Protein AF-0000000069141147 (afdb_homodimer)

InterPro domains:
  IPR010472 Formin, FH3 domain [PF06367] (157-221)
  IPR010473 Formin, GTPase-binding domain [PF06371] (32-149)
  IPR010473 Formin, GTPase-binding domain [SM01140] (15-151)
  IPR011989 Armadillo-like helical [G3DSA:1.25.10.10] (35-224)
  IPR014768 Rho GTPase-binding/formin homology 3 (GBD/FH3) domain [PS51232] (1-227)
  IPR016024 Armadillo-type fold [SSF48371] (30-221)

Foldseek 3Di:
DPVVPPVVPVVVVPPPPPPVVLVVVLVPLCVPALVVLQVLLVVQFLSSLNSLLNNLLPDDPVRLLVNVVVVVLVSLLQVLLVLQQVEDPDPRSLSSNVSSLSSLVSLLLDPSSLVSCLVDQCSLLSLLSSCSYPRLNSVLSSLLSLLLQLLPDLSSLVSSLVSLQVVCVVVVHDDSCVSLVVCCVPDPDPSSNVSSVSSVVSNVCSVPPPVVSVVSSCVSVVVVSVD/DPVVPPVVPVVVVPPVPPPVVLVVVLVPLCVPALVVLQVLLVVQFLSSLNSLLVNLLPDDPVRLLVNVVVVVLVSLLQVLLVLQQVEDPDPRSLSSNLSSLSSLVSLLVDPSSLVSCLVDQCSLLSLLSSCSYPRLNSVLSSLLSLLLQLLVDLSSLVSSLVSLQVVCVVVVHDDSCVSLVVCCVPDPDPSSNVSSVSSVVSNVCSVPPPVVSVVSCCVSVVVVVVD

Secondary structure (DSSP, 8-state):
--TTSTTHHHHHHHS---HHHHHHHHHGGGG--HHHHHHHHTS--HHHHHHHHHHHHH--HHHHHHHHHTTHHHHHHHHHHHHHHT--SSHHHHHHHHHHHHHHHHHHSSHHHHHHHHHSTTHHHHHHHTT-SS-HHHHHHHHHHHHHHHHH-HHHHHHHHHHHHHHHHHTT-SSTTHHHHHHHHH---HHHHHHHHHHHHHHHHTTS-HHHHHHHHHHHHHHHH--/--TTTTTHHHHHHHTT--HHHHHHHHHHGGG--HHHHHHHHTS--HHHHHHHHHHHHH--HHHHHHHHHTTHHHHHHHHHHHHHHT--SSHHHHHHHHHHHHHHHHHHSSHHHHHHHHHSTTHHHHHHHTT-SS-HHHHHHHHHHHHHHHHH-HHHHHHHHHHHHHHHHHTT-SSTTHHHHHHHHH---HHHHHHHHHHHHHHHHTTS-HHHHHHHHHHHHHHHH--

pLDDT: mean 80.89, std 21.82, range [23.33, 98.12]

Structure (mmCIF, N/CA/C/O backbone):
data_AF-0000000069141147-model_v1
#
loop_
_entity.id
_entity.type
_entity.pdbx_description
1 polymer 'Inverted formin-2'
#
loop_
_atom_site.group_PDB
_atom_site.id
_atom_site.type_symbol
_atom_site.label_atom_id
_atom_site.label_alt_id
_atom_site.label_comp_id
_atom_site.label_asym_id
_atom_site.label_entity_id
_atom_site.label_seq_id
_atom_site.pdbx_PDB_ins_code
_atom_site.Cartn_x
_atom_site.Cartn_y
_atom_site.Cartn_z
_atom_site.occupancy
_atom_site.B_iso_or_equiv
_atom_site.auth_seq_id
_atom_site.auth_comp_id
_atom_site.auth_asym_id
_atom_site.auth_atom_id
_atom_site.pdbx_PDB_model_num
ATOM 1 N N . MET A 1 1 ? -12.969 41.594 53.688 1 23.33 1 MET A N 1
ATOM 2 C CA . MET A 1 1 ? -13.805 42.219 52.656 1 23.33 1 MET A CA 1
ATOM 3 C C . MET A 1 1 ? -13.023 42.344 51.344 1 23.33 1 MET A C 1
ATOM 5 O O . MET A 1 1 ? -13.594 42.688 50.312 1 23.33 1 MET A O 1
ATOM 9 N N . ALA A 1 2 ? -11.586 42.594 51.438 1 31.8 2 ALA A N 1
ATOM 10 C CA . ALA A 1 2 ? -10.719 43.062 50.344 1 31.8 2 ALA A CA 1
ATOM 11 C C . ALA A 1 2 ? -10.391 41.906 49.406 1 31.8 2 ALA A C 1
ATOM 13 O O . ALA A 1 2 ? -9.961 42.125 48.281 1 31.8 2 ALA A O 1
ATOM 14 N N . ALA A 1 3 ? -10.25 40.688 49.875 1 28.66 3 ALA A N 1
ATOM 15 C CA . ALA A 1 3 ? -9.758 39.625 49 1 28.66 3 ALA A CA 1
ATOM 16 C C . ALA A 1 3 ? -10.812 39.219 47.969 1 28.66 3 ALA A C 1
ATOM 18 O O . ALA A 1 3 ? -10.555 38.406 47.094 1 28.66 3 ALA A O 1
ATOM 19 N N . ARG A 1 4 ? -12.156 39.531 48.125 1 33.84 4 ARG A N 1
ATOM 20 C CA . ARG A 1 4 ? -13.258 39.25 47.219 1 33.84 4 ARG A CA 1
ATOM 21 C C . ARG A 1 4 ? -13.156 40.094 45.969 1 33.84 4 ARG A C 1
ATOM 23 O O . ARG A 1 4 ? -13.922 39.906 45 1 33.84 4 ARG A O 1
ATOM 30 N N . ALA A 1 5 ? -12.531 41.219 45.938 1 35.72 5 ALA A N 1
ATOM 31 C CA . ALA A 1 5 ? -12.656 42.156 44.844 1 35.72 5 ALA A CA 1
ATOM 32 C C . ALA A 1 5 ? -11.828 41.719 43.625 1 35.72 5 ALA A C 1
ATOM 34 O O . ALA A 1 5 ? -12.172 42 42.469 1 35.72 5 ALA A O 1
ATOM 35 N N . LYS A 1 6 ? -10.664 41.094 43.75 1 35.22 6 LYS A N 1
ATOM 36 C CA . LYS A 1 6 ? -9.75 40.938 42.625 1 35.22 6 LYS A CA 1
ATOM 37 C C . LYS A 1 6 ? -10.188 39.781 41.688 1 35.22 6 LYS A C 1
ATOM 39 O O . LYS A 1 6 ? -9.719 39.688 40.562 1 35.22 6 LYS A O 1
ATOM 44 N N . TRP A 1 7 ? -10.93 38.812 42.156 1 36.44 7 TRP A N 1
ATOM 45 C CA . TRP A 1 7 ? -11.312 37.688 41.281 1 36.44 7 TRP A CA 1
ATOM 46 C C . TRP A 1 7 ? -12.359 38.094 40.281 1 36.44 7 TRP A C 1
ATOM 48 O O . TRP A 1 7 ? -12.562 37.438 39.25 1 36.44 7 TRP A O 1
ATOM 58 N N . GLY A 1 8 ? -13.203 39.219 40.5 1 36.47 8 GLY A N 1
ATOM 59 C CA . GLY A 1 8 ? -14.281 39.625 39.625 1 36.47 8 GLY A CA 1
ATOM 60 C C . GLY A 1 8 ? -13.805 40.125 38.281 1 36.47 8 GLY A C 1
ATOM 61 O O . GLY A 1 8 ? -14.562 40.094 37.312 1 36.47 8 GLY A O 1
ATOM 62 N N . THR A 1 9 ? -12.609 40.781 38.125 1 38.34 9 THR A N 1
ATOM 63 C CA . THR A 1 9 ? -12.219 41.469 36.875 1 38.34 9 THR A CA 1
ATOM 64 C C . THR A 1 9 ? -11.82 40.469 35.812 1 38.34 9 THR A C 1
ATOM 66 O O . THR A 1 9 ? -11.805 40.781 34.625 1 38.34 9 THR A O 1
ATOM 69 N N . ALA A 1 10 ? -11.297 39.219 36.062 1 36.53 10 ALA A N 1
ATOM 70 C CA . ALA A 1 10 ? -10.812 38.312 35.031 1 36.53 10 ALA A CA 1
ATOM 71 C C . ALA A 1 10 ? -11.977 37.625 34.312 1 36.53 10 ALA A C 1
ATOM 73 O O . ALA A 1 10 ? -11.859 37.219 33.156 1 36.53 10 ALA A O 1
ATOM 74 N N . LYS A 1 11 ? -13.195 37.438 34.844 1 38.78 11 LYS A N 1
ATOM 75 C CA . LYS A 1 11 ? -14.336 36.781 34.188 1 38.78 11 LYS A CA 1
ATOM 76 C C . LYS A 1 11 ? -14.898 37.656 33.062 1 38.78 11 LYS A C 1
ATOM 78 O O . LYS A 1 11 ? -15.516 37.156 32.125 1 38.78 11 LYS A O 1
ATOM 83 N N . ASP A 1 12 ? -14.891 39.062 33.219 1 38.53 12 ASP A N 1
ATOM 84 C CA . ASP A 1 12 ? -15.516 39.906 32.219 1 38.53 12 ASP A CA 1
ATOM 85 C C . ASP A 1 12 ? -14.781 39.812 30.891 1 38.53 12 ASP A C 1
ATOM 87 O O . ASP A 1 12 ? -15.344 40.094 29.844 1 38.53 12 ASP A O 1
ATOM 91 N N . LEU A 1 13 ? -13.445 39.531 30.797 1 36.5 13 LEU A N 1
ATOM 92 C CA . LEU A 1 13 ? -12.758 39.5 29.516 1 36.5 13 LEU A CA 1
ATOM 93 C C . LEU A 1 13 ? -13.133 38.25 28.734 1 36.5 13 LEU A C 1
ATOM 95 O O . LEU A 1 13 ? -13.133 38.25 27.5 1 36.5 13 LEU A O 1
ATOM 99 N N . VAL A 1 14 ? -13.469 37.062 29.312 1 40.5 14 VAL A N 1
ATOM 100 C CA . VAL A 1 14 ? -13.711 35.812 28.562 1 40.5 14 VAL A CA 1
ATOM 101 C C . VAL A 1 14 ? -15.117 35.844 27.969 1 40.5 14 VAL A C 1
ATOM 103 O O . VAL A 1 14 ? -15.367 35.219 26.922 1 40.5 14 VAL A O 1
ATOM 106 N N . THR A 1 15 ? -16.156 36.438 28.516 1 38.75 15 THR A N 1
ATOM 107 C CA . THR A 1 15 ? -17.547 36.281 28.094 1 38.75 15 THR A CA 1
ATOM 108 C C . THR A 1 15 ? -17.828 37.188 26.891 1 38.75 15 THR A C 1
ATOM 110 O O . THR A 1 15 ? -18.922 37.156 26.312 1 38.75 15 THR A O 1
ATOM 113 N N . SER A 1 16 ? -17.141 38.344 26.75 1 36.72 16 SER A N 1
ATOM 114 C CA . SER A 1 16 ? -17.562 39.219 25.656 1 36.72 16 SER A CA 1
ATOM 115 C C . SER A 1 16 ? -17.156 38.625 24.312 1 36.72 16 SER A C 1
ATOM 117 O O . SER A 1 16 ? -16.672 39.344 23.438 1 36.72 16 SER A O 1
ATOM 119 N N . SER A 1 17 ? -16.781 37.375 24.172 1 40.31 17 SER A N 1
ATOM 120 C CA . SER A 1 17 ? -16.484 36.844 22.844 1 40.31 17 SER A CA 1
ATOM 121 C C . SER A 1 17 ? -17.703 36.875 21.938 1 40.31 17 SER A C 1
ATOM 123 O O . SER A 1 17 ? -18.422 35.906 21.781 1 40.31 17 SER A O 1
ATOM 125 N N . GLY A 1 18 ? -18.547 37.938 21.922 1 38.44 18 GLY A N 1
ATOM 126 C CA . GLY A 1 18 ? -19.641 38 20.969 1 38.44 18 GLY A CA 1
ATOM 127 C C . GLY A 1 18 ? -19.203 37.875 19.531 1 38.44 18 GLY A C 1
ATOM 128 O O . GLY A 1 18 ? -18 37.875 19.234 1 38.44 18 GLY A O 1
ATOM 129 N N . PRO A 1 19 ? -20.125 37.562 18.594 1 47.16 19 PRO A N 1
ATOM 130 C CA . PRO A 1 19 ? -19.922 37.406 17.141 1 47.16 19 PRO A CA 1
ATOM 131 C C . PRO A 1 19 ? -19.016 38.469 16.562 1 47.16 19 PRO A C 1
ATOM 133 O O . PRO A 1 19 ? -18.312 38.219 15.578 1 47.16 19 PRO A O 1
ATOM 136 N N . ASP A 1 20 ? -19.062 39.719 16.969 1 44 20 ASP A N 1
ATOM 137 C CA . ASP A 1 20 ? -18.344 40.875 16.453 1 44 20 ASP A CA 1
ATOM 138 C C . ASP A 1 20 ? -16.859 40.812 16.828 1 44 20 ASP A C 1
ATOM 140 O O . ASP A 1 20 ? -16.016 41.406 16.156 1 44 20 ASP A O 1
ATOM 144 N N . ALA A 1 21 ? -16.453 40.25 17.922 1 46.69 21 ALA A N 1
ATOM 145 C CA . ALA A 1 21 ? -15.07 40.125 18.375 1 46.69 21 ALA A CA 1
ATOM 146 C C . ALA A 1 21 ? -14.289 39.156 17.484 1 46.69 21 ALA A C 1
ATOM 148 O O . ALA A 1 21 ? -13.102 39.375 17.219 1 46.69 21 ALA A O 1
ATOM 149 N N . ASP A 1 22 ? -14.891 38.156 16.984 1 47.81 22 ASP A N 1
ATOM 150 C CA . ASP A 1 22 ? -14.281 37.188 16.078 1 47.81 22 ASP A CA 1
ATOM 151 C C . ASP A 1 22 ? -13.891 37.875 14.758 1 47.81 22 ASP A C 1
ATOM 153 O O . ASP A 1 22 ? -12.828 37.594 14.203 1 47.81 22 ASP A O 1
ATOM 157 N N . ALA A 1 23 ? -14.789 38.719 14.164 1 47.94 23 ALA A N 1
ATOM 158 C CA . ALA A 1 23 ? -14.547 39.469 12.945 1 47.94 23 ALA A CA 1
ATOM 159 C C . ALA A 1 23 ? -13.422 40.5 13.156 1 47.94 23 ALA A C 1
ATOM 161 O O . ALA A 1 23 ? -12.625 40.75 12.25 1 47.94 23 ALA A O 1
ATOM 162 N N . GLN A 1 24 ? -13.367 41.094 14.133 1 46.28 24 GLN A N 1
ATOM 163 C CA . GLN A 1 24 ? -12.367 42.125 14.414 1 46.28 24 GLN A CA 1
ATOM 164 C C . GLN A 1 24 ? -10.984 41.5 14.586 1 46.28 24 GLN A C 1
ATOM 166 O O . GLN A 1 24 ? -9.984 42.062 14.133 1 46.28 24 GLN A O 1
ATOM 171 N N . LEU A 1 25 ? -10.93 40.375 15.258 1 49.25 25 LEU A N 1
ATOM 172 C CA . LEU A 1 25 ? -9.656 39.688 15.398 1 49.25 25 LEU A CA 1
ATOM 173 C C . LEU A 1 25 ? -9.188 39.125 14.055 1 49.25 25 LEU A C 1
ATOM 175 O O . LEU A 1 25 ? -7.984 39.125 13.773 1 49.25 25 LEU A O 1
ATOM 179 N N . ASP A 1 26 ? -10.156 38.656 13.211 1 52.38 26 ASP A N 1
ATOM 180 C CA . ASP A 1 26 ? -9.82 38.156 11.875 1 52.38 26 ASP A CA 1
ATOM 181 C C . ASP A 1 26 ? -9.078 39.25 11.086 1 52.38 26 ASP A C 1
ATOM 183 O O . ASP A 1 26 ? -8.125 38.938 10.359 1 52.38 26 ASP A O 1
ATOM 187 N N . ALA A 1 27 ? -9.742 40.438 10.961 1 50.81 27 ALA A N 1
ATOM 188 C CA . ALA A 1 27 ? -9.258 41.594 10.203 1 50.81 27 ALA A CA 1
ATOM 189 C C . ALA A 1 27 ? -7.859 42 10.664 1 50.81 27 ALA A C 1
ATOM 191 O O . ALA A 1 27 ? -7.039 42.438 9.859 1 50.81 27 ALA A O 1
ATOM 192 N N . ASN A 1 28 ? -7.488 41.594 11.93 1 59.22 28 ASN A N 1
ATOM 193 C CA . ASN A 1 28 ? -6.332 42.188 12.586 1 59.22 28 ASN A CA 1
ATOM 194 C C . ASN A 1 28 ? -5.074 41.344 12.398 1 59.22 28 ASN A C 1
ATOM 196 O O . ASN A 1 28 ? -3.971 41.781 12.711 1 59.22 28 ASN A O 1
ATOM 200 N N . LEU A 1 29 ? -5.23 40.219 11.75 1 71.75 29 LEU A N 1
ATOM 201 C CA . LEU A 1 29 ? -4.016 39.406 11.758 1 71.75 29 LEU A CA 1
ATOM 202 C C . LEU A 1 29 ? -3.215 39.594 10.477 1 71.75 29 LEU A C 1
ATOM 204 O O . LEU A 1 29 ? -2.104 39.094 10.344 1 71.75 29 LEU A O 1
ATOM 208 N N . GLU A 1 30 ? -3.736 40.406 9.562 1 73.75 30 GLU A N 1
ATOM 209 C CA . GLU A 1 30 ? -3.037 40.594 8.297 1 73.75 30 GLU A CA 1
ATOM 210 C C . GLU A 1 30 ? -1.633 41.156 8.531 1 73.75 30 GLU A C 1
ATOM 212 O O . GLU A 1 30 ? -0.701 40.812 7.793 1 73.75 30 GLU A O 1
ATOM 217 N N . ASP A 1 31 ? -1.496 41.938 9.617 1 82.81 31 ASP A N 1
ATOM 218 C CA . ASP A 1 31 ? -0.18 42.5 9.891 1 82.81 31 ASP A CA 1
ATOM 219 C C . ASP A 1 31 ? 0.376 41.969 11.219 1 82.81 31 ASP A C 1
ATOM 221 O O . ASP A 1 31 ? 1.271 42.594 11.797 1 82.81 31 ASP A O 1
ATOM 225 N N . ALA A 1 32 ? -0.189 40.906 11.555 1 90.75 32 ALA A N 1
ATOM 226 C CA . ALA A 1 32 ? 0.222 40.375 12.844 1 90.75 32 ALA A CA 1
ATOM 227 C C . ALA A 1 32 ? 1.631 39.781 12.773 1 90.75 32 ALA A C 1
ATOM 229 O O . ALA A 1 32 ? 1.992 39.156 11.789 1 90.75 32 ALA A O 1
ATOM 230 N N . ASP A 1 33 ? 2.463 40.125 13.773 1 93.69 33 ASP A N 1
ATOM 231 C CA . ASP A 1 33 ? 3.799 39.531 13.844 1 93.69 33 ASP A CA 1
ATOM 232 C C . ASP A 1 33 ? 3.744 38.094 14.375 1 93.69 33 ASP A C 1
ATOM 234 O O . ASP A 1 33 ? 2.721 37.688 14.914 1 93.69 33 ASP A O 1
ATOM 238 N N . PRO A 1 34 ? 4.762 37.344 14.234 1 95.81 34 PRO A N 1
ATOM 239 C CA . PRO A 1 34 ? 4.77 35.938 14.633 1 95.81 34 PRO A CA 1
ATOM 240 C C . PRO A 1 34 ? 4.453 35.75 16.109 1 95.81 34 PRO A C 1
ATOM 242 O O . PRO A 1 34 ? 3.746 34.812 16.484 1 95.81 34 PRO A O 1
ATOM 245 N N . GLU A 1 35 ? 4.898 36.625 17 1 95.44 35 GLU A N 1
ATOM 246 C CA . GLU A 1 35 ? 4.68 36.5 18.438 1 95.44 35 GLU A CA 1
ATOM 247 C C . GLU A 1 35 ? 3.193 36.562 18.781 1 95.44 35 GLU A C 1
ATOM 249 O O . GLU A 1 35 ? 2.703 35.781 19.609 1 95.44 35 GLU A O 1
ATOM 254 N N . LEU A 1 36 ? 2.566 37.531 18.172 1 93.88 36 LEU A N 1
ATOM 255 C CA . LEU A 1 36 ? 1.128 37.656 18.391 1 93.88 36 LEU A CA 1
ATOM 256 C C . LEU A 1 36 ? 0.409 36.406 17.906 1 93.88 36 LEU A C 1
ATOM 258 O O . LEU A 1 36 ? -0.518 35.906 18.547 1 93.88 36 LEU A O 1
ATOM 262 N N . CYS A 1 37 ? 0.805 35.875 16.766 1 95.19 37 CYS A N 1
ATOM 263 C CA . CYS A 1 37 ? 0.19 34.688 16.203 1 95.19 37 CYS A CA 1
ATOM 264 C C . CYS A 1 37 ? 0.39 33.5 17.125 1 95.19 37 CYS A C 1
ATOM 266 O O . CYS A 1 37 ? -0.505 32.656 17.266 1 95.19 37 CYS A O 1
ATOM 268 N N . ILE A 1 38 ? 1.513 33.375 17.781 1 95.75 38 ILE A N 1
ATOM 269 C CA . ILE A 1 38 ? 1.801 32.312 18.719 1 95.75 38 ILE A CA 1
ATOM 270 C C . ILE A 1 38 ? 0.834 32.375 19.906 1 95.75 38 ILE A C 1
ATOM 272 O O . ILE A 1 38 ? 0.339 31.344 20.375 1 95.75 38 ILE A O 1
ATOM 276 N N . ARG A 1 39 ? 0.549 33.562 20.344 1 92.44 39 ARG A N 1
ATOM 277 C CA . ARG A 1 39 ? -0.372 33.75 21.469 1 92.44 39 ARG A CA 1
ATOM 278 C C . ARG A 1 39 ? -1.79 33.344 21.078 1 92.44 39 ARG A C 1
ATOM 280 O O . ARG A 1 39 ? -2.49 32.688 21.859 1 92.44 39 ARG A O 1
ATOM 287 N N . LEU A 1 40 ? -2.145 33.688 19.922 1 87.81 40 LEU A N 1
ATOM 288 C CA . LEU A 1 40 ? -3.492 33.406 19.438 1 87.81 40 LEU A CA 1
ATOM 289 C C . LEU A 1 40 ? -3.688 31.891 19.219 1 87.81 40 LEU A C 1
ATOM 291 O O . LEU A 1 40 ? -4.789 31.375 19.391 1 87.81 40 LEU A O 1
ATOM 295 N N . LEU A 1 41 ? -2.633 31.156 18.859 1 91.25 41 LEU A N 1
ATOM 296 C CA . LEU A 1 41 ? -2.648 29.719 18.609 1 91.25 41 LEU A CA 1
ATOM 297 C C . LEU A 1 41 ? -2.992 28.938 19.875 1 91.25 41 LEU A C 1
ATOM 299 O O . LEU A 1 41 ? -3.508 27.828 19.797 1 91.25 41 LEU A O 1
ATOM 303 N N . GLN A 1 42 ? -2.721 29.578 20.969 1 91.5 42 GLN A N 1
ATOM 304 C CA . GLN A 1 42 ? -2.953 28.922 22.25 1 91.5 42 GLN A CA 1
ATOM 305 C C . GLN A 1 42 ? -4.43 28.953 22.625 1 91.5 42 GLN A C 1
ATOM 307 O O . GLN A 1 42 ? -4.855 28.266 23.547 1 91.5 42 GLN A O 1
ATOM 312 N N . VAL A 1 43 ? -5.191 29.781 21.922 1 91.19 43 VAL A N 1
ATOM 313 C CA . VAL A 1 43 ? -6.645 29.844 22.062 1 91.19 43 VAL A CA 1
ATOM 314 C C . VAL A 1 43 ? -7.305 29.219 20.844 1 91.19 43 VAL A C 1
ATOM 316 O O . VAL A 1 43 ? -7.621 29.922 19.875 1 91.19 43 VAL A O 1
ATOM 319 N N . PRO A 1 44 ? -7.625 27.938 20.953 1 90.56 44 PRO A N 1
ATOM 320 C CA . PRO A 1 44 ? -8.078 27.203 19.766 1 90.56 44 PRO A CA 1
ATOM 321 C C . PRO A 1 44 ? -9.523 27.516 19.391 1 90.56 44 PRO A C 1
ATOM 323 O O . PRO A 1 44 ? -10.445 26.828 19.844 1 90.56 44 PRO A O 1
ATOM 326 N N . THR A 1 45 ? -9.75 28.531 18.562 1 91.88 45 THR A N 1
ATOM 327 C CA . THR A 1 45 ? -11.047 28.859 17.984 1 91.88 45 THR A CA 1
ATOM 328 C C . THR A 1 45 ? -10.969 28.875 16.469 1 91.88 45 THR A C 1
ATOM 330 O O . THR A 1 45 ? -9.891 29.016 15.891 1 91.88 45 THR A O 1
ATOM 333 N N . VAL A 1 46 ? -12.125 28.672 15.859 1 94.31 46 VAL A N 1
ATOM 334 C CA . VAL A 1 46 ? -12.18 28.688 14.398 1 94.31 46 VAL A CA 1
ATOM 335 C C . VAL A 1 46 ? -11.703 30.047 13.883 1 94.31 46 VAL A C 1
ATOM 337 O O . VAL A 1 46 ? -10.961 30.109 12.891 1 94.31 46 VAL A O 1
ATOM 340 N N . THR A 1 47 ? -12.078 31.094 14.594 1 93 47 THR A N 1
ATOM 341 C CA . THR A 1 47 ? -11.719 32.469 14.188 1 93 47 THR A CA 1
ATOM 342 C C . THR A 1 47 ? -10.211 32.656 14.242 1 93 47 THR A C 1
ATOM 344 O O . THR A 1 47 ? -9.609 33.156 13.297 1 93 47 THR A O 1
ATOM 347 N N . ASN A 1 48 ? -9.523 32.25 15.32 1 93.62 48 ASN A N 1
ATOM 348 C CA . ASN A 1 48 ? -8.086 32.406 15.484 1 93.62 48 ASN A CA 1
ATOM 349 C C . ASN A 1 48 ? -7.309 31.609 14.438 1 93.62 48 ASN A C 1
ATOM 351 O O . ASN A 1 48 ? -6.367 32.125 13.836 1 93.62 48 ASN A O 1
ATOM 355 N N . TYR A 1 49 ? -7.758 30.438 14.203 1 95.62 49 TYR A N 1
ATOM 356 C CA . TYR A 1 49 ? -7.039 29.594 13.258 1 95.62 49 TYR A CA 1
ATOM 357 C C . TYR A 1 49 ? -7.277 30.047 11.828 1 95.62 49 TYR A C 1
ATOM 359 O O . TYR A 1 49 ? -6.398 29.906 10.969 1 95.62 49 TYR A O 1
ATOM 367 N N . SER A 1 50 ? -8.477 30.578 11.539 1 95.12 50 SER A N 1
ATOM 368 C CA . SER A 1 50 ? -8.719 31.156 10.219 1 95.12 50 SER A CA 1
ATOM 369 C C . SER A 1 50 ? -7.828 32.375 9.977 1 95.12 50 SER A C 1
ATOM 371 O O . SER A 1 50 ? -7.289 32.531 8.875 1 95.12 50 SER A O 1
ATOM 373 N N . GLY A 1 51 ? -7.762 33.219 10.969 1 93.81 51 GLY A N 1
ATOM 374 C CA . GLY A 1 51 ? -6.867 34.344 10.867 1 93.81 51 GLY A CA 1
ATOM 375 C C . GLY A 1 51 ? -5.41 33.969 10.703 1 93.81 51 GLY A C 1
ATOM 376 O O . GLY A 1 51 ? -4.699 34.531 9.867 1 93.81 51 GLY A O 1
ATOM 377 N N . LEU A 1 52 ? -4.965 33 11.461 1 95 52 LEU A N 1
ATOM 378 C CA . LEU A 1 52 ? -3.6 32.5 11.359 1 95 52 LEU A CA 1
ATOM 379 C C . LEU A 1 52 ? -3.33 31.953 9.961 1 95 52 LEU A C 1
ATOM 381 O O . LEU A 1 52 ? -2.271 32.219 9.383 1 95 52 LEU A O 1
ATOM 385 N N . LEU A 1 53 ? -4.27 31.203 9.422 1 95.81 53 LEU A N 1
ATOM 386 C CA . LEU A 1 53 ? -4.137 30.609 8.094 1 95.81 53 LEU A CA 1
ATOM 387 C C . LEU A 1 53 ? -3.895 31.672 7.039 1 95.81 53 LEU A C 1
ATOM 389 O O . LEU A 1 53 ? -2.988 31.547 6.215 1 95.81 53 LEU A O 1
ATOM 393 N N . ARG A 1 54 ? -4.699 32.688 7.102 1 94.56 54 ARG A N 1
ATOM 394 C CA . ARG A 1 54 ? -4.547 33.781 6.16 1 94.56 54 ARG A CA 1
ATOM 395 C C . ARG A 1 54 ? -3.172 34.438 6.293 1 94.56 54 ARG A C 1
ATOM 397 O O . ARG A 1 54 ? -2.531 34.75 5.293 1 94.56 54 ARG A O 1
ATOM 404 N N . ARG A 1 55 ? -2.766 34.594 7.504 1 94.94 55 ARG A N 1
ATOM 405 C CA . ARG A 1 55 ? -1.468 35.219 7.766 1 94.94 55 ARG A CA 1
ATOM 406 C C . ARG A 1 55 ? -0.334 34.344 7.246 1 94.94 55 ARG A C 1
ATOM 408 O O . ARG A 1 55 ? 0.599 34.844 6.609 1 94.94 55 ARG A O 1
ATOM 415 N N . LEU A 1 56 ? -0.417 33.094 7.48 1 94.75 56 LEU A N 1
ATOM 416 C CA . LEU A 1 56 ? 0.6 32.156 7.039 1 94.75 56 LEU A CA 1
ATOM 417 C C . LEU A 1 56 ? 0.706 32.156 5.516 1 94.75 56 LEU A C 1
ATOM 419 O O . LEU A 1 56 ? 1.809 32.094 4.969 1 94.75 56 LEU A O 1
ATOM 423 N N . GLN A 1 57 ? -0.417 32.219 4.844 1 93.12 57 GLN A N 1
ATOM 424 C CA . GLN A 1 57 ? -0.472 32.156 3.389 1 93.12 57 GLN A CA 1
ATOM 425 C C . GLN A 1 57 ? 0.104 33.406 2.744 1 93.12 57 GLN A C 1
ATOM 427 O O . GLN A 1 57 ? 0.605 33.344 1.618 1 93.12 57 GLN A O 1
ATOM 432 N N . SER A 1 58 ? 0.066 34.531 3.482 1 92.88 58 SER A N 1
ATOM 433 C CA . SER A 1 58 ? 0.514 35.781 2.916 1 92.88 58 SER A CA 1
ATOM 434 C C . SER A 1 58 ? 1.862 36.188 3.494 1 92.88 58 SER A C 1
ATOM 436 O O . SER A 1 58 ? 2.398 37.25 3.135 1 92.88 58 SER A O 1
ATOM 438 N N . SER A 1 59 ? 2.432 35.438 4.273 1 93.75 59 SER A N 1
ATOM 439 C CA . SER A 1 59 ? 3.637 35.812 5.004 1 93.75 59 SER A CA 1
ATOM 440 C C . SER A 1 59 ? 4.887 35.594 4.164 1 93.75 59 SER A C 1
ATOM 442 O O . SER A 1 59 ? 4.887 34.75 3.246 1 93.75 59 SER A O 1
ATOM 444 N N . THR A 1 60 ? 5.93 36.344 4.48 1 92.5 60 THR A N 1
ATOM 445 C CA . THR A 1 60 ? 7.234 36.156 3.859 1 92.5 60 THR A CA 1
ATOM 446 C C . THR A 1 60 ? 7.977 34.969 4.488 1 92.5 60 THR A C 1
ATOM 448 O O . THR A 1 60 ? 7.582 34.5 5.543 1 92.5 60 THR A O 1
ATOM 451 N N . THR A 1 61 ? 9.062 34.594 3.82 1 93.88 61 THR A N 1
ATOM 452 C CA . THR A 1 61 ? 9.898 33.531 4.332 1 93.88 61 THR A CA 1
ATOM 453 C C . THR A 1 61 ? 10.477 33.875 5.695 1 93.88 61 THR A C 1
ATOM 455 O O . THR A 1 61 ? 10.539 33.031 6.598 1 93.88 61 THR A O 1
ATOM 458 N N . ALA A 1 62 ? 10.922 35.125 5.824 1 95.69 62 ALA A N 1
ATOM 459 C CA . ALA A 1 62 ? 11.5 35.562 7.086 1 95.69 62 ALA A CA 1
ATOM 460 C C . ALA A 1 62 ? 10.484 35.469 8.227 1 95.69 62 ALA A C 1
ATOM 462 O O . ALA A 1 62 ? 10.828 35.062 9.336 1 95.69 62 ALA A O 1
ATOM 463 N N . TRP A 1 63 ? 9.289 35.906 7.953 1 96.12 63 TRP A N 1
ATOM 464 C CA . TRP A 1 63 ? 8.203 35.812 8.922 1 96.12 63 TRP A CA 1
ATOM 465 C C . TRP A 1 63 ? 7.977 34.344 9.336 1 96.12 63 TRP A C 1
ATOM 467 O O . TRP A 1 63 ? 7.859 34.062 10.523 1 96.12 63 TRP A O 1
ATOM 477 N N . LYS A 1 64 ? 7.938 33.438 8.398 1 95.88 64 LYS A N 1
ATOM 478 C CA . LYS A 1 64 ? 7.688 32.031 8.656 1 95.88 64 LYS A CA 1
ATOM 479 C C . LYS A 1 64 ? 8.805 31.406 9.492 1 95.88 64 LYS A C 1
ATOM 481 O O . LYS A 1 64 ? 8.539 30.594 10.391 1 95.88 64 LYS A O 1
ATOM 486 N N . VAL A 1 65 ? 10.031 31.812 9.203 1 96.69 65 VAL A N 1
ATOM 487 C CA . VAL A 1 65 ? 11.172 31.312 9.961 1 96.69 65 VAL A CA 1
ATOM 488 C C . VAL A 1 65 ? 11.039 31.719 11.422 1 96.69 65 VAL A C 1
ATOM 490 O O . VAL A 1 65 ? 11.242 30.891 12.32 1 96.69 65 VAL A O 1
ATOM 493 N N . GLN A 1 66 ? 10.656 32.938 11.641 1 97.19 66 GLN A N 1
ATOM 494 C CA . GLN A 1 66 ? 10.469 33.406 13.008 1 97.19 66 GLN A CA 1
ATOM 495 C C . GLN A 1 66 ? 9.328 32.656 13.695 1 97.19 66 GLN A C 1
ATOM 497 O O . GLN A 1 66 ? 9.445 32.281 14.867 1 97.19 66 GLN A O 1
ATOM 502 N N . PHE A 1 67 ? 8.258 32.5 13.039 1 97.56 67 PHE A N 1
ATOM 503 C CA . PHE A 1 67 ? 7.117 31.734 13.547 1 97.56 67 PHE A CA 1
ATOM 504 C C . PHE A 1 67 ? 7.539 30.344 13.977 1 97.56 67 PHE A C 1
ATOM 506 O O . PHE A 1 67 ? 7.141 29.859 15.039 1 97.56 67 PHE A O 1
ATOM 513 N N . LEU A 1 68 ? 8.375 29.688 13.164 1 97.38 68 LEU A N 1
ATOM 514 C CA . LEU A 1 68 ? 8.844 28.344 13.43 1 97.38 68 LEU A CA 1
ATOM 515 C C . LEU A 1 68 ? 9.805 28.312 14.609 1 97.38 68 LEU A C 1
ATOM 517 O O . LEU A 1 68 ? 9.766 27.406 15.438 1 97.38 68 LEU A O 1
ATOM 521 N N . GLU A 1 69 ? 10.656 29.344 14.664 1 96.88 69 GLU A N 1
ATOM 522 C CA . GLU A 1 69 ? 11.617 29.438 15.758 1 96.88 69 GLU A CA 1
ATOM 523 C C . GLU A 1 69 ? 10.906 29.625 17.094 1 96.88 69 GLU A C 1
ATOM 525 O O . GLU A 1 69 ? 11.422 29.203 18.141 1 96.88 69 GLU A O 1
ATOM 530 N N . LEU A 1 70 ? 9.719 30.234 17.047 1 96.81 70 LEU A N 1
ATOM 531 C CA . LEU A 1 70 ? 8.922 30.469 18.25 1 96.81 70 LEU A CA 1
ATOM 532 C C . LEU A 1 70 ? 8.047 29.25 18.562 1 96.81 70 LEU A C 1
ATOM 534 O O . LEU A 1 70 ? 7.066 29.359 19.297 1 96.81 70 LEU A O 1
ATOM 538 N N . ARG A 1 71 ? 8.281 28.125 17.891 1 96.25 71 ARG A N 1
ATOM 539 C CA . ARG A 1 71 ? 7.637 26.844 18.125 1 96.25 71 ARG A CA 1
ATOM 540 C C . ARG A 1 71 ? 6.223 26.828 17.547 1 96.25 71 ARG A C 1
ATOM 542 O O . ARG A 1 71 ? 5.344 26.141 18.062 1 96.25 71 ARG A O 1
ATOM 549 N N . GLY A 1 72 ? 6.055 27.656 16.516 1 97.5 72 GLY A N 1
ATOM 550 C CA . GLY A 1 72 ? 4.742 27.719 15.898 1 97.5 72 GLY A CA 1
ATOM 551 C C . GLY A 1 72 ? 4.266 26.375 15.367 1 97.5 72 GLY A C 1
ATOM 552 O O . GLY A 1 72 ? 3.109 26 15.578 1 97.5 72 GLY A O 1
ATOM 553 N N . LEU A 1 73 ? 5.113 25.641 14.766 1 97.5 73 LEU A N 1
ATOM 554 C CA . LEU A 1 73 ? 4.742 24.344 14.195 1 97.5 73 LEU A CA 1
ATOM 555 C C . LEU A 1 73 ? 4.48 23.312 15.297 1 97.5 73 LEU A C 1
ATOM 557 O O . LEU A 1 73 ? 3.535 22.531 15.203 1 97.5 73 LEU A O 1
ATOM 561 N N . ASP A 1 74 ? 5.266 23.359 16.281 1 96.44 74 ASP A N 1
ATOM 562 C CA . ASP A 1 74 ? 5.07 22.484 17.438 1 96.44 74 ASP A CA 1
ATOM 563 C C . ASP A 1 74 ? 3.682 22.672 18.047 1 96.44 74 ASP A C 1
ATOM 565 O O . ASP A 1 74 ? 2.969 21.703 18.281 1 96.44 74 ASP A O 1
ATOM 569 N N . LEU A 1 75 ? 3.338 23.875 18.266 1 97 75 LEU A N 1
ATOM 570 C CA . LEU A 1 75 ? 2.047 24.219 18.859 1 97 75 LEU A CA 1
ATOM 571 C C . LEU A 1 75 ? 0.904 23.781 17.953 1 97 75 LEU A C 1
ATOM 573 O O . LEU A 1 75 ? -0.113 23.266 18.422 1 97 75 LEU A O 1
ATOM 577 N N . LEU A 1 76 ? 1.05 23.969 16.688 1 97.56 76 LEU A N 1
ATOM 578 C CA . LEU A 1 76 ? 0.031 23.594 15.711 1 97.56 76 LEU A CA 1
ATOM 579 C C . LEU A 1 76 ? -0.172 22.078 15.703 1 97.56 76 LEU A C 1
ATOM 581 O O . LEU A 1 76 ? -1.31 21.594 15.703 1 97.56 76 LEU A O 1
ATOM 585 N N . LEU A 1 77 ? 0.926 21.344 15.711 1 97.75 77 LEU A N 1
ATOM 586 C CA . LEU A 1 77 ? 0.858 19.891 15.68 1 97.75 77 LEU A CA 1
ATOM 587 C C . LEU A 1 77 ? 0.206 19.359 16.953 1 97.75 77 LEU A C 1
ATOM 589 O O . LEU A 1 77 ? -0.627 18.453 16.891 1 97.75 77 LEU A O 1
ATOM 593 N N . GLU A 1 78 ? 0.576 19.938 18.031 1 96.12 78 GLU A N 1
ATOM 594 C CA . GLU A 1 78 ? -0.038 19.531 19.281 1 96.12 78 GLU A CA 1
ATOM 595 C C . GLU A 1 78 ? -1.532 19.844 19.297 1 96.12 78 GLU A C 1
ATOM 597 O O . GLU A 1 78 ? -2.336 19.047 19.766 1 96.12 78 GLU A O 1
ATOM 602 N N . ALA A 1 79 ? -1.843 21.016 18.891 1 96.19 79 ALA A N 1
ATOM 603 C CA . ALA A 1 79 ? -3.25 21.406 18.797 1 96.19 79 ALA A CA 1
ATOM 604 C C . ALA A 1 79 ? -4.023 20.438 17.906 1 96.19 79 ALA A C 1
ATOM 606 O O . ALA A 1 79 ? -5.121 20 18.25 1 96.19 79 ALA A O 1
ATOM 607 N N . LEU A 1 80 ? -3.484 20.109 16.75 1 96.56 80 LEU A N 1
ATOM 608 C CA . LEU A 1 80 ? -4.125 19.203 15.805 1 96.56 80 LEU A CA 1
ATOM 609 C C . LEU A 1 80 ? -4.363 17.828 16.422 1 96.56 80 LEU A C 1
ATOM 611 O O . LEU A 1 80 ? -5.441 17.266 16.281 1 96.56 80 LEU A O 1
ATOM 615 N N . GLU A 1 81 ? -3.354 17.359 17.109 1 95.19 81 GLU A N 1
ATOM 616 C CA . GLU A 1 81 ? -3.486 16.078 17.812 1 95.19 81 GLU A CA 1
ATOM 617 C C . GLU A 1 81 ? -4.598 16.125 18.859 1 95.19 81 GLU A C 1
ATOM 619 O O . GLU A 1 81 ? -5.426 15.227 18.938 1 95.19 81 GLU A O 1
ATOM 624 N N . ARG A 1 82 ? -4.594 17.203 19.562 1 93.94 82 ARG A N 1
ATOM 625 C CA . ARG A 1 82 ? -5.566 17.375 20.641 1 93.94 82 ARG A CA 1
ATOM 626 C C . ARG A 1 82 ? -6.984 17.453 20.078 1 93.94 82 ARG A C 1
ATOM 628 O O . ARG A 1 82 ? -7.887 16.766 20.562 1 93.94 82 ARG A O 1
ATOM 635 N N . VAL A 1 83 ? -7.219 18.25 19.109 1 93.56 83 VAL A N 1
ATOM 636 C CA . VAL A 1 83 ? -8.562 18.484 18.594 1 93.56 83 VAL A CA 1
ATOM 637 C C . VAL A 1 83 ? -9.039 17.25 17.812 1 93.56 83 VAL A C 1
ATOM 639 O O . VAL A 1 83 ? -10.234 16.953 17.781 1 93.56 83 VAL A O 1
ATOM 642 N N . SER A 1 84 ? -8.125 16.516 17.141 1 91.88 84 SER A N 1
ATOM 643 C CA . SER A 1 84 ? -8.492 15.32 16.391 1 91.88 84 SER A CA 1
ATOM 644 C C . SER A 1 84 ? -8.883 14.18 17.312 1 91.88 84 SER A C 1
ATOM 646 O O . SER A 1 84 ? -9.758 13.375 16.984 1 91.88 84 SER A O 1
ATOM 648 N N . GLY A 1 85 ? -8.258 14.039 18.438 1 88.19 85 GLY A N 1
ATOM 649 C CA . GLY A 1 85 ? -8.508 12.977 19.406 1 88.19 85 GLY A CA 1
ATOM 650 C C . GLY A 1 85 ? -9.828 13.125 20.141 1 88.19 85 GLY A C 1
ATOM 651 O O . GLY A 1 85 ? -10.359 12.156 20.672 1 88.19 85 GLY A O 1
ATOM 652 N N . ARG A 1 86 ? -10.375 14.297 20.25 1 80.69 86 ARG A N 1
ATOM 653 C CA . ARG A 1 86 ? -11.586 14.586 21 1 80.69 86 ARG A CA 1
ATOM 654 C C . ARG A 1 86 ? -12.828 14.219 20.203 1 80.69 86 ARG A C 1
ATOM 656 O O . ARG A 1 86 ? -13.938 14.18 20.734 1 80.69 86 ARG A O 1
ATOM 663 N N . GLY A 1 87 ? -12.648 13.734 19 1 80.44 87 GLY A N 1
ATOM 664 C CA . GLY A 1 87 ? -13.805 13.461 18.172 1 80.44 87 GLY A CA 1
ATOM 665 C C . GLY A 1 87 ? -14.492 14.719 17.672 1 80.44 87 GLY A C 1
ATOM 666 O O . GLY A 1 87 ? -13.961 15.82 17.812 1 80.44 87 GLY A O 1
ATOM 667 N N . CYS A 1 88 ? -15.602 14.641 16.859 1 79.12 88 CYS A N 1
ATOM 668 C CA . CYS A 1 88 ? -16.359 15.75 16.297 1 79.12 88 CYS A CA 1
ATOM 669 C C . CYS A 1 88 ? -17.797 15.734 16.812 1 79.12 88 CYS A C 1
ATOM 671 O O . CYS A 1 88 ? -18.688 15.211 16.141 1 79.12 88 CYS A O 1
ATOM 673 N N . LEU A 1 89 ? -17.938 16.172 18 1 82.69 89 LEU A N 1
ATOM 674 C CA . LEU A 1 89 ? -19.281 16.188 18.594 1 82.69 89 LEU A CA 1
ATOM 675 C C 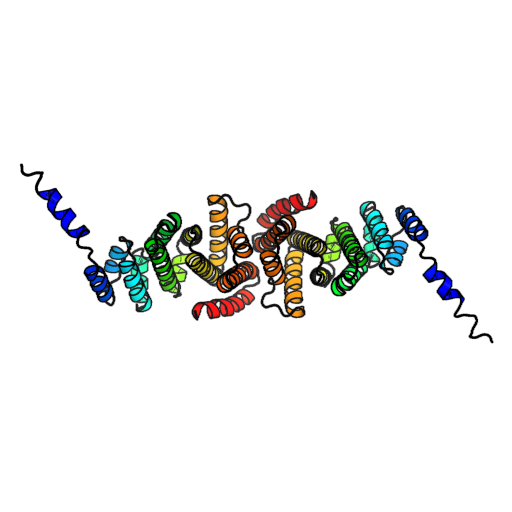. LEU A 1 89 ? -20.125 17.297 17.984 1 82.69 89 LEU A C 1
ATOM 677 O O . LEU A 1 89 ? -21.344 17.141 17.828 1 82.69 89 LEU A O 1
ATOM 681 N N . HIS A 1 90 ? -19.484 18.5 17.594 1 88 90 HIS A N 1
ATOM 682 C CA . HIS A 1 90 ? -20.156 19.656 17 1 88 90 HIS A CA 1
ATOM 683 C C . HIS A 1 90 ? -19.5 20.078 15.695 1 88 90 HIS A C 1
ATOM 685 O O . HIS A 1 90 ? -18.359 19.703 15.422 1 88 90 HIS A O 1
ATOM 691 N N . ILE A 1 91 ? -20.234 20.766 14.93 1 91.06 91 ILE A N 1
ATOM 692 C CA . ILE A 1 91 ? -19.734 21.219 13.633 1 91.06 91 ILE A CA 1
ATOM 693 C C . ILE A 1 91 ? -18.516 22.125 13.836 1 91.06 91 ILE A C 1
ATOM 695 O O . ILE A 1 91 ? -17.594 22.109 13.016 1 91.06 91 ILE A O 1
ATOM 699 N N . THR A 1 92 ? -18.578 22.875 14.93 1 90.94 92 THR A N 1
ATOM 700 C CA . THR A 1 92 ? -17.469 23.781 15.219 1 90.94 92 THR A CA 1
ATOM 701 C C . THR A 1 92 ? -16.188 23 15.438 1 90.94 92 THR A C 1
ATOM 703 O O . THR A 1 92 ? -15.094 23.469 15.086 1 90.94 92 THR A O 1
ATOM 706 N N . ASP A 1 93 ? -16.281 21.797 16.016 1 92.62 93 ASP A N 1
ATOM 707 C CA . ASP A 1 93 ? -15.117 20.938 16.203 1 92.62 93 ASP A CA 1
ATOM 708 C C . ASP A 1 93 ? -14.531 20.516 14.867 1 92.62 93 ASP A C 1
ATOM 710 O O . ASP A 1 93 ? -13.312 20.531 14.68 1 92.62 93 ASP A O 1
ATOM 714 N N . ALA A 1 94 ? -15.43 20.188 13.977 1 93.56 94 ALA A N 1
ATOM 715 C CA . ALA A 1 94 ? -14.992 19.766 12.648 1 93.56 94 ALA A CA 1
ATOM 716 C C . ALA A 1 94 ? -14.281 20.906 11.914 1 93.56 94 ALA A C 1
ATOM 718 O O . ALA A 1 94 ? -13.234 20.688 11.297 1 93.56 94 ALA A O 1
ATOM 719 N N . LEU A 1 95 ? -14.883 22.062 12.023 1 95.19 95 LEU A N 1
ATOM 720 C CA . LEU A 1 95 ? -14.312 23.234 11.359 1 95.19 95 LEU A CA 1
ATOM 721 C C . LEU A 1 95 ? -12.953 23.578 11.961 1 95.19 95 LEU A C 1
ATOM 723 O O . LEU A 1 95 ? -12.016 23.922 11.234 1 95.19 95 LEU A O 1
ATOM 727 N N . LEU A 1 96 ? -12.891 23.484 13.281 1 95.44 96 LEU A N 1
ATOM 728 C CA . LEU A 1 96 ? -11.641 23.781 13.977 1 95.44 96 LEU A CA 1
ATOM 729 C C . LEU A 1 96 ? -10.539 22.828 13.531 1 95.44 96 LEU A C 1
ATOM 731 O O . LEU A 1 96 ? -9.414 23.266 13.258 1 95.44 96 LEU A O 1
ATOM 735 N N . GLN A 1 97 ? -10.836 21.562 13.406 1 96.62 97 GLN A N 1
ATOM 736 C CA . GLN A 1 97 ? -9.875 20.562 12.938 1 96.62 97 GLN A CA 1
ATOM 737 C C . GLN A 1 97 ? -9.391 20.891 11.531 1 96.62 97 GLN A C 1
ATOM 739 O O . GLN A 1 97 ? -8.195 20.812 11.25 1 96.62 97 GLN A O 1
ATOM 744 N N . LEU A 1 98 ? -10.352 21.312 10.695 1 96.94 98 LEU A N 1
ATOM 745 C CA . LEU A 1 98 ? -10.023 21.609 9.305 1 96.94 98 LEU A CA 1
ATOM 746 C C . LEU A 1 98 ? -9.117 22.828 9.211 1 96.94 98 LEU A C 1
ATOM 748 O O . LEU A 1 98 ? -8.148 22.828 8.445 1 96.94 98 LEU A O 1
ATOM 752 N N . LYS A 1 99 ? -9.469 23.812 9.992 1 96.81 99 LYS A N 1
ATOM 753 C CA . LYS A 1 99 ? -8.641 25.016 9.961 1 96.81 99 LYS A CA 1
ATOM 754 C C . LYS A 1 99 ? -7.254 24.75 10.523 1 96.81 99 LYS A C 1
ATOM 756 O O . LYS A 1 99 ? -6.258 25.266 10.016 1 96.81 99 LYS A O 1
ATOM 761 N N . CYS A 1 100 ? -7.191 23.984 11.555 1 97.12 100 CYS A N 1
ATOM 762 C CA . CYS A 1 100 ? -5.918 23.641 12.188 1 97.12 100 CYS A CA 1
ATOM 763 C C . CYS A 1 100 ? -5 22.922 11.211 1 97.12 100 CYS A C 1
ATOM 765 O O . CYS A 1 100 ? -3.844 23.312 11.039 1 97.12 100 CYS A O 1
ATOM 767 N N . VAL A 1 101 ? -5.504 21.875 10.547 1 97.88 101 VAL A N 1
ATOM 768 C CA . VAL A 1 101 ? -4.668 21.125 9.625 1 97.88 101 VAL A CA 1
ATOM 769 C C . VAL A 1 101 ? -4.309 21.984 8.422 1 97.88 101 VAL A C 1
ATOM 771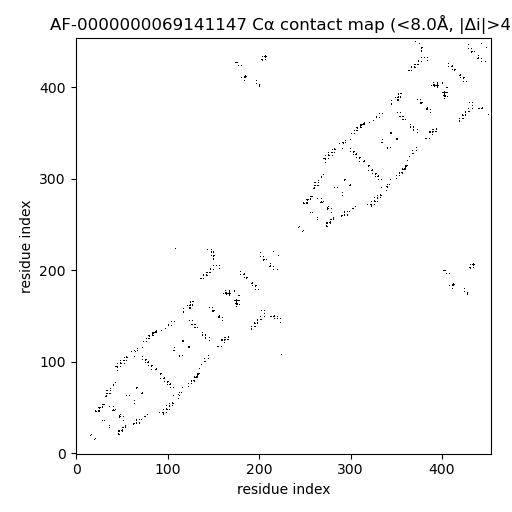 O O . VAL A 1 101 ? -3.211 21.875 7.871 1 97.88 101 VAL A O 1
ATOM 774 N N . ALA A 1 102 ? -5.195 22.906 8.086 1 97.12 102 ALA A N 1
ATOM 775 C CA . ALA A 1 102 ? -4.898 23.828 6.996 1 97.12 102 ALA A CA 1
ATOM 776 C C . ALA A 1 102 ? -3.715 24.734 7.352 1 97.12 102 ALA A C 1
ATOM 778 O O . ALA A 1 102 ? -2.9 25.062 6.484 1 97.12 102 ALA A O 1
ATOM 779 N N . CYS A 1 103 ? -3.664 25.109 8.547 1 97.12 103 CYS A N 1
ATOM 780 C CA . CYS A 1 103 ? -2.531 25.906 9 1 97.12 103 CYS A CA 1
ATOM 781 C C . CYS A 1 103 ? -1.233 25.109 8.922 1 97.12 103 CYS A C 1
ATOM 783 O O . CYS A 1 103 ? -0.207 25.641 8.484 1 97.12 103 CYS A O 1
ATOM 785 N N . VAL A 1 104 ? -1.264 23.859 9.305 1 97.69 104 VAL A N 1
ATOM 786 C CA . VAL A 1 104 ? -0.087 23 9.195 1 97.69 104 VAL A CA 1
ATOM 787 C C . VAL A 1 104 ? 0.341 22.891 7.734 1 97.69 104 VAL A C 1
ATOM 789 O O . VAL A 1 104 ? 1.528 23 7.422 1 97.69 104 VAL A O 1
ATOM 792 N N . ARG A 1 105 ? -0.643 22.688 6.875 1 96.44 105 ARG A N 1
ATOM 793 C CA . ARG A 1 105 ? -0.379 22.578 5.445 1 96.44 105 ARG A CA 1
ATOM 794 C C . ARG A 1 105 ? 0.278 23.859 4.91 1 96.44 105 ARG A C 1
ATOM 796 O O . ARG A 1 105 ? 1.215 23.781 4.113 1 96.44 105 ARG A O 1
ATOM 803 N N . ALA A 1 106 ? -0.208 24.984 5.34 1 95.06 106 ALA A N 1
ATOM 804 C CA . ALA A 1 106 ? 0.351 26.266 4.898 1 95.06 106 ALA A CA 1
ATOM 805 C C . ALA A 1 106 ? 1.816 26.391 5.305 1 95.06 106 ALA A C 1
ATOM 807 O O . ALA A 1 106 ? 2.633 26.922 4.547 1 95.06 106 ALA A O 1
ATOM 808 N N . VAL A 1 107 ? 2.145 25.906 6.457 1 95 107 VAL A N 1
ATOM 809 C CA . VAL A 1 107 ? 3.525 25.922 6.93 1 95 107 VAL A CA 1
ATOM 810 C C . VAL A 1 107 ? 4.375 24.969 6.094 1 95 107 VAL A C 1
ATOM 812 O O . VAL A 1 107 ? 5.484 25.328 5.676 1 95 107 VAL A O 1
ATOM 815 N N . MET A 1 108 ? 3.828 23.812 5.762 1 93.38 108 MET A N 1
ATOM 816 C CA . MET A 1 108 ? 4.543 22.734 5.09 1 93.38 108 MET A CA 1
ATOM 817 C C . MET A 1 108 ? 4.684 23.016 3.596 1 93.38 108 MET A C 1
ATOM 819 O O . MET A 1 108 ? 5.422 22.328 2.895 1 93.38 108 MET A O 1
ATOM 823 N N . ASN A 1 109 ? 3.934 24.047 3.15 1 88.19 109 ASN A N 1
ATOM 824 C CA . ASN A 1 109 ? 3.973 24.391 1.736 1 88.19 109 ASN A CA 1
ATOM 825 C C . ASN A 1 109 ? 5.219 25.219 1.396 1 88.19 109 ASN A C 1
ATOM 827 O O . ASN A 1 109 ? 5.164 26.109 0.561 1 88.19 109 ASN A O 1
ATOM 831 N N . SER A 1 110 ? 6.266 25.109 2.156 1 84.81 110 SER A N 1
ATOM 832 C CA . SER A 1 110 ? 7.566 25.734 1.914 1 84.81 110 SER A CA 1
ATOM 833 C C . SER A 1 110 ? 8.703 24.781 2.285 1 84.81 110 SER A C 1
ATOM 835 O O . SER A 1 110 ? 8.539 23.906 3.139 1 84.81 110 SER A O 1
ATOM 837 N N . LYS A 1 111 ? 9.828 25 1.589 1 87.56 111 LYS A N 1
ATOM 838 C CA . LYS A 1 111 ? 11.008 24.203 1.899 1 87.56 111 LYS A CA 1
ATOM 839 C C . LYS A 1 111 ? 11.406 24.359 3.365 1 87.56 111 LYS A C 1
ATOM 841 O O . LYS A 1 111 ? 11.75 23.375 4.023 1 87.56 111 LYS A O 1
ATOM 846 N N . THR A 1 112 ? 11.352 25.625 3.801 1 91.75 112 THR A N 1
ATOM 847 C CA . THR A 1 112 ? 11.711 25.922 5.184 1 91.75 112 THR A CA 1
ATOM 848 C C . THR A 1 112 ? 10.82 25.141 6.152 1 91.75 112 THR A C 1
ATOM 850 O O . THR A 1 112 ? 11.312 24.578 7.133 1 91.75 112 THR A O 1
ATOM 853 N N . GLY A 1 113 ? 9.539 25.156 5.961 1 93.12 113 GLY A N 1
ATOM 854 C CA . GLY A 1 113 ? 8.609 24.422 6.797 1 93.12 113 GLY A CA 1
ATOM 855 C C . GLY A 1 113 ? 8.867 22.922 6.805 1 93.12 113 GLY A C 1
ATOM 856 O O . GLY A 1 113 ? 8.852 22.297 7.863 1 93.12 113 GLY A O 1
ATOM 857 N N . LEU A 1 114 ? 9.148 22.344 5.652 1 91.25 114 LEU A N 1
ATOM 858 C CA . LEU A 1 114 ? 9.43 20.906 5.516 1 91.25 114 LEU A CA 1
ATOM 859 C C . LEU A 1 114 ? 10.727 20.547 6.223 1 91.25 114 LEU A C 1
ATOM 861 O O . LEU A 1 114 ? 10.797 19.516 6.906 1 91.25 114 LEU A O 1
ATOM 865 N N . ASP A 1 115 ? 11.727 21.406 6.055 1 93.12 115 ASP A N 1
ATOM 866 C CA . ASP A 1 115 ? 13 21.172 6.734 1 93.12 115 ASP A CA 1
ATOM 867 C C . ASP A 1 115 ? 12.82 21.188 8.25 1 93.12 115 ASP A C 1
ATOM 869 O O . ASP A 1 115 ? 13.367 20.344 8.953 1 93.12 115 ASP A O 1
ATOM 873 N N . PHE A 1 116 ? 12.086 22.172 8.688 1 95.31 116 PHE A N 1
ATOM 874 C CA . PHE A 1 116 ? 11.836 22.25 10.125 1 95.31 116 PHE A CA 1
ATOM 875 C C . PHE A 1 116 ? 11.102 21.016 10.625 1 95.31 116 PHE A C 1
ATOM 877 O O . PHE A 1 116 ? 11.398 20.516 11.711 1 95.31 116 PHE A O 1
ATOM 884 N N . MET A 1 117 ? 10.125 20.531 9.922 1 96.06 117 MET A N 1
ATOM 885 C CA . MET A 1 117 ? 9.359 19.328 10.234 1 96.06 117 MET A CA 1
ATOM 886 C C . MET A 1 117 ? 10.289 18.125 10.391 1 96.06 117 MET A C 1
ATOM 888 O O . MET A 1 117 ? 10.203 17.391 11.375 1 96.06 117 MET A O 1
ATOM 892 N N . LEU A 1 118 ? 11.219 17.969 9.508 1 94.69 118 LEU A N 1
ATOM 893 C CA . LEU A 1 118 ? 12.078 16.797 9.453 1 94.69 118 LEU A CA 1
ATOM 894 C C . LEU A 1 118 ? 13.219 16.906 10.461 1 94.69 118 LEU A C 1
ATOM 896 O O . LEU A 1 118 ? 13.766 15.898 10.898 1 94.69 118 LEU A O 1
ATOM 900 N N . ASP A 1 119 ? 13.555 18.125 10.758 1 95.81 119 ASP A N 1
ATOM 901 C CA . ASP A 1 119 ? 14.656 18.344 11.695 1 95.81 119 ASP A CA 1
ATOM 902 C C . ASP A 1 119 ? 14.211 18.078 13.133 1 95.81 119 ASP A C 1
ATOM 904 O O . ASP A 1 119 ? 15.039 17.953 14.039 1 95.81 119 ASP A O 1
ATOM 908 N N . ASN A 1 120 ? 12.953 18.062 13.391 1 94.38 120 ASN A N 1
ATOM 909 C CA . ASN A 1 120 ? 12.414 17.812 14.727 1 94.38 120 ASN A CA 1
ATOM 910 C C . ASN A 1 120 ? 11.828 16.406 14.828 1 94.38 120 ASN A C 1
ATOM 912 O O . ASN A 1 120 ? 10.789 16.125 14.227 1 94.38 120 ASN A O 1
ATOM 916 N N . GLN A 1 121 ? 12.445 15.734 15.773 1 89.38 121 GLN A N 1
ATOM 917 C CA . GLN A 1 121 ? 12.031 14.344 15.938 1 89.38 121 GLN A CA 1
ATOM 918 C C . GLN A 1 121 ? 10.633 14.25 16.547 1 89.38 121 GLN A C 1
ATOM 920 O O . GLN A 1 121 ? 10.32 14.961 17.5 1 89.38 121 GLN A O 1
ATOM 925 N N . GLY A 1 122 ? 9.805 13.648 16.016 1 95.31 122 GLY A N 1
ATOM 926 C CA . GLY A 1 122 ? 8.5 13.398 16.609 1 95.31 122 GLY A CA 1
ATOM 927 C C . GLY A 1 122 ? 7.379 14.148 15.914 1 95.31 122 GLY A C 1
ATOM 928 O O . GLY A 1 122 ? 6.207 13.812 16.078 1 95.31 122 GLY A O 1
ATOM 929 N N . TYR A 1 123 ? 7.75 15.203 15.227 1 97.62 123 TYR A N 1
ATOM 930 C CA . TYR A 1 123 ? 6.73 16.016 14.57 1 97.62 123 TYR A CA 1
ATOM 931 C C . TYR A 1 123 ? 5.898 15.172 13.609 1 97.62 123 TYR A C 1
ATOM 933 O O . TYR A 1 123 ? 4.668 15.266 13.602 1 97.62 123 TYR A O 1
ATOM 941 N N . VAL A 1 124 ? 6.52 14.297 12.867 1 98.06 124 VAL A N 1
ATOM 942 C CA . VAL A 1 124 ? 5.805 13.469 11.891 1 98.06 124 VAL A CA 1
ATOM 943 C C . VAL A 1 124 ? 4.906 12.477 12.625 1 98.06 124 VAL A C 1
ATOM 945 O O . VAL A 1 124 ? 3.789 12.195 12.18 1 98.06 124 VAL A O 1
ATOM 948 N N . ARG A 1 125 ? 5.395 11.992 13.773 1 97.75 125 ARG A N 1
ATOM 949 C CA . ARG A 1 125 ? 4.574 11.109 14.602 1 97.75 125 ARG A CA 1
ATOM 950 C C . ARG A 1 125 ? 3.322 11.828 15.086 1 97.75 125 ARG A C 1
ATOM 952 O O . ARG A 1 125 ? 2.219 11.281 15.016 1 97.75 125 ARG A O 1
ATOM 959 N N . THR A 1 126 ? 3.559 13.039 15.562 1 97.94 126 THR A N 1
ATOM 960 C CA . THR A 1 126 ? 2.432 13.82 16.047 1 97.94 126 THR A CA 1
ATOM 961 C C . THR A 1 126 ? 1.435 14.102 14.93 1 97.94 126 THR A C 1
ATOM 963 O O . THR A 1 126 ? 0.222 14.031 15.141 1 97.94 126 THR A O 1
ATOM 966 N N . LEU A 1 127 ? 1.888 14.383 13.789 1 98.12 127 LEU A N 1
ATOM 967 C CA . LEU A 1 127 ? 1.038 14.594 12.625 1 98.12 127 LEU A CA 1
ATOM 968 C C . LEU A 1 127 ? 0.215 13.352 12.312 1 98.12 127 LEU A C 1
ATOM 970 O O . LEU A 1 127 ? -0.997 13.438 12.102 1 98.12 127 LEU A O 1
ATOM 974 N N . ALA A 1 128 ? 0.864 12.188 12.289 1 98.06 128 ALA A N 1
ATOM 975 C CA . ALA A 1 128 ? 0.194 10.93 11.969 1 98.06 128 ALA A CA 1
ATOM 976 C C . ALA A 1 128 ? -0.889 10.609 13 1 98.06 128 ALA A C 1
ATOM 978 O O . ALA A 1 128 ? -1.909 10 12.664 1 98.06 128 ALA A O 1
ATOM 979 N N . GLN A 1 129 ? -0.703 11.086 14.258 1 97 129 GLN A N 1
ATOM 980 C CA . GLN A 1 129 ? -1.675 10.828 15.312 1 97 129 GLN A CA 1
ATOM 981 C C . GLN A 1 129 ? -2.994 11.539 15.039 1 97 129 GLN A C 1
ATOM 983 O O . GLN A 1 129 ? -4.043 11.133 15.539 1 97 129 GLN A O 1
ATOM 988 N N . ALA A 1 130 ? -2.934 12.547 14.234 1 96.94 130 ALA A N 1
ATOM 989 C CA . ALA A 1 130 ? -4.137 13.289 13.875 1 96.94 130 ALA A CA 1
ATOM 990 C C . ALA A 1 130 ? -5.059 12.461 12.992 1 96.94 130 ALA A C 1
ATOM 992 O O . ALA A 1 130 ? -6.211 12.836 12.758 1 96.94 130 ALA A O 1
ATOM 993 N N . LEU A 1 131 ? -4.605 11.312 12.523 1 96.81 131 LEU A N 1
ATOM 994 C CA . LEU A 1 131 ? -5.441 10.391 11.75 1 96.81 131 LEU A CA 1
ATOM 995 C C . LEU A 1 131 ? -6.535 9.789 12.625 1 96.81 131 LEU A C 1
ATOM 997 O O . LEU A 1 131 ? -7.5 9.219 12.109 1 96.81 131 LEU A O 1
ATOM 1001 N N . ASP A 1 132 ? -6.293 9.93 13.961 1 94.75 132 ASP A N 1
ATOM 1002 C CA . ASP A 1 132 ? -7.305 9.43 14.891 1 94.75 132 ASP A CA 1
ATOM 1003 C C . ASP A 1 132 ? -8.5 10.375 14.969 1 94.75 132 ASP A C 1
ATOM 1005 O O . ASP A 1 132 ? -8.734 11 16 1 94.75 132 ASP A O 1
ATOM 1009 N N . THR A 1 133 ? -9.211 10.617 14 1 94.81 133 THR A N 1
ATOM 1010 C CA . THR A 1 133 ? -10.398 11.461 13.859 1 94.81 133 THR A CA 1
ATOM 1011 C C . THR A 1 133 ? -11.43 10.789 12.961 1 94.81 133 THR A C 1
ATOM 1013 O O . THR A 1 133 ? -11.109 9.883 12.195 1 94.81 133 THR A O 1
ATOM 1016 N N . SER A 1 134 ? -12.609 11.141 13.141 1 92 134 SER A N 1
ATOM 1017 C CA . SER A 1 134 ? -13.656 10.656 12.25 1 92 134 SER A CA 1
ATOM 1018 C C . SER A 1 134 ? -13.859 11.594 11.07 1 92 134 SER A C 1
ATOM 1020 O O . SER A 1 134 ? -14.609 11.281 10.141 1 92 134 SER A O 1
ATOM 1022 N N . ASN A 1 135 ? -13.156 12.734 11.055 1 94.06 135 ASN A N 1
ATOM 1023 C CA . ASN A 1 135 ? -13.25 13.719 9.984 1 94.06 135 ASN A CA 1
ATOM 1024 C C . ASN A 1 135 ? -12.438 13.305 8.766 1 94.06 135 ASN A C 1
ATOM 1026 O O . ASN A 1 135 ? -11.211 13.398 8.766 1 94.06 135 ASN A O 1
ATOM 1030 N N . MET A 1 136 ? -13.102 12.875 7.688 1 94.69 136 MET A N 1
ATOM 1031 C CA . MET A 1 136 ? -12.445 12.344 6.496 1 94.69 136 MET A CA 1
ATOM 1032 C C . MET A 1 136 ? -11.586 13.406 5.828 1 94.69 136 MET A C 1
ATOM 1034 O O . MET A 1 136 ? -10.508 13.109 5.309 1 94.69 136 MET A O 1
ATOM 1038 N N . MET A 1 137 ? -12.055 14.641 5.859 1 95.12 137 MET A N 1
ATOM 1039 C CA . MET A 1 137 ? -11.305 15.711 5.199 1 95.12 137 MET A CA 1
ATOM 1040 C C . MET A 1 137 ? -9.977 15.953 5.898 1 95.12 137 MET A C 1
ATOM 1042 O O . MET A 1 137 ? -8.969 16.234 5.242 1 95.12 137 MET A O 1
ATOM 1046 N N . VAL A 1 138 ? -10.031 15.875 7.184 1 96.62 138 VAL A N 1
ATOM 1047 C CA . VAL A 1 138 ? -8.797 16.031 7.953 1 96.62 138 VAL A CA 1
ATOM 1048 C C . VAL A 1 138 ? -7.855 14.867 7.668 1 96.62 138 VAL A C 1
ATOM 1050 O O . VAL A 1 138 ? -6.664 15.07 7.434 1 96.62 138 VAL A O 1
ATOM 1053 N N . LYS A 1 139 ? -8.406 13.594 7.621 1 97.19 139 LYS A N 1
ATOM 1054 C CA . LYS A 1 139 ? -7.594 12.43 7.285 1 97.19 139 LYS A CA 1
ATOM 1055 C C . LYS A 1 139 ? -6.945 12.594 5.914 1 97.19 139 LYS A C 1
ATOM 1057 O O . LYS A 1 139 ? -5.762 12.297 5.742 1 97.19 139 LYS A O 1
ATOM 1062 N N . MET A 1 140 ? -7.738 13.117 4.988 1 96.31 140 MET A N 1
ATOM 1063 C CA . MET A 1 140 ? -7.254 13.336 3.629 1 96.31 140 MET A CA 1
ATOM 1064 C C . MET A 1 140 ? -6.059 14.281 3.621 1 96.31 140 MET A C 1
ATOM 1066 O O . MET A 1 140 ? -5.043 14 2.982 1 96.31 140 MET A O 1
ATOM 1070 N N . GLU A 1 141 ? -6.191 15.328 4.344 1 95.75 141 GLU A N 1
ATOM 1071 C CA . GLU A 1 141 ? -5.125 16.328 4.395 1 95.75 141 GLU A CA 1
ATOM 1072 C C . GLU A 1 141 ? -3.879 15.766 5.078 1 95.75 141 GLU A C 1
ATOM 1074 O O . GLU A 1 141 ? -2.756 16.031 4.648 1 95.75 141 GLU A O 1
ATOM 1079 N N . VAL A 1 142 ? -4.07 15.031 6.133 1 97.88 142 VAL A N 1
ATOM 1080 C CA . VAL A 1 142 ? -2.941 14.453 6.852 1 97.88 142 VAL A CA 1
ATOM 1081 C C . VAL A 1 142 ? -2.191 13.477 5.941 1 97.88 142 VAL A C 1
ATOM 1083 O O . VAL A 1 142 ? -0.959 13.5 5.879 1 97.88 142 VAL A O 1
ATOM 1086 N N . PHE A 1 143 ? -2.871 12.641 5.176 1 96.12 143 PHE A N 1
ATOM 1087 C CA . PHE A 1 143 ? -2.229 11.711 4.254 1 96.12 143 PHE A CA 1
ATOM 1088 C C . PHE A 1 143 ? -1.493 12.469 3.152 1 96.12 143 PHE A C 1
ATOM 1090 O O . PHE A 1 143 ? -0.417 12.055 2.719 1 96.12 143 PHE A O 1
ATOM 1097 N N . ARG A 1 144 ? -2.086 13.539 2.715 1 93.06 144 ARG A N 1
ATOM 1098 C CA . ARG A 1 144 ? -1.412 14.367 1.716 1 93.06 144 ARG A CA 1
ATOM 1099 C C . ARG A 1 144 ? -0.096 14.914 2.258 1 93.06 144 ARG A C 1
ATOM 1101 O O . ARG A 1 144 ? 0.931 14.867 1.577 1 93.06 144 ARG A O 1
ATOM 1108 N N . LEU A 1 145 ? -0.145 15.367 3.436 1 94.75 145 LEU A N 1
ATOM 1109 C CA . LEU A 1 145 ? 1.049 15.914 4.074 1 94.75 145 LEU A CA 1
ATOM 1110 C C . LEU A 1 145 ? 2.1 14.82 4.273 1 94.75 145 LEU A C 1
ATOM 1112 O O . LEU A 1 145 ? 3.283 15.039 3.998 1 94.75 145 LEU A O 1
ATOM 1116 N N . LEU A 1 146 ? 1.655 13.672 4.691 1 95.12 146 LEU A N 1
ATOM 1117 C CA . LEU A 1 146 ? 2.572 12.555 4.871 1 95.12 146 LEU A CA 1
ATOM 1118 C C . LEU A 1 146 ? 3.205 12.156 3.543 1 95.12 146 LEU A C 1
ATOM 1120 O O . LEU A 1 146 ? 4.395 11.836 3.488 1 95.12 146 LEU A O 1
ATOM 1124 N N . SER A 1 147 ? 2.383 12.18 2.498 1 90.75 147 SER A N 1
ATOM 1125 C CA . SER A 1 147 ? 2.916 11.883 1.171 1 90.75 147 SER A CA 1
ATOM 1126 C C . SER A 1 147 ? 3.988 12.891 0.771 1 90.75 147 SER A C 1
ATOM 1128 O O . SER A 1 147 ? 5.039 12.516 0.249 1 90.75 147 SER A O 1
ATOM 1130 N N . CYS A 1 148 ? 3.732 14.117 1.052 1 87.56 148 CYS A N 1
ATOM 1131 C CA . CYS A 1 148 ? 4.688 15.172 0.747 1 87.56 148 CYS A CA 1
ATOM 1132 C C . CYS A 1 148 ? 5.98 14.984 1.529 1 87.56 148 CYS A C 1
ATOM 1134 O O . CYS A 1 148 ? 7.074 15.094 0.97 1 87.56 148 CYS A O 1
ATOM 1136 N N . ILE A 1 149 ? 5.891 14.719 2.75 1 90.38 149 ILE A N 1
ATOM 1137 C CA . ILE A 1 149 ? 7.035 14.477 3.621 1 90.38 149 ILE A CA 1
ATOM 1138 C C . ILE A 1 149 ? 7.84 13.289 3.098 1 90.38 149 ILE A C 1
ATOM 1140 O O . ILE A 1 149 ? 9.07 13.352 3.012 1 90.38 149 ILE A O 1
ATOM 1144 N N . THR A 1 150 ? 7.152 12.234 2.693 1 88.56 150 THR A N 1
ATOM 1145 C CA . THR A 1 150 ? 7.762 11 2.209 1 88.56 150 THR A CA 1
ATOM 1146 C C . THR A 1 150 ? 8.578 11.258 0.945 1 88.56 150 THR A C 1
ATOM 1148 O O . THR A 1 150 ? 9.641 10.656 0.751 1 88.56 150 THR A O 1
ATOM 1151 N N . LEU A 1 151 ? 8.141 12.117 0.105 1 81.69 151 LEU A N 1
ATOM 1152 C CA . LEU A 1 151 ? 8.758 12.367 -1.192 1 81.69 151 LEU A CA 1
ATOM 1153 C C . LEU A 1 151 ? 9.875 13.406 -1.073 1 81.69 151 LEU A C 1
ATOM 1155 O O . LEU A 1 151 ? 10.703 13.539 -1.975 1 81.69 151 LEU A O 1
ATOM 1159 N N . TYR A 1 152 ? 9.898 14.172 0 1 81.81 152 TYR A N 1
ATOM 1160 C CA . TYR A 1 152 ? 10.766 15.336 0.113 1 81.81 152 TYR A CA 1
ATOM 1161 C C . TYR A 1 152 ? 12.227 14.922 0.241 1 81.81 152 TYR A C 1
ATOM 1163 O O . TYR A 1 152 ? 13.078 15.406 -0.502 1 81.81 152 TYR A O 1
ATOM 1171 N N . LYS A 1 153 ? 12.516 14.07 1.19 1 80.81 153 LYS A N 1
ATOM 1172 C CA . LYS A 1 153 ? 13.844 13.523 1.447 1 80.81 153 LYS A CA 1
ATOM 1173 C C . LYS A 1 153 ? 13.758 12.086 1.948 1 80.81 153 LYS A C 1
ATOM 1175 O O . LYS A 1 153 ? 12.688 11.633 2.361 1 80.81 153 LYS A O 1
ATOM 1180 N N . LEU A 1 154 ? 14.883 11.375 1.905 1 83.75 154 LEU A N 1
ATOM 1181 C CA . LEU A 1 154 ? 14.953 10.008 2.408 1 83.75 154 LEU A CA 1
ATOM 1182 C C . LEU A 1 154 ? 14.57 9.953 3.883 1 83.75 154 LEU A C 1
ATOM 1184 O O . LEU A 1 154 ? 13.867 9.031 4.309 1 83.75 154 LEU A O 1
ATOM 1188 N N . SER A 1 155 ? 15.062 10.969 4.617 1 86.88 155 SER A N 1
ATOM 1189 C CA . SER A 1 155 ? 14.719 11.008 6.035 1 86.88 155 SER A CA 1
ATOM 1190 C C . SER A 1 155 ? 13.219 11.156 6.238 1 86.88 155 SER A C 1
ATOM 1192 O O . SER A 1 155 ? 12.664 10.633 7.207 1 86.88 155 SER A O 1
ATOM 1194 N N . GLY A 1 156 ? 12.57 11.906 5.316 1 89.88 156 GLY A N 1
ATOM 1195 C CA . GLY A 1 156 ? 11.117 12.039 5.371 1 89.88 156 GLY A CA 1
ATOM 1196 C C . GLY A 1 156 ? 10.398 10.711 5.215 1 89.88 156 GLY A C 1
ATOM 1197 O O . GLY A 1 156 ? 9.438 10.438 5.938 1 89.88 156 GLY A O 1
ATOM 1198 N N . HIS A 1 157 ? 10.883 9.906 4.281 1 87.19 157 HIS A N 1
ATOM 1199 C CA . HIS A 1 157 ? 10.32 8.57 4.094 1 87.19 157 HIS A CA 1
ATOM 1200 C C . HIS A 1 157 ? 10.453 7.734 5.363 1 87.19 157 HIS A C 1
ATOM 1202 O O . HIS A 1 157 ? 9.477 7.133 5.816 1 87.19 157 HIS A O 1
ATOM 1208 N N . GLN A 1 158 ? 11.617 7.77 5.93 1 88.31 158 GLN A N 1
ATOM 1209 C CA . GLN A 1 158 ? 11.898 6.988 7.129 1 88.31 158 GLN A CA 1
ATOM 1210 C C . GLN A 1 158 ? 11.039 7.453 8.305 1 88.31 158 GLN A C 1
ATOM 1212 O O . GLN A 1 158 ? 10.492 6.629 9.039 1 88.31 158 GLN A O 1
ATOM 1217 N N . GLN A 1 159 ? 10.922 8.742 8.406 1 93.44 159 GLN A N 1
ATOM 1218 C CA . GLN A 1 159 ? 10.133 9.289 9.508 1 93.44 159 GLN A CA 1
ATOM 1219 C C . GLN A 1 159 ? 8.648 8.977 9.328 1 93.44 159 GLN A C 1
ATOM 1221 O O . GLN A 1 159 ? 7.934 8.758 10.312 1 93.44 159 GLN A O 1
ATOM 1226 N N . THR A 1 160 ? 8.164 8.977 8.109 1 93.5 160 THR A N 1
ATOM 1227 C CA . THR A 1 160 ? 6.77 8.633 7.84 1 93.5 160 THR A CA 1
ATOM 1228 C C . THR A 1 160 ? 6.488 7.18 8.195 1 93.5 160 THR A C 1
ATOM 1230 O O . THR A 1 160 ? 5.492 6.879 8.859 1 93.5 160 THR A O 1
ATOM 1233 N N . VAL A 1 161 ? 7.371 6.277 7.816 1 89.69 161 VAL A N 1
ATOM 1234 C CA . VAL A 1 161 ? 7.23 4.859 8.133 1 89.69 161 VAL A CA 1
ATOM 1235 C C . VAL A 1 161 ? 7.25 4.66 9.648 1 89.69 161 VAL A C 1
ATOM 1237 O O . VAL A 1 161 ? 6.418 3.928 10.188 1 89.69 161 VAL A O 1
ATOM 1240 N N . ASP A 1 162 ? 8.195 5.324 10.281 1 92.88 162 ASP A N 1
ATOM 1241 C CA . ASP A 1 162 ? 8.281 5.266 11.734 1 92.88 162 ASP A CA 1
ATOM 1242 C C . ASP A 1 162 ? 7.008 5.789 12.383 1 92.88 162 ASP A C 1
ATOM 1244 O O . ASP A 1 162 ? 6.527 5.223 13.375 1 92.88 162 ASP A O 1
ATOM 1248 N N . ALA A 1 163 ? 6.488 6.871 11.875 1 96.38 163 ALA A N 1
ATOM 1249 C CA . ALA A 1 163 ? 5.266 7.473 12.406 1 96.38 163 ALA A CA 1
ATOM 1250 C C . ALA A 1 163 ? 4.086 6.512 12.281 1 96.38 163 ALA A C 1
ATOM 1252 O O . ALA A 1 163 ? 3.279 6.391 13.211 1 96.38 163 ALA A O 1
ATOM 1253 N N . LEU A 1 164 ? 3.982 5.816 11.18 1 93.75 164 LEU A N 1
ATOM 1254 C CA . LEU A 1 164 ? 2.906 4.859 10.961 1 93.75 164 LEU A CA 1
ATOM 1255 C C . LEU A 1 164 ? 3.068 3.641 11.859 1 93.75 164 LEU A C 1
ATOM 1257 O O . LEU A 1 164 ? 2.08 3.078 12.336 1 93.75 164 LEU A O 1
ATOM 1261 N N . GLU A 1 165 ? 4.348 3.256 12.078 1 91.06 165 GLU A N 1
ATOM 1262 C CA . GLU A 1 165 ? 4.617 2.186 13.031 1 91.06 165 GLU A CA 1
ATOM 1263 C C . GLU A 1 165 ? 4.172 2.576 14.438 1 91.06 165 GLU A C 1
ATOM 1265 O O . GLU A 1 165 ? 3.572 1.769 15.148 1 91.06 165 GLU A O 1
ATOM 1270 N N . HIS A 1 166 ? 4.559 3.727 14.781 1 95.19 166 HIS A N 1
ATOM 1271 C CA . HIS A 1 166 ? 4.145 4.23 16.094 1 95.19 166 HIS A CA 1
ATOM 1272 C C . HIS A 1 166 ? 2.623 4.285 16.203 1 95.19 166 HIS A C 1
ATOM 1274 O O . HIS A 1 166 ? 2.057 3.881 17.219 1 95.19 166 HIS A O 1
ATOM 1280 N N . TYR A 1 167 ? 1.996 4.77 15.188 1 95.62 167 TYR A N 1
ATOM 1281 C CA . TYR A 1 167 ? 0.54 4.836 15.156 1 95.62 167 TYR A CA 1
ATOM 1282 C C . TYR A 1 167 ? -0.076 3.453 15.328 1 95.62 167 TYR A C 1
ATOM 1284 O O . TYR A 1 167 ? -1.056 3.287 16.062 1 95.62 167 TYR A O 1
ATOM 1292 N N . LYS A 1 168 ? 0.475 2.482 14.57 1 91.75 168 LYS A N 1
ATOM 1293 C CA . LYS A 1 168 ? 0.046 1.091 14.68 1 91.75 168 LYS A CA 1
ATOM 1294 C C . LYS A 1 168 ? 0.059 0.621 16.125 1 91.75 168 LYS A C 1
ATOM 1296 O O . LYS A 1 168 ? -0.896 -0.006 16.594 1 91.75 168 LYS A O 1
ATOM 1301 N N . SER A 1 169 ? 1.174 0.876 16.812 1 93.94 169 SER A N 1
ATOM 1302 C CA . SER A 1 169 ? 1.331 0.463 18.203 1 93.94 169 SER A CA 1
ATOM 1303 C C . SER A 1 169 ? 0.319 1.161 19.109 1 93.94 169 SER A C 1
ATOM 1305 O O . SER A 1 169 ? -0.316 0.521 19.953 1 93.94 169 SER A O 1
ATOM 1307 N N . LEU A 1 170 ? 0.14 2.426 18.938 1 92.62 170 LEU A N 1
ATOM 1308 C CA . LEU A 1 170 ? -0.776 3.217 19.75 1 92.62 170 LEU A CA 1
ATOM 1309 C C . LEU A 1 170 ? -2.211 2.729 19.578 1 92.62 170 LEU A C 1
ATOM 1311 O O . LEU A 1 170 ? -2.971 2.678 20.547 1 92.62 170 LEU A O 1
ATOM 1315 N N . LYS A 1 171 ? -2.57 2.404 18.359 1 93.38 171 LYS A N 1
ATOM 1316 C CA . LYS A 1 171 ? -3.953 2.039 18.062 1 93.38 171 LYS A CA 1
ATOM 1317 C C . LYS A 1 171 ? -4.129 0.522 18.047 1 93.38 171 LYS A C 1
ATOM 1319 O O . LYS A 1 171 ? -5.195 0.021 17.688 1 93.38 171 LYS A O 1
ATOM 1324 N N . LYS A 1 172 ? -3.035 -0.28 18.312 1 91.81 172 LYS A N 1
ATOM 1325 C CA . LYS A 1 172 ? -3.037 -1.737 18.422 1 91.81 172 LYS A CA 1
ATOM 1326 C C . LYS A 1 172 ? -3.502 -2.375 17.109 1 91.81 172 LYS A C 1
ATOM 1328 O O . LYS A 1 172 ? -4.371 -3.25 17.109 1 91.81 172 LYS A O 1
ATOM 1333 N N . GLN A 1 173 ? -2.973 -1.841 16.078 1 87.62 173 GLN A N 1
ATOM 1334 C CA . GLN A 1 173 ? -3.281 -2.395 14.758 1 87.62 173 GLN A CA 1
ATOM 1335 C C . GLN A 1 173 ? -2.303 -3.506 14.391 1 87.62 173 GLN A C 1
ATOM 1337 O O . GLN A 1 173 ? -1.234 -3.627 14.992 1 87.62 173 GLN A O 1
ATOM 1342 N N . GLN A 1 174 ? -2.66 -4.312 13.477 1 78.38 174 GLN A N 1
ATOM 1343 C CA . GLN A 1 174 ? -1.909 -5.512 13.117 1 78.38 174 GLN A CA 1
ATOM 1344 C C . GLN A 1 174 ? -0.666 -5.156 12.305 1 78.38 174 GLN A C 1
ATOM 1346 O O . GLN A 1 174 ? 0.404 -5.73 12.516 1 78.38 174 GLN A O 1
ATOM 1351 N N . TYR A 1 175 ? -0.856 -4.188 11.359 1 78.56 175 TYR A N 1
ATOM 1352 C CA . TYR A 1 175 ? 0.241 -3.828 10.469 1 78.56 175 TYR A CA 1
ATOM 1353 C C . TYR A 1 175 ? 0.516 -2.33 10.516 1 78.56 175 TYR A C 1
ATOM 1355 O O . TYR A 1 175 ? -0.378 -1.539 10.828 1 78.56 175 TYR A O 1
ATOM 1363 N N . ARG A 1 176 ? 1.729 -1.924 10.297 1 82.62 176 ARG A N 1
ATOM 1364 C CA . ARG A 1 176 ? 2.127 -0.52 10.336 1 82.62 176 ARG A CA 1
ATOM 1365 C C . ARG A 1 176 ? 1.341 0.301 9.32 1 82.62 176 ARG A C 1
ATOM 1367 O O . ARG A 1 176 ? 1.163 1.508 9.492 1 82.62 176 ARG A O 1
ATOM 1374 N N . PHE A 1 177 ? 0.812 -0.411 8.227 1 85.5 177 PHE A N 1
ATOM 1375 C CA . PHE A 1 177 ? 0.097 0.344 7.203 1 85.5 177 PHE A CA 1
ATOM 1376 C C . PHE A 1 177 ? -1.4 0.068 7.273 1 85.5 177 PHE A C 1
ATOM 1378 O O . PHE A 1 177 ? -2.143 0.406 6.352 1 85.5 177 PHE A O 1
ATOM 1385 N N . SER A 1 178 ? -1.809 -0.542 8.359 1 88 178 SER A N 1
ATOM 1386 C CA . SER A 1 178 ? -3.215 -0.888 8.547 1 88 178 SER A CA 1
ATOM 1387 C C . SER A 1 178 ? -4.109 0.341 8.422 1 88 178 SER A C 1
ATOM 1389 O O . SER A 1 178 ? -5.199 0.264 7.852 1 88 178 SER A O 1
ATOM 1391 N N . VAL A 1 179 ? -3.648 1.454 8.938 1 93.81 179 VAL A N 1
ATOM 1392 C CA . VAL A 1 179 ? -4.48 2.652 8.93 1 93.81 179 VAL A CA 1
ATOM 1393 C C . VAL A 1 179 ? -4.82 3.039 7.492 1 93.81 179 VAL A C 1
ATOM 1395 O O . VAL A 1 179 ? -5.957 3.424 7.199 1 93.81 179 VAL A O 1
ATOM 1398 N N . ILE A 1 180 ? -3.871 2.939 6.578 1 93.31 180 ILE A N 1
ATOM 1399 C CA . ILE A 1 180 ? -4.074 3.27 5.172 1 93.31 180 ILE A CA 1
ATOM 1400 C C . ILE A 1 180 ? -4.996 2.236 4.527 1 93.31 180 ILE A C 1
ATOM 1402 O O . ILE A 1 180 ? -5.953 2.592 3.838 1 93.31 180 ILE A O 1
ATOM 1406 N N . MET A 1 181 ? -4.773 0.976 4.855 1 88.25 181 MET A N 1
ATOM 1407 C CA . MET A 1 181 ? -5.512 -0.128 4.246 1 88.25 181 MET A CA 1
ATOM 1408 C C . MET A 1 181 ? -6.973 -0.109 4.684 1 88.25 181 MET A C 1
ATOM 1410 O O . MET A 1 181 ? -7.871 -0.345 3.871 1 88.25 181 MET A O 1
ATOM 1414 N N . ASN A 1 182 ? -7.125 0.133 5.961 1 91.12 182 ASN A N 1
ATOM 1415 C CA . ASN A 1 182 ? -8.484 0.209 6.488 1 91.12 182 ASN A CA 1
ATOM 1416 C C . ASN A 1 182 ? -9.273 1.346 5.844 1 91.12 182 ASN A C 1
ATOM 1418 O O . ASN A 1 182 ? -10.438 1.173 5.484 1 91.12 182 ASN A O 1
ATOM 1422 N N . GLU A 1 183 ? -8.641 2.521 5.676 1 93.81 183 GLU A N 1
ATOM 1423 C CA . GLU A 1 183 ? -9.297 3.66 5.039 1 93.81 183 GLU A CA 1
ATOM 1424 C C . GLU A 1 183 ? -9.602 3.373 3.572 1 93.81 183 GLU A C 1
ATOM 1426 O O . GLU A 1 183 ? -10.672 3.73 3.076 1 93.81 183 GLU A O 1
ATOM 1431 N N . LEU A 1 184 ? -8.648 2.754 2.91 1 89.75 184 LEU A N 1
ATOM 1432 C CA . LEU A 1 184 ? -8.82 2.395 1.506 1 89.75 184 LEU A CA 1
ATOM 1433 C C . LEU A 1 184 ? -10 1.451 1.324 1 89.75 184 LEU A C 1
ATOM 1435 O O . LEU A 1 184 ? -10.789 1.612 0.392 1 89.75 184 LEU A O 1
ATOM 1439 N N . HIS A 1 185 ? -10.125 0.502 2.178 1 90.12 185 HIS A N 1
ATOM 1440 C CA . HIS A 1 185 ? -11.172 -0.504 2.113 1 90.12 185 HIS A CA 1
ATOM 1441 C C . HIS A 1 185 ? -12.539 0.107 2.414 1 90.12 185 HIS A C 1
ATOM 1443 O O . HIS A 1 185 ? -13.547 -0.29 1.825 1 90.12 185 HIS A O 1
ATOM 1449 N N . ALA A 1 186 ? -12.539 1.066 3.307 1 91.75 186 ALA A N 1
ATOM 1450 C CA . ALA A 1 186 ? -13.797 1.546 3.871 1 91.75 186 ALA A CA 1
ATOM 1451 C C . ALA A 1 186 ? -14.352 2.711 3.057 1 91.75 186 ALA A C 1
ATOM 1453 O O . ALA A 1 186 ? -15.555 2.992 3.107 1 91.75 186 ALA A O 1
ATOM 1454 N N . THR A 1 187 ? -13.594 3.445 2.295 1 92.75 187 THR A N 1
ATOM 1455 C CA . THR A 1 187 ? -14.039 4.727 1.758 1 92.75 187 THR A CA 1
ATOM 1456 C C . THR A 1 187 ? -14.773 4.535 0.435 1 92.75 187 THR A C 1
ATOM 1458 O O . THR A 1 187 ? -14.398 3.678 -0.369 1 92.75 187 THR A O 1
ATOM 1461 N N . ASP A 1 188 ? -15.758 5.289 0.215 1 91.56 188 ASP A N 1
ATOM 1462 C CA . ASP A 1 188 ? -16.453 5.367 -1.066 1 91.56 188 ASP A CA 1
ATOM 1463 C C . ASP A 1 188 ? -16.234 6.727 -1.729 1 91.56 188 ASP A C 1
ATOM 1465 O O . ASP A 1 188 ? -16.781 6.996 -2.797 1 91.56 188 ASP A O 1
ATOM 1469 N N . ASN A 1 189 ? -15.461 7.582 -1.035 1 93.62 189 ASN A N 1
ATOM 1470 C CA . ASN A 1 189 ? -15.141 8.898 -1.574 1 93.62 189 ASN A CA 1
ATOM 1471 C C . ASN A 1 189 ? -13.969 8.844 -2.553 1 93.62 189 ASN A C 1
ATOM 1473 O O . ASN A 1 189 ? -12.867 8.453 -2.18 1 93.62 189 ASN A O 1
ATOM 1477 N N . VAL A 1 190 ? -14.156 9.227 -3.779 1 90.12 190 VAL A N 1
ATOM 1478 C CA . VAL A 1 190 ? -13.195 9.062 -4.863 1 90.12 190 VAL A CA 1
ATOM 1479 C C . VAL A 1 190 ? -11.953 9.906 -4.586 1 90.12 190 VAL A C 1
ATOM 1481 O O . VAL A 1 190 ? -10.828 9.453 -4.805 1 90.12 190 VAL A O 1
ATOM 1484 N N . ASP A 1 191 ? -12.172 11.133 -4.102 1 91.38 191 ASP A N 1
ATOM 1485 C CA . ASP A 1 191 ? -11.047 12.008 -3.807 1 91.38 191 ASP A CA 1
ATOM 1486 C C . ASP A 1 191 ? -10.172 11.422 -2.701 1 91.38 191 ASP A C 1
ATOM 1488 O O . ASP A 1 191 ? -8.938 11.453 -2.795 1 91.38 191 ASP A O 1
ATOM 1492 N N . TYR A 1 192 ? -10.867 10.961 -1.672 1 93.62 192 TYR A N 1
ATOM 1493 C CA . TYR A 1 192 ? -10.141 10.344 -0.57 1 93.62 192 TYR A CA 1
ATOM 1494 C C . TYR A 1 192 ? -9.43 9.078 -1.028 1 93.62 192 TYR A C 1
ATOM 1496 O O . TYR A 1 192 ? -8.273 8.836 -0.669 1 93.62 192 TYR A O 1
ATOM 1504 N N . LEU A 1 193 ? -10.094 8.289 -1.882 1 89 193 LEU A N 1
ATOM 1505 C CA . LEU A 1 193 ? -9.508 7.086 -2.461 1 89 193 LEU A CA 1
ATOM 1506 C C . LEU A 1 193 ? -8.234 7.422 -3.23 1 89 193 LEU A C 1
ATOM 1508 O O . LEU A 1 193 ? -7.207 6.758 -3.061 1 89 193 LEU A O 1
ATOM 1512 N N . GLU A 1 194 ? -8.234 8.406 -4.027 1 86.31 194 GLU A N 1
ATOM 1513 C CA . GLU A 1 194 ? -7.082 8.82 -4.82 1 86.31 194 GLU A CA 1
ATOM 1514 C C . GLU A 1 194 ? -5.918 9.234 -3.924 1 86.31 194 GLU A C 1
ATOM 1516 O O . GLU A 1 194 ? -4.762 8.922 -4.211 1 86.31 194 GLU A O 1
ATOM 1521 N N . THR A 1 195 ? -6.254 9.953 -2.869 1 91.19 195 THR A N 1
ATOM 1522 C CA . THR A 1 195 ? -5.234 10.383 -1.916 1 91.19 195 THR A CA 1
ATOM 1523 C C . THR A 1 195 ? -4.547 9.18 -1.284 1 91.19 195 THR A C 1
ATOM 1525 O O . THR A 1 195 ? -3.316 9.141 -1.188 1 91.19 195 THR A O 1
ATOM 1528 N N . LEU A 1 196 ? -5.383 8.18 -0.894 1 91.94 196 LEU A N 1
ATOM 1529 C CA . LEU A 1 196 ? -4.855 6.973 -0.266 1 91.94 196 LEU A CA 1
ATOM 1530 C C . LEU A 1 196 ? -4.008 6.172 -1.251 1 91.94 196 LEU A C 1
ATOM 1532 O O . LEU A 1 196 ? -2.934 5.684 -0.898 1 91.94 196 LEU A O 1
ATOM 1536 N N . MET A 1 197 ? -4.469 6.082 -2.506 1 84.81 197 MET A N 1
ATOM 1537 C CA . MET A 1 197 ? -3.697 5.406 -3.547 1 84.81 197 MET A CA 1
ATOM 1538 C C . MET A 1 197 ? -2.365 6.113 -3.781 1 84.81 197 MET A C 1
ATOM 1540 O O . MET A 1 197 ? -1.329 5.465 -3.924 1 84.81 197 MET A O 1
ATOM 1544 N N . GLY A 1 198 ? -2.455 7.398 -3.764 1 84 198 GLY A N 1
ATOM 1545 C CA . GLY A 1 198 ? -1.242 8.195 -3.883 1 84 198 GLY A CA 1
ATOM 1546 C C . GLY A 1 198 ? -0.264 7.965 -2.748 1 84 198 GLY A C 1
ATOM 1547 O O . GLY A 1 198 ? 0.94 7.832 -2.977 1 84 198 GLY A O 1
ATOM 1548 N N . MET A 1 199 ? -0.752 7.836 -1.57 1 89.69 199 MET A N 1
AT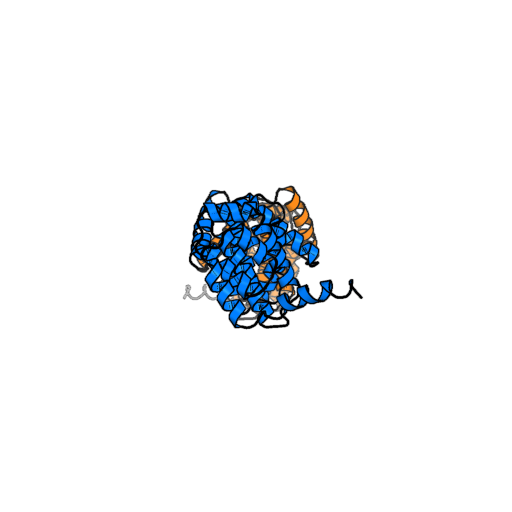OM 1549 C CA . MET A 1 199 ? 0.066 7.605 -0.384 1 89.69 199 MET A CA 1
ATOM 1550 C C . MET A 1 199 ? 0.777 6.258 -0.466 1 89.69 199 MET A C 1
ATOM 1552 O O . MET A 1 199 ? 1.98 6.172 -0.215 1 89.69 199 MET A O 1
ATOM 1556 N N . VAL A 1 200 ? 0.071 5.227 -0.831 1 86.88 200 VAL A N 1
ATOM 1557 C CA . VAL A 1 200 ? 0.643 3.891 -0.971 1 86.88 200 VAL A CA 1
ATOM 1558 C C . VAL A 1 200 ? 1.729 3.902 -2.043 1 86.88 200 VAL A C 1
ATOM 1560 O O . VAL A 1 200 ? 2.812 3.346 -1.847 1 86.88 200 VAL A O 1
ATOM 1563 N N . ASN A 1 201 ? 1.433 4.531 -3.145 1 79.31 201 ASN A N 1
ATOM 1564 C CA . ASN A 1 201 ? 2.393 4.621 -4.242 1 79.31 201 ASN A CA 1
ATOM 1565 C C . ASN A 1 201 ? 3.66 5.355 -3.818 1 79.31 201 ASN A C 1
ATOM 1567 O O . ASN A 1 201 ? 4.77 4.941 -4.164 1 79.31 201 ASN A O 1
ATOM 1571 N N . THR A 1 202 ? 3.459 6.418 -3.082 1 83.75 202 THR A N 1
ATOM 1572 C CA . THR A 1 202 ? 4.598 7.199 -2.609 1 83.75 202 THR A CA 1
ATOM 1573 C C . THR A 1 202 ? 5.445 6.383 -1.636 1 83.75 202 THR A C 1
ATOM 1575 O O . THR A 1 202 ? 6.676 6.453 -1.666 1 83.75 202 THR A O 1
ATOM 1578 N N . LEU A 1 203 ? 4.891 5.664 -0.728 1 86.38 203 LEU A N 1
ATOM 1579 C CA . LEU A 1 203 ? 5.59 4.828 0.241 1 86.38 203 LEU A CA 1
ATOM 1580 C C . LEU A 1 203 ? 6.41 3.75 -0.463 1 86.38 203 LEU A C 1
ATOM 1582 O O . LEU A 1 203 ? 7.512 3.414 -0.022 1 86.38 203 LEU A O 1
ATOM 1586 N N . LEU A 1 204 ? 5.871 3.182 -1.502 1 77.56 204 LEU A N 1
ATOM 1587 C CA . LEU A 1 204 ? 6.5 2.086 -2.229 1 77.56 204 LEU A CA 1
ATOM 1588 C C . LEU A 1 204 ? 7.645 2.598 -3.102 1 77.56 204 LEU A C 1
ATOM 1590 O O . LEU A 1 204 ? 8.609 1.873 -3.357 1 77.56 204 LEU A O 1
ATOM 1594 N N . HIS A 1 205 ? 7.57 3.766 -3.566 1 68.94 205 HIS A N 1
ATOM 1595 C CA . HIS A 1 205 ? 8.617 4.355 -4.398 1 68.94 205 HIS A CA 1
ATOM 1596 C C . HIS A 1 205 ? 9.852 4.703 -3.572 1 68.94 205 HIS A C 1
ATOM 1598 O O . HIS A 1 205 ? 10.953 4.781 -4.105 1 68.94 205 HIS A O 1
ATOM 1604 N N . GLY A 1 206 ? 9.664 5.031 -2.428 1 60.28 206 GLY A N 1
ATOM 1605 C CA . GLY A 1 206 ? 10.805 5.277 -1.554 1 60.28 206 GLY A CA 1
ATOM 1606 C C . GLY A 1 206 ? 11.805 4.141 -1.54 1 60.28 206 GLY A C 1
ATOM 1607 O O . GLY A 1 206 ? 12.961 4.332 -1.158 1 60.28 206 GLY A O 1
ATOM 1608 N N . LEU A 1 207 ? 11.328 2.965 -1.929 1 57.62 207 LEU A N 1
ATOM 1609 C CA . LEU A 1 207 ? 12.195 1.793 -2.002 1 57.62 207 LEU A CA 1
ATOM 1610 C C . LEU A 1 207 ? 13.039 1.818 -3.271 1 57.62 207 LEU A C 1
ATOM 1612 O O . LEU A 1 207 ? 14.047 1.114 -3.367 1 57.62 207 LEU A O 1
ATOM 1616 N N . ASP A 1 208 ? 12.555 2.541 -4.293 1 56.12 208 ASP A N 1
ATOM 1617 C CA . ASP A 1 208 ? 13.281 2.613 -5.559 1 56.12 208 ASP A CA 1
ATOM 1618 C C . ASP A 1 208 ? 14.445 3.596 -5.465 1 56.12 208 ASP A C 1
ATOM 1620 O O . ASP A 1 208 ? 14.508 4.406 -4.539 1 56.12 208 ASP A O 1
ATOM 1624 N N . ASP A 1 209 ? 15.539 3.373 -6.359 1 54.34 209 ASP A N 1
ATOM 1625 C CA . ASP A 1 209 ? 16.672 4.277 -6.508 1 54.34 209 ASP A CA 1
ATOM 1626 C C . ASP A 1 209 ? 16.219 5.738 -6.477 1 54.34 209 ASP A C 1
ATOM 1628 O O . ASP A 1 209 ? 15.047 6.035 -6.719 1 54.34 209 ASP A O 1
ATOM 1632 N N . LEU A 1 210 ? 17.141 6.711 -5.938 1 48.69 210 LEU A N 1
ATOM 1633 C CA . LEU A 1 210 ? 17.094 8.164 -5.805 1 48.69 210 LEU A CA 1
ATOM 1634 C C . LEU A 1 210 ? 16.438 8.797 -7.027 1 48.69 210 LEU A C 1
ATOM 1636 O O . LEU A 1 210 ? 15.688 9.766 -6.902 1 48.69 210 LEU A O 1
ATOM 1640 N N . ARG A 1 211 ? 16.641 8.164 -8.078 1 48.03 211 ARG A N 1
ATOM 1641 C CA . ARG A 1 211 ? 16.203 8.789 -9.32 1 48.03 211 ARG A CA 1
ATOM 1642 C C . ARG A 1 211 ? 14.688 8.688 -9.484 1 48.03 211 ARG A C 1
ATOM 1644 O O . ARG A 1 211 ? 14.031 9.648 -9.883 1 48.03 211 ARG A O 1
ATOM 1651 N N . LYS A 1 212 ? 14.07 7.578 -9.289 1 48.5 212 LYS A N 1
ATOM 1652 C CA . LYS A 1 212 ? 12.633 7.395 -9.477 1 48.5 212 LYS A CA 1
ATOM 1653 C C . LYS A 1 212 ? 11.844 8.156 -8.414 1 48.5 212 LYS A C 1
ATOM 1655 O O . LYS A 1 212 ? 10.781 8.711 -8.703 1 48.5 212 LYS A O 1
ATOM 1660 N N . ARG A 1 213 ? 12.359 8.289 -7.258 1 48 213 ARG A N 1
ATOM 1661 C CA . ARG A 1 213 ? 11.797 9.164 -6.234 1 48 213 ARG A CA 1
ATOM 1662 C C . ARG A 1 213 ? 11.664 10.594 -6.754 1 48 213 ARG A C 1
ATOM 1664 O O . ARG A 1 213 ? 10.656 11.266 -6.492 1 48 213 ARG A O 1
ATOM 1671 N N . ASP A 1 214 ? 12.664 10.969 -7.43 1 49.41 214 ASP A N 1
ATOM 1672 C CA . ASP A 1 214 ? 12.656 12.312 -8 1 49.41 214 ASP A CA 1
ATOM 1673 C C . ASP A 1 214 ? 11.492 12.492 -8.969 1 49.41 214 ASP A C 1
ATOM 1675 O O . ASP A 1 214 ? 10.844 13.539 -8.984 1 49.41 214 ASP A O 1
ATOM 1679 N N . LYS A 1 215 ? 11.266 11.469 -9.766 1 48.09 215 LYS A N 1
ATOM 1680 C CA . LYS A 1 215 ? 10.172 11.539 -10.734 1 48.09 215 LYS A CA 1
ATOM 1681 C C . LYS A 1 215 ? 8.82 11.586 -10.039 1 48.09 215 LYS A C 1
ATOM 1683 O O . LYS A 1 215 ? 7.949 12.383 -10.406 1 48.09 215 LYS A O 1
ATOM 1688 N N . LEU A 1 216 ? 8.664 10.789 -9.164 1 45.91 216 LEU A N 1
ATOM 1689 C CA . LEU A 1 216 ? 7.402 10.711 -8.438 1 45.91 216 LEU A CA 1
ATOM 1690 C C . LEU A 1 216 ? 7.156 11.984 -7.641 1 45.91 216 LEU A C 1
ATOM 1692 O O . LEU A 1 216 ? 6.02 12.453 -7.547 1 45.91 216 LEU A O 1
ATOM 1696 N N . ARG A 1 217 ? 8.25 12.477 -6.969 1 45.94 217 ARG A N 1
ATOM 1697 C CA . ARG A 1 217 ? 8.148 13.758 -6.27 1 45.94 217 ARG A CA 1
ATOM 1698 C C . ARG A 1 217 ? 7.609 14.844 -7.195 1 45.94 217 ARG A C 1
ATOM 1700 O O . ARG A 1 217 ? 6.738 15.625 -6.801 1 45.94 217 ARG A O 1
ATOM 1707 N N . LYS A 1 218 ? 8.109 14.758 -8.336 1 44.66 218 LYS A N 1
ATOM 1708 C CA . LYS A 1 218 ? 7.66 15.75 -9.312 1 44.66 218 LYS A CA 1
ATOM 1709 C C . LYS A 1 218 ? 6.184 15.555 -9.656 1 44.66 218 LYS A C 1
ATOM 1711 O O . LYS A 1 218 ? 5.445 16.531 -9.812 1 44.66 218 LYS A O 1
ATOM 1716 N N . GLU A 1 219 ? 5.914 14.336 -9.734 1 42.44 219 GLU A N 1
ATOM 1717 C CA . GLU A 1 219 ? 4.531 14.023 -10.086 1 42.44 219 GLU A CA 1
ATOM 1718 C C . GLU A 1 219 ? 3.586 14.32 -8.922 1 42.44 219 GLU A C 1
ATOM 1720 O O . GLU A 1 219 ? 2.473 14.805 -9.133 1 42.44 219 GLU A O 1
ATOM 1725 N N . PHE A 1 220 ? 4.004 13.766 -7.863 1 37.34 220 PHE A N 1
ATOM 1726 C CA . PHE A 1 220 ? 3.186 13.914 -6.664 1 37.34 220 PHE A CA 1
ATOM 1727 C C . PHE A 1 220 ? 3.17 15.359 -6.195 1 37.34 220 PHE A C 1
ATOM 1729 O O . PHE A 1 220 ? 2.117 15.891 -5.832 1 37.34 220 PHE A O 1
ATOM 1736 N N . ILE A 1 221 ? 4.383 15.914 -5.93 1 40.22 221 ILE A N 1
ATOM 1737 C CA . ILE A 1 221 ? 4.453 17.297 -5.457 1 40.22 221 ILE A CA 1
ATOM 1738 C C . ILE A 1 221 ? 3.73 18.219 -6.441 1 40.22 221 ILE A C 1
ATOM 1740 O O . ILE A 1 221 ? 3.043 19.156 -6.031 1 40.22 221 ILE A O 1
ATOM 1744 N N . GLY A 1 222 ? 4.016 17.844 -7.652 1 34.81 222 GLY A N 1
ATOM 1745 C CA . GLY A 1 222 ? 3.293 18.672 -8.609 1 34.81 222 GLY A CA 1
ATOM 1746 C C . GLY A 1 222 ? 1.786 18.578 -8.453 1 34.81 222 GLY A C 1
ATOM 1747 O O . GLY A 1 222 ? 1.08 19.578 -8.617 1 34.81 222 GLY A O 1
ATOM 1748 N N . HIS A 1 223 ? 1.348 17.484 -8.266 1 34.69 223 HIS A N 1
ATOM 1749 C CA . HIS A 1 223 ? -0.099 17.328 -8.164 1 34.69 223 HIS A CA 1
ATOM 1750 C C . HIS A 1 223 ? -0.627 17.938 -6.863 1 34.69 223 HIS A C 1
ATOM 1752 O O . HIS A 1 223 ? -1.729 18.5 -6.836 1 34.69 223 HIS A O 1
ATOM 1758 N N . TYR A 1 224 ? 0.05 17.734 -5.812 1 34.19 224 TYR A N 1
ATOM 1759 C CA . TYR A 1 224 ? -0.468 18.234 -4.543 1 34.19 224 TYR A CA 1
ATOM 1760 C C . TYR A 1 224 ? -0.204 19.734 -4.395 1 34.19 224 TYR A C 1
ATOM 1762 O O . TYR A 1 224 ? -0.849 20.406 -3.59 1 34.19 224 TYR A O 1
ATOM 1770 N N . GLN A 1 225 ? 0.847 20.219 -4.996 1 32.78 225 GLN A N 1
ATOM 1771 C CA . GLN A 1 225 ? 1.044 21.656 -4.906 1 32.78 225 GLN A CA 1
ATOM 1772 C C . GLN A 1 225 ? -0.101 22.422 -5.574 1 32.78 225 GLN A C 1
ATOM 1774 O O . GLN A 1 225 ? -0.338 23.594 -5.273 1 32.78 225 GLN A O 1
ATOM 1779 N N . TYR A 1 226 ? -0.69 21.812 -6.52 1 31.64 226 TYR A N 1
ATOM 1780 C CA . TYR A 1 226 ? -1.676 22.594 -7.258 1 31.64 226 TYR A CA 1
ATOM 1781 C C . TYR A 1 226 ? -3.053 22.469 -6.617 1 31.64 226 TYR A C 1
ATOM 1783 O O . TYR A 1 226 ? -4.008 23.109 -7.07 1 31.64 226 TYR A O 1
ATOM 1791 N N . TYR A 1 227 ? -3.15 21.594 -5.73 1 28.64 227 TYR A N 1
ATOM 1792 C CA . TYR A 1 227 ? -4.449 21.734 -5.078 1 28.64 227 TYR A CA 1
ATOM 1793 C C . TYR A 1 227 ? -4.32 22.484 -3.756 1 28.64 227 TYR A C 1
ATOM 1795 O O . TYR A 1 227 ? -3.309 22.359 -3.062 1 28.64 227 TYR A O 1
ATOM 1803 N N . MET B 1 1 ? -10.133 -43.312 -53.594 1 24.16 1 MET B N 1
ATOM 1804 C CA . MET B 1 1 ? -10.703 -44.125 -52.5 1 24.16 1 MET B CA 1
ATOM 1805 C C . 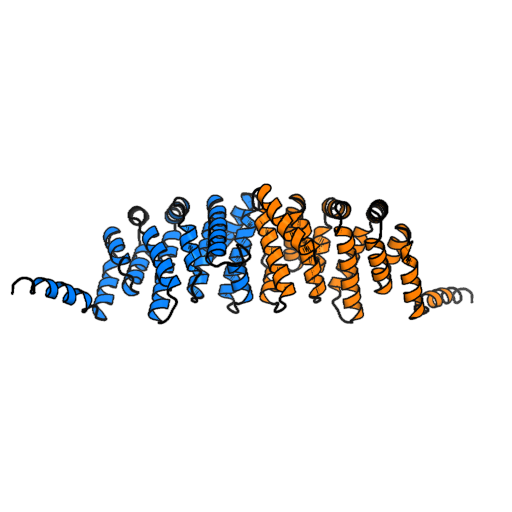MET B 1 1 ? -9.82 -44.094 -51.281 1 24.16 1 MET B C 1
ATOM 1807 O O . MET B 1 1 ? -10.273 -44.438 -50.188 1 24.16 1 MET B O 1
ATOM 1811 N N . ALA B 1 2 ? -8.477 -43.875 -51.312 1 26.7 2 ALA B N 1
ATOM 1812 C CA . ALA B 1 2 ? -7.508 -44.062 -50.25 1 26.7 2 ALA B CA 1
ATOM 1813 C C . ALA B 1 2 ? -7.469 -42.844 -49.312 1 26.7 2 ALA B C 1
ATOM 1815 O O . ALA B 1 2 ? -6.926 -42.906 -48.219 1 26.7 2 ALA B O 1
ATOM 1816 N N . ALA B 1 3 ? -7.738 -41.562 -49.781 1 32.5 3 ALA B N 1
ATOM 1817 C CA . ALA B 1 3 ? -7.629 -40.344 -48.969 1 32.5 3 ALA B CA 1
ATOM 1818 C C . ALA B 1 3 ? -8.688 -40.344 -47.875 1 32.5 3 ALA B C 1
ATOM 1820 O O . ALA B 1 3 ? -8.578 -39.562 -46.906 1 32.5 3 ALA B O 1
ATOM 1821 N N . ARG B 1 4 ? -9.852 -41 -48.125 1 32.44 4 ARG B N 1
ATOM 1822 C CA . ARG B 1 4 ? -10.945 -41 -47.156 1 32.44 4 ARG B CA 1
ATOM 1823 C C . ARG B 1 4 ? -10.586 -41.844 -45.906 1 32.44 4 ARG B C 1
ATOM 1825 O O . ARG B 1 4 ? -11.281 -41.812 -44.906 1 32.44 4 ARG B O 1
ATOM 1832 N N . ALA B 1 5 ? -9.703 -42.781 -45.969 1 34.62 5 ALA B N 1
ATOM 1833 C CA . ALA B 1 5 ? -9.547 -43.75 -44.875 1 34.62 5 ALA B CA 1
ATOM 1834 C C . ALA B 1 5 ? -8.727 -43.125 -43.719 1 34.62 5 ALA B C 1
ATOM 1836 O O . ALA B 1 5 ? -8.883 -43.5 -42.562 1 34.62 5 ALA B O 1
ATOM 1837 N N . LYS B 1 6 ? -7.797 -42.25 -43.938 1 37.22 6 LYS B N 1
ATOM 1838 C CA . LYS B 1 6 ? -6.844 -41.906 -42.875 1 37.22 6 LYS B CA 1
ATOM 1839 C C . LYS B 1 6 ? -7.445 -40.875 -41.906 1 37.22 6 LYS B C 1
ATOM 1841 O O . LYS B 1 6 ? -6.91 -40.656 -40.844 1 37.22 6 LYS B O 1
ATOM 1846 N N . TRP B 1 7 ? -8.453 -40.094 -42.281 1 36.69 7 TRP B N 1
ATOM 1847 C CA . TRP B 1 7 ? -9.039 -39.125 -41.375 1 36.69 7 TRP B CA 1
ATOM 1848 C C . TRP B 1 7 ? -9.844 -39.812 -40.281 1 36.69 7 TRP B C 1
ATOM 1850 O O . TRP B 1 7 ? -10.07 -39.25 -39.219 1 36.69 7 TRP B O 1
ATOM 1860 N N . GLY B 1 8 ? -10.406 -41.094 -40.531 1 35.25 8 GLY B N 1
ATOM 1861 C CA . GLY B 1 8 ? -11.281 -41.75 -39.562 1 35.25 8 GLY B CA 1
ATOM 1862 C C . GLY B 1 8 ? -10.57 -42.125 -38.281 1 35.25 8 GLY B C 1
ATOM 1863 O O . GLY B 1 8 ? -11.211 -42.312 -37.25 1 35.25 8 GLY B O 1
ATOM 1864 N N . THR B 1 9 ? -9.297 -42.531 -38.25 1 36.25 9 THR B N 1
ATOM 1865 C CA . THR B 1 9 ? -8.656 -43.125 -37.094 1 36.25 9 THR B CA 1
ATOM 1866 C C . THR B 1 9 ? -8.352 -42.031 -36.062 1 36.25 9 THR B C 1
ATOM 1868 O O . THR B 1 9 ? -8.188 -42.344 -34.875 1 36.25 9 THR B O 1
ATOM 1871 N N . ALA B 1 10 ? -8.18 -40.75 -36.312 1 33.91 10 ALA B N 1
ATOM 1872 C CA . ALA B 1 10 ? -7.816 -39.719 -35.344 1 33.91 10 ALA B CA 1
ATOM 1873 C C . ALA B 1 10 ? -9.031 -39.281 -34.531 1 33.91 10 ALA B C 1
ATOM 1875 O O . ALA B 1 10 ? -8.898 -38.844 -33.375 1 33.91 10 ALA B O 1
ATOM 1876 N N . LYS B 1 11 ? -10.273 -39.312 -35.031 1 38.81 11 LYS B N 1
ATOM 1877 C CA . LYS B 1 11 ? -11.453 -38.938 -34.25 1 38.81 11 LYS B CA 1
ATOM 1878 C C . LYS B 1 11 ? -11.703 -39.906 -33.094 1 38.81 11 LYS B C 1
ATOM 1880 O O . LYS B 1 11 ? -12.336 -39.562 -32.094 1 38.81 11 LYS B O 1
ATOM 1885 N N . ASP B 1 12 ? -11.453 -41.219 -33.375 1 34.78 12 ASP B N 1
ATOM 1886 C CA . ASP B 1 12 ? -11.766 -42.188 -32.344 1 34.78 12 ASP B CA 1
ATOM 1887 C C . ASP B 1 12 ? -10.906 -41.938 -31.094 1 34.78 12 ASP B C 1
ATOM 1889 O O . ASP B 1 12 ? -11.281 -42.344 -29.984 1 34.78 12 ASP B O 1
ATOM 1893 N N . LEU B 1 13 ? -9.648 -41.406 -31.125 1 36.72 13 LEU B N 1
ATOM 1894 C CA . LEU B 1 13 ? -8.836 -41.219 -29.938 1 36.72 13 LEU B CA 1
ATOM 1895 C C . LEU B 1 13 ? -9.336 -40.031 -29.109 1 36.72 13 LEU B C 1
ATOM 1897 O O . LEU B 1 13 ? -9.18 -40 -27.891 1 36.72 13 LEU B O 1
ATOM 1901 N N . VAL B 1 14 ? -9.867 -38.906 -29.641 1 40.62 14 VAL B N 1
ATOM 1902 C CA . VAL B 1 14 ? -10.258 -37.719 -28.891 1 40.62 14 VAL B CA 1
ATOM 1903 C C . VAL B 1 14 ? -11.586 -37.969 -28.172 1 40.62 14 VAL B C 1
ATOM 1905 O O . VAL B 1 14 ? -11.836 -37.406 -27.109 1 40.62 14 VAL B O 1
ATOM 1908 N N . THR B 1 15 ? -12.57 -38.688 -28.672 1 38.25 15 THR B N 1
ATOM 1909 C CA . THR B 1 15 ? -13.914 -38.812 -28.125 1 38.25 15 THR B CA 1
ATOM 1910 C C . THR B 1 15 ? -13.953 -39.75 -26.938 1 38.25 15 THR B C 1
ATOM 1912 O O . THR B 1 15 ? -14.992 -39.906 -26.297 1 38.25 15 THR B O 1
ATOM 1915 N N . SER B 1 16 ? -13.031 -40.75 -26.891 1 36.25 16 SER B N 1
ATOM 1916 C CA . SER B 1 16 ? -13.188 -41.688 -25.781 1 36.25 16 SER B CA 1
ATOM 1917 C C . SER B 1 16 ? -12.828 -41.031 -24.453 1 36.25 16 SER B C 1
ATOM 1919 O O . SER B 1 16 ? -12.258 -41.656 -23.562 1 36.25 16 SER B O 1
ATOM 1921 N N . SER B 1 17 ? -12.672 -39.688 -24.344 1 40.28 17 SER B N 1
ATOM 1922 C CA . SER B 1 17 ? -12.414 -39.094 -23.047 1 40.28 17 SER B CA 1
ATOM 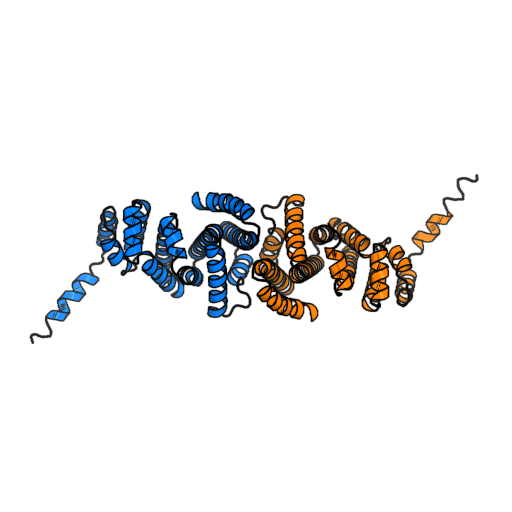1923 C C . SER B 1 17 ? -13.578 -39.312 -22.094 1 40.28 17 SER B C 1
ATOM 1925 O O . SER B 1 17 ? -14.375 -38.406 -21.844 1 40.28 17 SER B O 1
ATOM 1927 N N . GLY B 1 18 ? -14.289 -40.438 -22.062 1 38.53 18 GLY B N 1
ATOM 1928 C CA . GLY B 1 18 ? -15.344 -40.688 -21.094 1 38.53 18 GLY B CA 1
ATOM 1929 C C . GLY B 1 18 ? -14.898 -40.5 -19.656 1 38.53 18 GLY B C 1
ATOM 1930 O O . GLY B 1 18 ? -13.703 -40.344 -19.391 1 38.53 18 GLY B O 1
ATOM 1931 N N . PRO B 1 19 ? -15.844 -40.312 -18.703 1 47.12 19 PRO B N 1
ATOM 1932 C CA . PRO B 1 19 ? -15.633 -40.156 -17.266 1 47.12 19 PRO B CA 1
ATOM 1933 C C . PRO B 1 19 ? -14.594 -41.094 -16.703 1 47.12 19 PRO B C 1
ATOM 1935 O O . PRO B 1 19 ? -13.906 -40.781 -15.727 1 47.12 19 PRO B O 1
ATOM 1938 N N . ASP B 1 20 ? -14.5 -42.344 -17.125 1 43.81 20 ASP B N 1
ATOM 1939 C CA . ASP B 1 20 ? -13.625 -43.406 -16.641 1 43.81 20 ASP B CA 1
ATOM 1940 C C . ASP B 1 20 ? -12.172 -43.125 -17.031 1 43.81 20 ASP B C 1
ATOM 1942 O O . ASP B 1 20 ? -11.25 -43.625 -16.375 1 43.81 20 ASP B O 1
ATOM 1946 N N . ALA B 1 21 ? -11.844 -42.562 -18.125 1 46.59 21 ALA B N 1
ATOM 1947 C CA . ALA B 1 21 ? -10.5 -42.25 -18.609 1 46.59 21 ALA B CA 1
ATOM 1948 C C . ALA B 1 21 ? -9.828 -41.219 -17.719 1 46.59 21 ALA B C 1
ATOM 1950 O O . ALA B 1 21 ? -8.625 -41.312 -17.453 1 46.59 21 ALA B O 1
ATOM 1951 N N . ASP B 1 22 ? -10.547 -40.281 -17.203 1 47.72 22 ASP B N 1
ATOM 1952 C CA . ASP B 1 22 ? -10.039 -39.25 -16.297 1 47.72 22 ASP B CA 1
ATOM 1953 C C . ASP B 1 22 ? -9.562 -39.875 -14.984 1 47.72 22 ASP B C 1
ATOM 1955 O O . ASP B 1 22 ? -8.539 -39.469 -14.438 1 47.72 22 ASP B O 1
ATOM 1959 N N . ALA B 1 23 ? -10.328 -40.812 -14.375 1 47.47 23 ALA B N 1
ATOM 1960 C CA . ALA B 1 23 ? -9.984 -41.562 -13.164 1 47.47 23 ALA B CA 1
ATOM 1961 C C . ALA B 1 23 ? -8.75 -42.438 -13.383 1 47.47 23 ALA B C 1
ATOM 1963 O O . ALA B 1 23 ? -7.922 -42.562 -12.484 1 47.47 23 ALA B O 1
ATOM 1964 N N . GLN B 1 24 ? -8.625 -43.031 -14.375 1 46 24 GLN B N 1
ATOM 1965 C CA . GLN B 1 24 ? -7.504 -43.906 -14.664 1 46 24 GLN B CA 1
ATOM 1966 C C . GLN B 1 24 ? -6.211 -43.125 -14.844 1 46 24 GLN B C 1
ATOM 1968 O O . GLN B 1 24 ? -5.145 -43.562 -14.406 1 46 24 GLN B O 1
ATOM 1973 N N . LEU B 1 25 ? -6.301 -42 -15.508 1 49.16 25 LEU B N 1
ATOM 1974 C CA . LEU B 1 25 ? -5.125 -41.125 -15.648 1 49.16 25 LEU B CA 1
ATOM 1975 C C . LEU B 1 25 ? -4.715 -40.562 -14.297 1 49.16 25 LEU B C 1
ATOM 1977 O O . LEU B 1 25 ? -3.523 -40.375 -14.023 1 49.16 25 LEU B O 1
ATOM 1981 N N . ASP B 1 26 ? -5.719 -40.188 -13.438 1 52.16 26 ASP B N 1
ATOM 1982 C CA . ASP B 1 26 ? -5.434 -39.688 -12.094 1 52.16 26 ASP B CA 1
ATOM 1983 C C . ASP B 1 26 ? -4.555 -40.688 -11.32 1 52.16 26 ASP B C 1
ATOM 1985 O O . ASP B 1 26 ? -3.641 -40.281 -10.602 1 52.16 26 ASP B O 1
ATOM 1989 N N . ALA B 1 27 ? -5.055 -41.969 -11.219 1 50.47 27 ALA B N 1
ATOM 1990 C CA . ALA B 1 27 ? -4.422 -43.062 -10.484 1 50.47 27 ALA B CA 1
ATOM 1991 C C . ALA B 1 27 ? -2.988 -43.281 -10.953 1 50.47 27 ALA B C 1
ATOM 1993 O O . ALA B 1 27 ? -2.111 -43.625 -10.164 1 50.47 27 ALA B O 1
ATOM 1994 N N . ASN B 1 28 ? -2.67 -42.812 -12.219 1 59 28 ASN B N 1
ATOM 1995 C CA . ASN B 1 28 ? -1.454 -43.25 -12.883 1 59 28 ASN B CA 1
ATOM 1996 C C . ASN B 1 28 ? -0.309 -42.25 -12.695 1 59 28 ASN B C 1
ATOM 1998 O O . ASN B 1 28 ? 0.843 -42.562 -13.008 1 59 28 ASN B O 1
ATOM 2002 N N . LEU B 1 29 ? -0.605 -41.156 -12.055 1 71.44 29 LEU B N 1
ATOM 2003 C CA . LEU B 1 29 ? 0.5 -40.219 -12.055 1 71.44 29 LEU B CA 1
ATOM 2004 C C . LEU B 1 29 ? 1.327 -40.344 -10.781 1 71.44 29 LEU B C 1
ATOM 2006 O O . LEU B 1 29 ? 2.371 -39.688 -10.648 1 71.44 29 LEU B O 1
ATOM 2010 N N . GLU B 1 30 ? 0.9 -41.188 -9.852 1 73.38 30 GLU B N 1
ATOM 2011 C CA . GLU B 1 30 ? 1.626 -41.312 -8.594 1 73.38 30 GLU B CA 1
ATOM 2012 C C . GLU B 1 30 ? 3.084 -41.688 -8.828 1 73.38 30 GLU B C 1
ATOM 2014 O O . GLU B 1 30 ? 3.973 -41.25 -8.094 1 73.38 30 GLU B O 1
ATOM 2019 N N . ASP B 1 31 ? 3.307 -42.438 -9.938 1 82.44 31 ASP B N 1
ATOM 2020 C CA . ASP B 1 31 ? 4.68 -42.844 -10.219 1 82.44 31 ASP B CA 1
ATOM 2021 C C . ASP B 1 31 ? 5.164 -42.281 -11.547 1 82.44 31 ASP B C 1
ATOM 2023 O O . ASP B 1 31 ? 6.125 -42.781 -12.133 1 82.44 31 ASP B O 1
ATOM 2027 N N . ALA B 1 32 ? 4.469 -41.281 -11.883 1 90.5 32 ALA B N 1
ATOM 2028 C CA . ALA B 1 32 ? 4.805 -40.688 -13.172 1 90.5 32 ALA B CA 1
ATOM 2029 C C . ALA B 1 32 ? 6.137 -39.938 -13.109 1 90.5 32 ALA B C 1
ATOM 2031 O O . ALA B 1 32 ? 6.426 -39.281 -12.125 1 90.5 32 ALA B O 1
ATOM 2032 N N . ASP B 1 33 ? 7.004 -40.188 -14.102 1 93.56 33 ASP B N 1
ATOM 2033 C CA . ASP B 1 33 ? 8.258 -39.438 -14.172 1 93.56 33 ASP B CA 1
ATOM 2034 C C . ASP B 1 33 ? 8.039 -38.031 -14.711 1 93.56 33 ASP B C 1
ATOM 2036 O O . ASP B 1 33 ? 6.973 -37.719 -15.242 1 93.56 33 ASP B O 1
ATOM 2040 N N . PRO B 1 34 ? 8.984 -37.156 -14.57 1 95.75 34 PRO B N 1
ATOM 2041 C CA . PRO B 1 34 ? 8.828 -35.75 -14.977 1 95.75 34 PRO B CA 1
ATOM 2042 C C . PRO B 1 34 ? 8.484 -35.625 -16.453 1 95.75 34 PRO B C 1
ATOM 2044 O O . PRO B 1 34 ? 7.676 -34.75 -16.828 1 95.75 34 PRO B O 1
ATOM 2047 N N . GLU B 1 35 ? 9.016 -36.438 -17.328 1 95.38 35 GLU B N 1
ATOM 2048 C CA . GLU B 1 35 ? 8.781 -36.344 -18.766 1 95.38 35 GLU B CA 1
ATOM 2049 C C . GLU B 1 35 ? 7.309 -36.562 -19.109 1 95.38 35 GLU B C 1
ATOM 2051 O O . GLU B 1 35 ? 6.73 -35.875 -19.938 1 95.38 35 GLU B O 1
ATOM 2056 N N . LEU B 1 36 ? 6.793 -37.625 -18.5 1 93.69 36 LEU B N 1
ATOM 2057 C CA . LEU B 1 36 ? 5.375 -37.906 -18.703 1 93.69 36 LEU B CA 1
ATOM 2058 C C . LEU B 1 36 ? 4.52 -36.719 -18.219 1 93.69 36 LEU B C 1
ATOM 2060 O O . LEU B 1 36 ? 3.541 -36.344 -18.859 1 93.69 36 LEU B O 1
ATOM 2064 N N . CYS B 1 37 ? 4.871 -36.188 -17.078 1 95.12 37 CYS B N 1
ATOM 2065 C CA . CYS B 1 37 ? 4.125 -35.062 -16.516 1 95.12 37 CYS B CA 1
ATOM 2066 C C . CYS B 1 37 ? 4.18 -33.844 -17.438 1 95.12 37 CYS B C 1
ATOM 2068 O O . CYS B 1 37 ? 3.191 -33.125 -17.578 1 95.12 37 CYS B O 1
ATOM 2070 N N . ILE B 1 38 ? 5.277 -33.625 -18.109 1 95.75 38 ILE B N 1
ATOM 2071 C CA . ILE B 1 38 ? 5.43 -32.5 -19.047 1 95.75 38 ILE B CA 1
ATOM 2072 C C . ILE B 1 38 ? 4.473 -32.688 -20.219 1 95.75 38 ILE B C 1
ATOM 2074 O O . ILE B 1 38 ? 3.855 -31.734 -20.688 1 95.75 38 ILE B O 1
ATOM 2078 N N . ARG B 1 39 ? 4.312 -33.906 -20.656 1 92.44 39 ARG B N 1
ATOM 2079 C CA . ARG B 1 39 ? 3.41 -34.219 -21.766 1 92.44 39 ARG B CA 1
ATOM 2080 C C . ARG B 1 39 ? 1.958 -33.969 -21.375 1 92.44 39 ARG B C 1
ATOM 2082 O O . ARG B 1 39 ? 1.184 -33.406 -22.141 1 92.44 39 ARG B O 1
ATOM 2089 N N . LEU B 1 40 ? 1.645 -34.344 -20.219 1 87.81 40 LEU B N 1
ATOM 2090 C CA . LEU B 1 40 ? 0.278 -34.219 -19.719 1 87.81 40 LEU B CA 1
ATOM 2091 C C . LEU B 1 40 ? -0.087 -32.75 -19.5 1 87.81 40 LEU B C 1
ATOM 2093 O O . LEU B 1 40 ? -1.242 -32.344 -19.688 1 87.81 40 LEU B O 1
ATOM 2097 N N . LEU B 1 41 ? 0.884 -31.891 -19.156 1 91.25 41 LEU B N 1
ATOM 2098 C CA . LEU B 1 41 ? 0.705 -30.469 -18.891 1 91.25 41 LEU B CA 1
ATOM 2099 C C . LEU B 1 41 ? 0.274 -29.734 -20.156 1 91.25 41 LEU B C 1
ATOM 2101 O O . LEU B 1 41 ? -0.357 -28.672 -20.078 1 91.25 41 LEU B O 1
ATOM 2105 N N . GLN B 1 42 ? 0.619 -30.328 -21.25 1 91.5 42 GLN B N 1
ATOM 2106 C CA . GLN B 1 42 ? 0.306 -29.703 -22.531 1 91.5 42 GLN B CA 1
ATOM 2107 C C . GLN B 1 42 ? -1.158 -29.906 -22.906 1 91.5 42 GLN B C 1
ATOM 2109 O O . GLN B 1 42 ? -1.668 -29.25 -23.828 1 91.5 42 GLN B O 1
ATOM 2114 N N . VAL B 1 43 ? -1.827 -30.812 -22.203 1 91.19 43 VAL B N 1
ATOM 2115 C CA . VAL B 1 43 ? -3.264 -31.031 -22.344 1 91.19 43 VAL B CA 1
ATOM 2116 C C . VAL B 1 43 ? -3.988 -30.484 -21.109 1 91.19 43 VAL B C 1
ATOM 2118 O O . VAL B 1 43 ? -4.207 -31.203 -20.141 1 91.19 43 VAL B O 1
ATOM 2121 N N . PRO B 1 44 ? -4.465 -29.25 -21.219 1 90.62 44 PRO B N 1
ATOM 2122 C CA . PRO B 1 44 ? -4.996 -28.562 -20.031 1 90.62 44 PRO B CA 1
ATOM 2123 C C . PRO B 1 44 ? -6.395 -29.047 -19.656 1 90.62 44 PRO B C 1
ATOM 2125 O O . PRO B 1 44 ? -7.391 -28.484 -20.109 1 90.62 44 PRO B O 1
ATOM 2128 N N . THR B 1 45 ? -6.496 -30.094 -18.844 1 91.88 45 THR B N 1
ATOM 2129 C CA . THR B 1 45 ? -7.742 -30.578 -18.25 1 91.88 45 THR B CA 1
ATOM 2130 C C . THR B 1 45 ? -7.656 -30.578 -16.734 1 91.88 45 THR B C 1
ATOM 2132 O O . THR B 1 45 ? -6.559 -30.594 -16.156 1 91.88 45 THR B O 1
ATOM 2135 N N . VAL B 1 46 ? -8.812 -30.516 -16.125 1 94.31 46 VAL B N 1
ATOM 2136 C CA . VAL B 1 46 ? -8.867 -30.547 -14.664 1 94.31 46 VAL B CA 1
ATOM 2137 C C . VAL B 1 46 ? -8.227 -31.828 -14.141 1 94.31 46 VAL B C 1
ATOM 2139 O O . VAL B 1 46 ? -7.48 -31.812 -13.164 1 94.31 46 VAL B O 1
ATOM 2142 N N . THR B 1 47 ? -8.484 -32.906 -14.852 1 92.94 47 THR B N 1
ATOM 2143 C CA . THR B 1 47 ? -7.969 -34.219 -14.445 1 92.94 47 THR B CA 1
ATOM 2144 C C . THR B 1 47 ? -6.445 -34.25 -14.508 1 92.94 47 THR B C 1
ATOM 2146 O O . THR B 1 47 ? -5.781 -34.656 -13.562 1 92.94 47 THR B O 1
ATOM 2149 N N . ASN B 1 48 ? -5.828 -33.75 -15.602 1 93.62 48 ASN B N 1
ATOM 2150 C CA . ASN B 1 48 ? -4.379 -33.75 -15.773 1 93.62 48 ASN B CA 1
ATOM 2151 C C . ASN B 1 48 ? -3.695 -32.875 -14.734 1 93.62 48 ASN B C 1
ATOM 2153 O O . ASN B 1 48 ? -2.695 -33.281 -14.133 1 93.62 48 ASN B O 1
ATOM 2157 N N . TYR B 1 49 ? -4.27 -31.75 -14.492 1 95.62 49 TYR B N 1
ATOM 2158 C CA . TYR B 1 49 ? -3.643 -30.828 -13.555 1 95.62 49 TYR B CA 1
ATOM 2159 C C . TYR B 1 49 ? -3.824 -31.297 -12.117 1 95.62 49 TYR B C 1
ATOM 2161 O O . TYR B 1 49 ? -2.963 -31.062 -11.266 1 95.62 49 TYR B O 1
ATOM 2169 N N . SER B 1 50 ? -4.945 -31.984 -11.82 1 95.12 50 SER B N 1
ATOM 2170 C CA . SER B 1 50 ? -5.117 -32.594 -10.5 1 95.12 50 SER B CA 1
ATOM 2171 C C . SER B 1 50 ? -4.09 -33.688 -10.258 1 95.12 50 SER B C 1
ATOM 2173 O O . SER B 1 50 ? -3.529 -33.781 -9.164 1 95.12 50 SER B O 1
ATOM 2175 N N . GLY B 1 51 ? -3.93 -34.5 -11.242 1 93.81 51 GLY B N 1
ATOM 2176 C CA . GLY B 1 51 ? -2.908 -35.531 -11.148 1 93.81 51 GLY B CA 1
ATOM 2177 C C . GLY B 1 51 ? -1.508 -34.969 -10.992 1 93.81 51 GLY B C 1
ATOM 2178 O O . GLY B 1 51 ? -0.732 -35.438 -10.164 1 93.81 51 GLY B O 1
ATOM 2179 N N . LEU B 1 52 ? -1.182 -33.969 -11.766 1 95.06 52 LEU B N 1
ATOM 2180 C CA . LEU B 1 52 ? 0.119 -33.344 -11.664 1 95.06 52 LEU B CA 1
ATOM 2181 C C . LEU B 1 52 ? 0.33 -32.75 -10.273 1 95.06 52 LEU B C 1
ATOM 2183 O O . LEU B 1 52 ? 1.412 -32.875 -9.695 1 95.06 52 LEU B O 1
ATOM 2187 N N . LEU B 1 53 ? -0.688 -32.094 -9.719 1 95.81 53 LEU B N 1
ATOM 2188 C CA . LEU B 1 53 ? -0.618 -31.5 -8.398 1 95.81 53 LEU B CA 1
ATOM 2189 C C . LEU B 1 53 ? -0.25 -32.531 -7.34 1 95.81 53 LEU B C 1
ATOM 2191 O O . LEU B 1 53 ? 0.644 -32.312 -6.523 1 95.81 53 LEU B O 1
ATOM 2195 N N . ARG B 1 54 ? -0.93 -33.625 -7.402 1 94.5 54 ARG B N 1
ATOM 2196 C CA . ARG B 1 54 ? -0.645 -34.688 -6.461 1 94.5 54 ARG B CA 1
ATOM 2197 C C . ARG B 1 54 ? 0.794 -35.188 -6.602 1 94.5 54 ARG B C 1
ATOM 2199 O O . ARG B 1 54 ? 1.475 -35.438 -5.602 1 94.5 54 ARG B O 1
ATOM 2206 N N . ARG B 1 55 ? 1.207 -35.312 -7.809 1 94.94 55 ARG B N 1
ATOM 2207 C CA . ARG B 1 55 ? 2.566 -35.781 -8.078 1 94.94 55 ARG B CA 1
ATOM 2208 C C . ARG B 1 55 ? 3.592 -34.75 -7.566 1 94.94 55 ARG B C 1
ATOM 2210 O O . ARG B 1 55 ? 4.578 -35.156 -6.934 1 94.94 55 ARG B O 1
ATOM 2217 N N . LEU B 1 56 ? 3.373 -33.531 -7.801 1 94.75 56 LEU B N 1
ATOM 2218 C CA . LEU B 1 56 ? 4.273 -32.469 -7.363 1 94.75 56 LEU B CA 1
ATOM 2219 C C . LEU B 1 56 ? 4.387 -32.438 -5.844 1 94.75 56 LEU B C 1
ATOM 2221 O O . LEU B 1 56 ? 5.477 -32.25 -5.301 1 94.75 56 LEU B O 1
ATOM 2225 N N . GLN B 1 57 ? 3.279 -32.688 -5.164 1 93.19 57 GLN B N 1
ATOM 2226 C CA . GLN B 1 57 ? 3.223 -32.594 -3.707 1 93.19 57 GLN B CA 1
ATOM 2227 C C . GLN B 1 57 ? 3.939 -33.781 -3.064 1 93.19 57 GLN B C 1
ATOM 2229 O O . GLN B 1 57 ? 4.43 -33.688 -1.938 1 93.19 57 GLN B O 1
ATOM 2234 N N . SER B 1 58 ? 4.043 -34.906 -3.797 1 92.88 58 SER B N 1
ATOM 2235 C CA . SER B 1 58 ? 4.633 -36.094 -3.232 1 92.88 58 SER B CA 1
ATOM 2236 C C . SER B 1 58 ? 6.02 -36.375 -3.812 1 92.88 58 SER B C 1
ATOM 2238 O O . SER B 1 58 ? 6.672 -37.344 -3.455 1 92.88 58 SER B O 1
ATOM 2240 N N . SER B 1 59 ? 6.488 -35.531 -4.594 1 93.56 59 SER B N 1
ATOM 2241 C CA . SER B 1 59 ? 7.723 -35.75 -5.332 1 93.56 59 SER B CA 1
ATOM 2242 C C . SER B 1 59 ? 8.945 -35.375 -4.5 1 93.56 59 SER B C 1
ATOM 2244 O O . SER B 1 59 ? 8.852 -34.562 -3.584 1 93.56 59 SER B O 1
ATOM 2246 N N . THR B 1 60 ? 10.062 -36.031 -4.82 1 92.38 60 THR B N 1
ATOM 2247 C CA . THR B 1 60 ? 11.352 -35.688 -4.211 1 92.38 60 THR B CA 1
ATOM 2248 C C . THR B 1 60 ? 11.945 -34.438 -4.848 1 92.38 60 THR B C 1
ATOM 2250 O O . THR B 1 60 ? 11.484 -34 -5.898 1 92.38 60 THR B O 1
ATOM 2253 N N . THR B 1 61 ? 12.977 -33.906 -4.195 1 93.69 61 THR B N 1
ATOM 2254 C CA . THR B 1 61 ? 13.68 -32.75 -4.719 1 93.69 61 THR B CA 1
ATOM 2255 C C . THR B 1 61 ? 14.289 -33.062 -6.082 1 93.69 61 THR B C 1
ATOM 2257 O O . THR B 1 61 ? 14.242 -32.219 -6.988 1 93.69 61 THR B O 1
ATOM 2260 N N . ALA B 1 62 ? 14.859 -34.219 -6.203 1 95.56 62 ALA B N 1
ATOM 2261 C CA . ALA B 1 62 ? 15.477 -34.625 -7.465 1 95.56 62 ALA B CA 1
ATOM 2262 C C . ALA B 1 62 ? 14.453 -34.625 -8.602 1 95.56 62 ALA B C 1
ATOM 2264 O O . ALA B 1 62 ? 14.75 -34.188 -9.711 1 95.56 62 ALA B O 1
ATOM 2265 N N . TRP B 1 63 ? 13.32 -35.219 -8.328 1 96.06 63 TRP B N 1
ATOM 2266 C CA . TRP B 1 63 ? 12.227 -35.219 -9.297 1 96.06 63 TRP B CA 1
ATOM 2267 C C . TRP B 1 63 ? 11.836 -33.812 -9.703 1 96.06 63 TRP B C 1
ATOM 2269 O O . TRP B 1 63 ? 11.68 -33.531 -10.898 1 96.06 63 TRP B O 1
ATOM 2279 N N . LYS B 1 64 ? 11.695 -32.906 -8.773 1 95.75 64 LYS B N 1
ATOM 2280 C CA . LYS B 1 64 ? 11.281 -31.531 -9.023 1 95.75 64 LYS B CA 1
ATOM 2281 C C . LYS B 1 64 ? 12.32 -30.781 -9.867 1 95.75 64 LYS B C 1
ATOM 2283 O O . LYS B 1 64 ? 11.961 -30.016 -10.766 1 95.75 64 LYS B O 1
ATOM 2288 N N . VAL B 1 65 ? 13.594 -31.062 -9.57 1 96.56 65 VAL B N 1
ATOM 2289 C CA . VAL B 1 65 ? 14.664 -30.422 -10.336 1 96.56 65 VAL B CA 1
ATOM 2290 C C . VAL B 1 65 ? 14.57 -30.844 -11.805 1 96.56 65 VAL B C 1
ATOM 2292 O O . VAL B 1 65 ? 14.664 -30 -12.703 1 96.56 65 VAL B O 1
ATOM 2295 N N . GLN B 1 66 ? 14.328 -32.094 -12.016 1 97.12 66 GLN B N 1
ATOM 2296 C CA . GLN B 1 66 ? 14.195 -32.594 -13.383 1 97.12 66 GLN B CA 1
ATOM 2297 C C . GLN B 1 66 ? 12.977 -31.984 -14.07 1 97.12 66 GLN B C 1
ATOM 2299 O O . GLN B 1 66 ? 13.039 -31.594 -15.242 1 97.12 66 GLN B O 1
ATOM 2304 N N . PHE B 1 67 ? 11.883 -31.922 -13.406 1 97.56 67 PHE B N 1
ATOM 2305 C CA . PHE B 1 67 ? 10.664 -31.312 -13.914 1 97.56 67 PHE B CA 1
ATOM 2306 C C . PHE B 1 67 ? 10.922 -29.875 -14.344 1 97.56 67 PHE B C 1
ATOM 2308 O O . PHE B 1 67 ? 10.469 -29.453 -15.406 1 97.56 67 PHE B O 1
ATOM 2315 N N . LEU B 1 68 ? 11.688 -29.141 -13.547 1 97.31 68 LEU B N 1
ATOM 2316 C CA . LEU B 1 68 ? 12 -27.75 -13.812 1 97.31 68 LEU B CA 1
ATOM 2317 C C . LEU B 1 68 ? 12.953 -27.609 -14.992 1 97.31 68 LEU B C 1
ATOM 2319 O O . LEU B 1 68 ? 12.797 -26.719 -15.828 1 97.31 68 LEU B O 1
ATOM 2323 N N . GLU B 1 69 ? 13.898 -28.531 -15.047 1 96.81 69 GLU B N 1
ATOM 2324 C CA . GLU B 1 69 ? 14.859 -28.516 -16.141 1 96.81 69 GLU B CA 1
ATOM 2325 C C . GLU B 1 69 ? 14.172 -28.781 -17.484 1 96.81 69 GLU B C 1
ATOM 2327 O O . GLU B 1 69 ? 14.625 -28.312 -18.531 1 96.81 69 GLU B O 1
ATOM 2332 N N . LEU B 1 70 ? 13.062 -29.531 -17.422 1 96.75 70 LEU B N 1
ATOM 2333 C CA . LEU B 1 70 ? 12.289 -29.844 -18.625 1 96.75 70 LEU B CA 1
ATOM 2334 C C . LEU B 1 70 ? 11.281 -28.734 -18.922 1 96.75 70 LEU B C 1
ATOM 2336 O O . LEU B 1 70 ? 10.312 -28.969 -19.656 1 96.75 70 LEU B O 1
ATOM 2340 N N . ARG B 1 71 ? 11.398 -27.594 -18.266 1 96.19 71 ARG B N 1
ATOM 2341 C CA . ARG B 1 71 ? 10.602 -26.391 -18.484 1 96.19 71 ARG B CA 1
ATOM 2342 C C . ARG B 1 71 ? 9.203 -26.5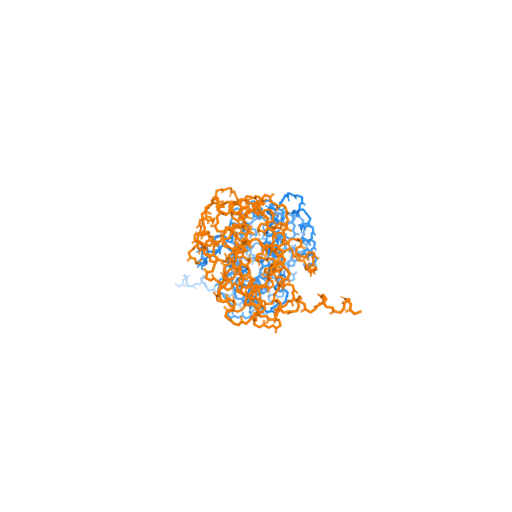47 -17.906 1 96.19 71 ARG B C 1
ATOM 2344 O O . ARG B 1 71 ? 8.242 -25.969 -18.406 1 96.19 71 ARG B O 1
ATOM 2351 N N . GLY B 1 72 ? 9.133 -27.375 -16.875 1 97.5 72 GLY B N 1
ATOM 2352 C CA . GLY B 1 72 ? 7.84 -27.594 -16.25 1 97.5 72 GLY B CA 1
ATOM 2353 C C . GLY B 1 72 ? 7.211 -26.328 -15.719 1 97.5 72 GLY B C 1
ATOM 2354 O O . GLY B 1 72 ? 6.02 -26.078 -15.922 1 97.5 72 GLY B O 1
ATOM 2355 N N . LEU B 1 73 ? 7.969 -25.484 -15.117 1 97.44 73 LEU B N 1
ATOM 2356 C CA . LEU B 1 73 ? 7.453 -24.25 -14.547 1 97.44 73 LEU B CA 1
ATOM 2357 C C . LEU B 1 73 ? 7.07 -23.266 -15.648 1 97.44 73 LEU B C 1
ATOM 2359 O O . LEU B 1 73 ? 6.039 -22.594 -15.555 1 97.44 73 LEU B O 1
ATOM 2363 N N . ASP B 1 74 ? 7.855 -23.219 -16.656 1 96.38 74 ASP B N 1
ATOM 2364 C CA . ASP B 1 74 ? 7.551 -22.375 -17.797 1 96.38 74 ASP B CA 1
ATOM 2365 C C . ASP B 1 74 ? 6.191 -22.734 -18.391 1 96.38 74 ASP B C 1
ATOM 2367 O O . ASP B 1 74 ? 5.363 -21.844 -18.641 1 96.38 74 ASP B O 1
ATOM 2371 N N . LEU B 1 75 ? 5.984 -23.969 -18.609 1 96.88 75 LEU B N 1
ATOM 2372 C CA . LEU B 1 75 ? 4.738 -24.453 -19.203 1 96.88 75 LEU B CA 1
ATOM 2373 C C . LEU B 1 75 ? 3.559 -24.156 -18.281 1 96.88 75 LEU B C 1
ATOM 2375 O O . LEU B 1 75 ? 2.486 -23.766 -18.734 1 96.88 75 LEU B O 1
ATOM 2379 N N . LEU B 1 76 ? 3.732 -24.312 -17.016 1 97.56 76 LEU B N 1
ATOM 2380 C CA . LEU B 1 76 ? 2.682 -24.047 -16.031 1 97.56 76 LEU B CA 1
ATOM 2381 C C . LEU B 1 76 ? 2.301 -22.562 -16.031 1 97.56 76 LEU B C 1
ATOM 2383 O O . LEU B 1 76 ? 1.116 -22.219 -16.016 1 97.56 76 LEU B O 1
ATOM 2387 N N . LEU B 1 77 ? 3.309 -21.719 -16.047 1 97.69 77 LEU B N 1
ATOM 2388 C CA . LEU B 1 77 ? 3.072 -20.281 -16.016 1 97.69 77 LEU B CA 1
ATOM 2389 C C . LEU B 1 77 ? 2.355 -19.828 -17.281 1 97.69 77 LEU B C 1
ATOM 2391 O O . LEU B 1 77 ? 1.422 -19.016 -17.219 1 97.69 77 LEU B O 1
ATOM 2395 N N . GLU B 1 78 ? 2.783 -20.359 -18.359 1 96.06 78 GLU B N 1
ATOM 2396 C CA . GLU B 1 78 ? 2.123 -20.031 -19.625 1 96.06 78 GLU B CA 1
ATOM 2397 C C . GLU B 1 78 ? 0.674 -20.516 -19.625 1 96.06 78 GLU B C 1
ATOM 2399 O O . GLU B 1 78 ? -0.22 -19.812 -20.094 1 96.06 78 GLU B O 1
ATOM 2404 N N . ALA B 1 79 ? 0.504 -21.719 -19.219 1 96.19 79 ALA B N 1
ATOM 2405 C CA . ALA B 1 79 ? -0.848 -22.266 -19.125 1 96.19 79 ALA B CA 1
ATOM 2406 C C . ALA B 1 79 ? -1.723 -21.406 -18.219 1 96.19 79 ALA B C 1
ATOM 2408 O O . ALA B 1 79 ? -2.869 -21.094 -18.547 1 96.19 79 ALA B O 1
ATOM 2409 N N . LEU B 1 80 ? -1.219 -21.016 -17.062 1 96.5 80 LEU B N 1
ATOM 2410 C CA . LEU B 1 80 ? -1.955 -20.188 -16.109 1 96.5 80 LEU B CA 1
ATOM 2411 C C . LEU B 1 80 ? -2.357 -18.859 -16.734 1 96.5 80 LEU B C 1
ATOM 2413 O O . LEU B 1 80 ? -3.498 -18.422 -16.578 1 96.5 80 LEU B O 1
ATOM 2417 N N . GLU B 1 81 ? -1.413 -18.25 -17.438 1 95.12 81 GLU B N 1
ATOM 2418 C CA . GLU B 1 81 ? -1.701 -17 -18.125 1 95.12 81 GLU B CA 1
ATOM 2419 C C . GLU B 1 81 ? -2.803 -17.188 -19.172 1 95.12 81 GLU B C 1
ATOM 2421 O O . GLU B 1 81 ? -3.736 -16.391 -19.234 1 95.12 81 GLU B O 1
ATOM 2426 N N . ARG B 1 82 ? -2.682 -18.266 -19.875 1 93.88 82 ARG B N 1
ATOM 2427 C CA . ARG B 1 82 ? -3.635 -18.547 -20.938 1 93.88 82 ARG B CA 1
ATOM 2428 C C . ARG B 1 82 ? -5.031 -18.797 -20.375 1 93.88 82 ARG B C 1
ATOM 2430 O O . ARG B 1 82 ? -6.008 -18.203 -20.844 1 93.88 82 ARG B O 1
ATOM 2437 N N . VAL B 1 83 ? -5.172 -19.594 -19.406 1 93.56 83 VAL B N 1
ATOM 2438 C CA . VAL B 1 83 ? -6.473 -19.984 -18.875 1 93.56 83 VAL B CA 1
ATOM 2439 C C . VAL B 1 83 ? -7.086 -18.812 -18.094 1 93.56 83 VAL B C 1
ATOM 2441 O O . VAL B 1 83 ? -8.305 -18.672 -18.047 1 93.56 83 VAL B O 1
ATOM 2444 N N . SER B 1 84 ? -6.254 -18 -17.422 1 91.81 84 SER B N 1
ATOM 2445 C CA . SER B 1 84 ? -6.75 -16.844 -16.672 1 91.81 84 SER B CA 1
ATOM 2446 C C . SER B 1 84 ? -7.285 -15.766 -17.609 1 91.81 84 SER B C 1
ATOM 2448 O O . SER B 1 84 ? -8.25 -15.07 -17.266 1 91.81 84 SER B O 1
ATOM 2450 N N . GLY B 1 85 ? -6.684 -15.547 -18.734 1 88.06 85 GLY B N 1
ATOM 2451 C CA . GLY B 1 85 ? -7.062 -14.523 -19.688 1 88.06 85 GLY B CA 1
ATOM 2452 C C . GLY B 1 85 ? -8.359 -14.828 -20.406 1 88.06 85 GLY B C 1
ATOM 2453 O O . GLY B 1 85 ? -9 -13.93 -20.953 1 88.06 85 GLY B O 1
ATOM 2454 N N . ARG B 1 86 ? -8.758 -16.062 -20.516 1 80.94 86 ARG B N 1
ATOM 2455 C CA . ARG B 1 86 ? -9.938 -16.484 -21.266 1 80.94 86 ARG B CA 1
ATOM 2456 C C . ARG B 1 86 ? -11.203 -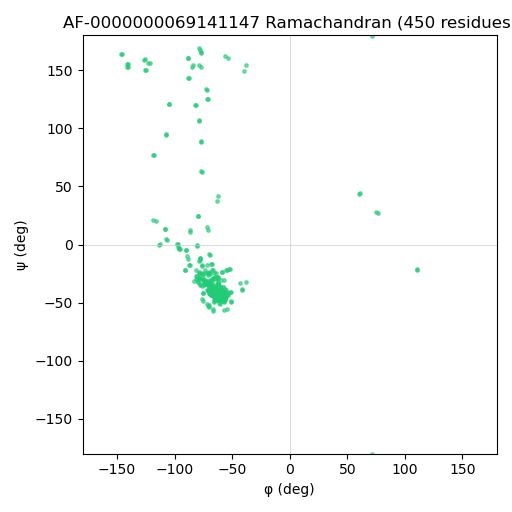16.266 -20.453 1 80.94 86 ARG B C 1
ATOM 2458 O O . ARG B 1 86 ? -12.312 -16.375 -20.984 1 80.94 86 ARG B O 1
ATOM 2465 N N . GLY B 1 87 ? -11.078 -15.766 -19.25 1 80.94 87 GLY B N 1
ATOM 2466 C CA . GLY B 1 87 ? -12.258 -15.625 -18.406 1 80.94 87 GLY B CA 1
ATOM 2467 C C . GLY B 1 87 ? -12.789 -16.953 -17.891 1 80.94 87 GLY B C 1
ATOM 2468 O O . GLY B 1 87 ? -12.125 -17.984 -18.016 1 80.94 87 GLY B O 1
ATOM 2469 N N . CYS B 1 88 ? -13.906 -17 -17.078 1 79.38 88 CYS B N 1
ATOM 2470 C CA . CYS B 1 88 ? -14.539 -18.188 -16.516 1 79.38 88 CYS B CA 1
ATOM 2471 C C . CYS B 1 88 ? -15.969 -18.328 -17.016 1 79.38 88 CYS B C 1
ATOM 2473 O O . CYS B 1 88 ? -16.906 -17.922 -16.344 1 79.38 88 CYS B O 1
ATOM 2475 N N . LEU B 1 89 ? -16.047 -18.781 -18.234 1 83 89 LEU B N 1
ATOM 2476 C CA . LEU B 1 89 ? -17.391 -18.938 -18.812 1 83 89 LEU B CA 1
ATOM 2477 C C . LEU B 1 89 ? -18.094 -20.141 -18.203 1 83 89 LEU B C 1
ATOM 2479 O O . LEU B 1 89 ? -19.312 -20.125 -18.047 1 83 89 LEU B O 1
ATOM 2483 N N . HIS B 1 90 ? -17.328 -21.266 -17.828 1 88.12 90 HIS B N 1
ATOM 2484 C CA . HIS B 1 90 ? -17.859 -22.484 -17.234 1 88.12 90 HIS B CA 1
ATOM 2485 C C . HIS B 1 90 ? -17.156 -22.828 -15.93 1 88.12 90 HIS B C 1
ATOM 2487 O O . HIS B 1 90 ? -16.047 -22.328 -15.672 1 88.12 90 HIS B O 1
ATOM 2493 N N . ILE B 1 91 ? -17.781 -23.594 -15.156 1 91 91 ILE B N 1
ATOM 2494 C CA . ILE B 1 91 ? -17.234 -23.984 -13.859 1 91 91 ILE B CA 1
ATOM 2495 C C . ILE B 1 91 ? -15.914 -24.734 -14.062 1 91 91 ILE B C 1
ATOM 2497 O O . ILE B 1 91 ? -15 -24.625 -13.25 1 91 91 ILE B O 1
ATOM 2501 N N . THR B 1 92 ? -15.891 -25.5 -15.156 1 91.06 92 THR B N 1
ATOM 2502 C CA . THR B 1 92 ? -14.688 -26.266 -15.453 1 91.06 92 THR B CA 1
ATOM 2503 C C . THR B 1 92 ? -13.5 -25.344 -15.68 1 91.06 92 THR B C 1
ATOM 2505 O O . THR B 1 92 ? -12.367 -25.688 -15.328 1 91.06 92 THR B O 1
ATOM 2508 N N . ASP B 1 93 ? -13.75 -24.156 -16.25 1 92.56 93 ASP B N 1
ATOM 2509 C CA . ASP B 1 93 ? -12.688 -23.172 -16.453 1 92.56 93 ASP B CA 1
ATOM 2510 C C . ASP B 1 93 ? -12.141 -22.688 -15.109 1 92.56 93 ASP B C 1
ATOM 2512 O O . ASP B 1 93 ? -10.93 -22.562 -14.938 1 92.56 93 ASP B O 1
ATOM 2516 N N . ALA B 1 94 ? -13.07 -22.469 -14.211 1 93.62 94 ALA B N 1
ATOM 2517 C CA . ALA B 1 94 ? -12.68 -22 -12.891 1 93.62 94 ALA B CA 1
ATOM 2518 C C . ALA B 1 94 ? -11.836 -23.047 -12.156 1 93.62 94 ALA B C 1
ATOM 2520 O O . ALA B 1 94 ? -10.82 -22.703 -11.547 1 93.62 94 ALA B O 1
ATOM 2521 N N . LEU B 1 95 ? -12.297 -24.266 -12.273 1 95.12 95 LEU B N 1
ATOM 2522 C CA . LEU B 1 95 ? -11.586 -25.359 -11.617 1 95.12 95 LEU B CA 1
ATOM 2523 C C . LEU B 1 95 ? -10.203 -25.547 -12.219 1 95.12 95 LEU B C 1
ATOM 2525 O O . LEU B 1 95 ? -9.227 -25.781 -11.492 1 95.12 95 LEU B O 1
ATOM 2529 N N . LEU B 1 96 ? -10.164 -25.453 -13.539 1 95.5 96 LEU B N 1
ATOM 2530 C CA . LEU B 1 96 ? -8.891 -25.594 -14.242 1 95.5 96 LEU B CA 1
ATOM 2531 C C . LEU B 1 96 ? -7.906 -24.516 -13.805 1 95.5 96 LEU B C 1
ATOM 2533 O O . LEU B 1 96 ? -6.738 -24.828 -13.531 1 95.5 96 LEU B O 1
ATOM 2537 N N . GLN B 1 97 ? -8.344 -23.297 -13.672 1 96.62 97 GLN B N 1
ATOM 2538 C CA . GLN B 1 97 ? -7.504 -22.203 -13.219 1 96.62 97 GLN B CA 1
ATOM 2539 C C . GLN B 1 97 ? -6.98 -22.453 -11.805 1 96.62 97 GLN B C 1
ATOM 2541 O O . GLN B 1 97 ? -5.797 -22.25 -11.531 1 96.62 97 GLN B O 1
ATOM 2546 N N . LEU B 1 98 ? -7.871 -22.984 -10.969 1 96.94 98 LEU B N 1
ATOM 2547 C CA . LEU B 1 98 ? -7.508 -23.234 -9.578 1 96.94 98 LEU B CA 1
ATOM 2548 C C . LEU B 1 98 ? -6.469 -24.344 -9.484 1 96.94 98 LEU B C 1
ATOM 2550 O O . LEU B 1 98 ? -5.504 -24.234 -8.719 1 96.94 98 LEU B O 1
ATOM 2554 N N . LYS B 1 99 ? -6.707 -25.359 -10.258 1 96.81 99 LYS B N 1
ATOM 2555 C CA . LYS B 1 99 ? -5.75 -26.469 -10.234 1 96.81 99 LYS B CA 1
ATOM 2556 C C . LYS B 1 99 ? -4.402 -26.047 -10.812 1 96.81 99 LYS B C 1
ATOM 2558 O O . LYS B 1 99 ? -3.35 -26.438 -10.305 1 96.81 99 LYS B O 1
ATOM 2563 N N . CYS B 1 100 ? -4.43 -25.266 -11.852 1 97.12 100 CYS B N 1
ATOM 2564 C CA . CYS B 1 100 ? -3.209 -24.797 -12.484 1 97.12 100 CYS B CA 1
ATOM 2565 C C . CYS B 1 100 ? -2.373 -23.969 -11.516 1 97.12 100 CYS B C 1
ATOM 2567 O O . CYS B 1 100 ? -1.178 -24.219 -11.352 1 97.12 100 CYS B O 1
ATOM 2569 N N . VAL B 1 101 ? -2.986 -22.984 -10.852 1 97.88 101 VAL B N 1
ATOM 2570 C CA . VAL B 1 101 ? -2.24 -22.141 -9.93 1 97.88 101 VAL B CA 1
ATOM 2571 C C . VAL B 1 101 ? -1.774 -22.953 -8.734 1 97.88 101 VAL B C 1
ATOM 2573 O O . VAL B 1 101 ? -0.697 -22.719 -8.188 1 97.88 101 VAL B O 1
ATOM 2576 N N . ALA B 1 102 ? -2.547 -23.969 -8.391 1 97.06 102 ALA B N 1
ATOM 2577 C CA . ALA B 1 102 ? -2.135 -24.859 -7.301 1 97.06 102 ALA B CA 1
ATOM 2578 C C . ALA B 1 102 ? -0.859 -25.609 -7.66 1 97.06 102 ALA B C 1
ATOM 2580 O O . ALA B 1 102 ? -0.008 -25.844 -6.801 1 97.06 102 ALA B O 1
ATOM 2581 N N . CYS B 1 103 ? -0.777 -25.984 -8.867 1 97.12 103 CYS B N 1
ATOM 2582 C CA . CYS B 1 103 ? 0.438 -26.641 -9.32 1 97.12 103 CYS B CA 1
ATOM 2583 C C . CYS B 1 103 ? 1.636 -25.703 -9.25 1 97.12 103 CYS B C 1
ATOM 2585 O O . CYS B 1 103 ? 2.717 -26.109 -8.812 1 97.12 103 CYS B O 1
ATOM 2587 N N . VAL B 1 104 ? 1.462 -24.469 -9.633 1 97.75 104 VAL B N 1
ATOM 2588 C CA . VAL B 1 104 ? 2.533 -23.484 -9.531 1 97.75 104 VAL B CA 1
ATOM 2589 C C . VAL B 1 104 ? 2.953 -23.312 -8.07 1 97.75 104 VAL B C 1
ATOM 2591 O O . VAL B 1 104 ? 4.145 -23.281 -7.766 1 97.75 104 VAL B O 1
ATOM 2594 N N . ARG B 1 105 ? 1.954 -23.234 -7.199 1 96.5 105 ARG B N 1
ATOM 2595 C CA . ARG B 1 105 ? 2.211 -23.094 -5.77 1 96.5 105 ARG B CA 1
ATOM 2596 C C . ARG B 1 105 ? 3.014 -24.281 -5.238 1 96.5 105 ARG B C 1
ATOM 2598 O O . ARG B 1 105 ? 3.943 -24.109 -4.449 1 96.5 105 ARG B O 1
ATOM 2605 N N . ALA B 1 106 ? 2.664 -25.453 -5.664 1 95.19 106 ALA B N 1
ATOM 2606 C CA . ALA B 1 106 ? 3.369 -26.656 -5.223 1 95.19 106 ALA B CA 1
ATOM 2607 C C . ALA B 1 106 ? 4.84 -26.609 -5.637 1 95.19 106 ALA B C 1
ATOM 2609 O O . ALA B 1 106 ? 5.715 -27.047 -4.883 1 95.19 106 ALA B O 1
ATOM 2610 N N . VAL B 1 107 ? 5.098 -26.094 -6.801 1 95.25 107 VAL B N 1
ATOM 2611 C CA . VAL B 1 107 ? 6.469 -25.969 -7.281 1 95.25 107 VAL B CA 1
ATOM 2612 C C . VAL B 1 107 ? 7.207 -24.922 -6.453 1 95.25 107 VAL B C 1
ATOM 2614 O O . VAL B 1 107 ? 8.352 -25.125 -6.047 1 95.25 107 VAL B O 1
ATOM 2617 N N . MET B 1 108 ? 6.523 -23.828 -6.117 1 93.62 108 MET B N 1
ATOM 2618 C CA . MET B 1 108 ? 7.113 -22.672 -5.449 1 93.62 108 MET B CA 1
ATOM 2619 C C . MET B 1 108 ? 7.293 -22.938 -3.959 1 93.62 108 MET B C 1
ATOM 2621 O O . MET B 1 108 ? 7.953 -22.156 -3.264 1 93.62 108 MET B O 1
ATOM 2625 N N . ASN B 1 109 ? 6.68 -24.031 -3.502 1 88.75 109 ASN B N 1
ATOM 2626 C CA . ASN B 1 109 ? 6.77 -24.375 -2.088 1 88.75 109 ASN B CA 1
ATOM 2627 C C . ASN B 1 109 ? 8.102 -25.047 -1.756 1 88.75 109 ASN B C 1
ATOM 2629 O O . ASN B 1 109 ? 8.156 -25.953 -0.923 1 88.75 109 ASN B O 1
ATOM 2633 N N . SER B 1 110 ? 9.133 -24.812 -2.527 1 85.06 110 SER B N 1
ATOM 2634 C CA . SER B 1 110 ? 10.492 -25.266 -2.295 1 85.06 110 SER B CA 1
ATOM 2635 C C . SER B 1 110 ? 11.516 -24.203 -2.676 1 85.06 110 SER B C 1
ATOM 2637 O O . SER B 1 110 ? 11.242 -23.344 -3.523 1 85.06 110 SER B O 1
ATOM 2639 N N . LYS B 1 111 ? 12.664 -24.297 -1.986 1 87.88 111 LYS B N 1
ATOM 2640 C CA . LYS B 1 111 ? 13.742 -23.359 -2.305 1 87.88 111 LYS B CA 1
ATOM 2641 C C . LYS B 1 111 ? 14.141 -23.469 -3.773 1 87.88 111 LYS B C 1
ATOM 2643 O O . LYS B 1 111 ? 14.367 -22.453 -4.438 1 87.88 111 LYS B O 1
ATOM 2648 N N . THR B 1 112 ? 14.227 -24.734 -4.203 1 92.06 112 THR B N 1
ATOM 2649 C CA . THR B 1 112 ? 14.609 -25 -5.59 1 92.06 112 THR B CA 1
ATOM 2650 C C . THR B 1 112 ? 13.633 -24.328 -6.551 1 92.06 112 THR B C 1
ATOM 2652 O O . THR B 1 112 ? 14.047 -23.703 -7.531 1 92.06 112 THR B O 1
ATOM 2655 N N . GLY B 1 113 ? 12.367 -24.5 -6.352 1 93.12 113 GLY B N 1
ATOM 2656 C CA . GLY B 1 113 ? 11.352 -23.875 -7.18 1 93.12 113 GLY B CA 1
ATOM 2657 C C . GLY B 1 113 ? 11.438 -22.359 -7.191 1 93.12 113 GLY B C 1
ATOM 2658 O O . GLY B 1 113 ? 11.336 -21.734 -8.25 1 93.12 113 GLY B O 1
ATOM 2659 N N . LEU B 1 114 ? 11.656 -21.734 -6.055 1 91.62 114 LEU B N 1
ATOM 2660 C CA . LEU B 1 114 ? 11.773 -20.297 -5.918 1 91.62 114 LEU B CA 1
ATOM 2661 C C . LEU B 1 114 ? 13.016 -19.781 -6.633 1 91.62 114 LEU B C 1
ATOM 2663 O O . LEU B 1 114 ? 12.961 -18.75 -7.316 1 91.62 114 LEU B O 1
ATOM 2667 N N . ASP B 1 115 ? 14.102 -20.516 -6.469 1 93.25 115 ASP B N 1
ATOM 2668 C CA . ASP B 1 115 ? 15.328 -20.141 -7.156 1 93.25 115 ASP B CA 1
ATOM 2669 C C . ASP B 1 115 ? 15.148 -20.172 -8.672 1 93.25 115 ASP B C 1
ATOM 2671 O O . ASP B 1 115 ? 15.586 -19.266 -9.375 1 93.25 115 ASP B O 1
ATOM 2675 N N . PHE B 1 116 ? 14.523 -21.219 -9.117 1 95.38 116 PHE B N 1
ATOM 2676 C CA . PHE B 1 116 ? 14.273 -21.328 -10.547 1 95.38 116 PHE B CA 1
ATOM 2677 C C . PHE B 1 116 ? 13.398 -20.188 -11.047 1 95.38 116 PHE B C 1
ATOM 2679 O O . PHE B 1 116 ? 13.633 -19.641 -12.125 1 95.38 116 PHE B O 1
ATOM 2686 N N . MET B 1 117 ? 12.383 -19.812 -10.336 1 96 117 MET B N 1
ATOM 2687 C CA . MET B 1 117 ? 11.484 -18.703 -10.648 1 96 117 MET B CA 1
ATOM 2688 C C . MET B 1 117 ? 12.266 -17.406 -10.805 1 96 117 MET B C 1
ATOM 2690 O O . MET B 1 117 ? 12.094 -16.688 -11.789 1 96 117 MET B O 1
ATOM 2694 N N . LEU B 1 118 ? 13.172 -17.156 -9.922 1 94.69 118 LEU B N 1
ATOM 2695 C CA . LEU B 1 118 ? 13.898 -15.891 -9.867 1 94.69 118 LEU B CA 1
ATOM 2696 C C . LEU B 1 118 ? 15.031 -15.867 -10.883 1 94.69 118 LEU B C 1
ATOM 2698 O O . LEU B 1 118 ? 15.453 -14.797 -11.328 1 94.69 118 LEU B O 1
ATOM 2702 N N . ASP B 1 119 ? 15.5 -17.031 -11.18 1 95.75 119 ASP B N 1
ATOM 2703 C CA . ASP B 1 119 ? 16.609 -17.125 -12.125 1 95.75 119 ASP B CA 1
ATOM 2704 C C . ASP B 1 119 ? 16.125 -16.922 -13.562 1 95.75 119 ASP B C 1
ATOM 2706 O O . ASP B 1 119 ? 16.938 -16.688 -14.469 1 95.75 119 ASP B O 1
ATOM 2710 N N . ASN B 1 120 ? 14.875 -17.062 -13.812 1 94.25 120 ASN B N 1
ATOM 2711 C CA . ASN B 1 120 ? 14.305 -16.875 -15.141 1 94.25 120 ASN B CA 1
ATOM 2712 C C . ASN B 1 120 ? 13.555 -15.539 -15.242 1 94.25 120 ASN B C 1
ATOM 2714 O O . ASN B 1 120 ? 12.5 -15.375 -14.633 1 94.25 120 ASN B O 1
ATOM 2718 N N . GLN B 1 121 ? 14.086 -14.805 -16.188 1 89.31 121 GLN B N 1
ATOM 2719 C CA . GLN B 1 121 ? 13.516 -13.477 -16.344 1 89.31 121 GLN B CA 1
ATOM 2720 C C . GLN B 1 121 ? 12.109 -13.539 -16.953 1 89.31 121 GLN B C 1
ATOM 2722 O O . GLN B 1 121 ? 11.875 -14.289 -17.906 1 89.31 121 GLN B O 1
ATOM 2727 N N . GLY B 1 122 ? 11.227 -13.039 -16.422 1 95.25 122 GLY B N 1
ATOM 2728 C CA . GLY B 1 122 ? 9.898 -12.938 -17 1 95.25 122 GLY B CA 1
ATOM 2729 C C . GLY B 1 122 ? 8.875 -13.812 -16.297 1 95.25 122 GLY B C 1
ATOM 2730 O O . GLY B 1 122 ? 7.668 -13.617 -16.453 1 95.25 122 GLY B O 1
ATOM 2731 N N . TYR B 1 123 ? 9.367 -14.82 -15.609 1 97.56 123 TYR B N 1
ATOM 2732 C CA . TYR B 1 123 ? 8.453 -15.742 -14.945 1 97.56 123 TYR B CA 1
ATOM 2733 C C . TYR B 1 123 ? 7.531 -15 -13.984 1 97.56 123 TYR B C 1
ATOM 2735 O O . TYR B 1 123 ? 6.32 -15.234 -13.969 1 97.56 123 TYR B O 1
ATOM 2743 N N . VAL B 1 124 ? 8.047 -14.055 -13.234 1 98 124 VAL B N 1
ATOM 2744 C CA . VAL B 1 124 ? 7.246 -13.32 -12.266 1 98 124 VAL B CA 1
ATOM 2745 C C . VAL B 1 124 ? 6.238 -12.438 -12.992 1 98 124 VAL B C 1
ATOM 2747 O O . VAL B 1 124 ? 5.098 -12.289 -12.547 1 98 124 VAL B O 1
ATOM 2750 N N . ARG B 1 125 ? 6.668 -11.891 -14.141 1 97.62 125 ARG B N 1
ATOM 2751 C CA . ARG B 1 125 ? 5.746 -11.117 -14.969 1 97.62 125 ARG B CA 1
ATOM 2752 C C . ARG B 1 125 ? 4.582 -11.977 -15.445 1 97.62 125 ARG B C 1
ATOM 2754 O O . ARG B 1 125 ? 3.424 -11.562 -15.367 1 97.62 125 ARG B O 1
ATOM 2761 N N . THR B 1 126 ? 4.941 -13.164 -15.922 1 97.88 126 THR B N 1
ATOM 2762 C CA . THR B 1 126 ? 3.914 -14.07 -16.406 1 97.88 126 THR B CA 1
ATOM 2763 C C . THR B 1 126 ? 2.959 -14.461 -15.273 1 97.88 126 THR B C 1
ATOM 2765 O O . THR B 1 126 ? 1.746 -14.539 -15.484 1 97.88 126 THR B O 1
ATOM 2768 N N . LEU B 1 127 ? 3.455 -14.68 -14.141 1 98.12 127 LEU B N 1
ATOM 2769 C CA . LEU B 1 127 ? 2.643 -14.992 -12.969 1 98.12 127 LEU B CA 1
ATOM 2770 C C . LEU B 1 127 ? 1.682 -13.852 -12.656 1 98.12 127 LEU B C 1
ATOM 2772 O O . LEU B 1 127 ? 0.489 -14.078 -12.438 1 98.12 127 LEU B O 1
ATOM 2776 N N . ALA B 1 128 ? 2.195 -12.617 -12.633 1 98 128 ALA B N 1
ATOM 2777 C CA . ALA B 1 128 ? 1.383 -11.453 -12.312 1 98 128 ALA B CA 1
ATOM 2778 C C . ALA B 1 128 ? 0.265 -11.258 -13.336 1 98 128 ALA B C 1
ATOM 2780 O O . ALA B 1 128 ? -0.816 -10.773 -12.992 1 98 128 ALA B O 1
ATOM 2781 N N . GLN B 1 129 ? 0.503 -11.711 -14.586 1 96.94 129 GLN B N 1
ATOM 2782 C CA . GLN B 1 129 ? -0.497 -11.57 -15.641 1 96.94 129 GLN B CA 1
ATOM 2783 C C . GLN B 1 129 ? -1.722 -12.43 -15.352 1 96.94 129 GLN B C 1
ATOM 2785 O O . GLN B 1 129 ? -2.814 -12.156 -15.852 1 96.94 129 GLN B O 1
ATOM 2790 N N . ALA B 1 130 ? -1.546 -13.422 -14.555 1 96.88 130 ALA B N 1
ATOM 2791 C CA . ALA B 1 130 ? -2.654 -14.305 -14.195 1 96.88 130 ALA B CA 1
ATOM 2792 C C . ALA B 1 130 ? -3.658 -13.586 -13.297 1 96.88 130 ALA B C 1
ATOM 2794 O O . ALA B 1 130 ? -4.758 -14.086 -13.062 1 96.88 130 ALA B O 1
ATOM 2795 N N . LEU B 1 131 ? -3.342 -12.383 -12.828 1 96.81 131 LEU B N 1
ATOM 2796 C CA . LEU B 1 131 ? -4.27 -11.57 -12.047 1 96.81 131 LEU B CA 1
ATOM 2797 C C . LEU B 1 131 ? -5.434 -11.102 -12.914 1 96.81 131 LEU B C 1
ATOM 2799 O O . LEU B 1 131 ? -6.457 -10.648 -12.391 1 96.81 131 LEU B O 1
ATOM 2803 N N . ASP B 1 132 ? -5.191 -11.219 -14.258 1 94.69 132 ASP B N 1
ATOM 2804 C CA . ASP B 1 132 ? -6.258 -10.836 -15.188 1 94.69 132 ASP B CA 1
ATOM 2805 C C . ASP B 1 132 ? -7.332 -11.922 -15.25 1 94.69 132 ASP B C 1
ATOM 2807 O O . ASP B 1 132 ? -7.5 -12.57 -16.281 1 94.69 132 ASP B O 1
ATOM 2811 N N . THR B 1 133 ? -8.016 -12.227 -14.273 1 94.81 133 THR B N 1
ATOM 2812 C CA . THR B 1 133 ? -9.094 -13.203 -14.133 1 94.81 133 THR B CA 1
ATOM 2813 C C . THR B 1 133 ? -10.188 -12.656 -13.219 1 94.81 133 THR B C 1
ATOM 2815 O O . THR B 1 133 ? -9.961 -11.727 -12.453 1 94.81 133 THR B O 1
ATOM 2818 N N . SER B 1 134 ? -11.32 -13.133 -13.391 1 91.94 134 SER B N 1
ATOM 2819 C CA . SER B 1 134 ? -12.414 -12.773 -12.492 1 91.94 134 SER B CA 1
ATOM 2820 C C . SER B 1 134 ? -12.5 -13.734 -11.312 1 91.94 134 SER B C 1
ATOM 2822 O O . SER B 1 134 ? -13.273 -13.516 -10.375 1 91.94 134 SER B O 1
ATOM 2824 N N . ASN B 1 135 ? -11.664 -14.789 -11.305 1 94.06 135 ASN B N 1
ATOM 2825 C CA . ASN B 1 135 ? -11.633 -15.781 -10.234 1 94.06 135 ASN B CA 1
ATOM 2826 C C . ASN B 1 135 ? -10.867 -15.273 -9.023 1 94.06 135 ASN B C 1
ATOM 2828 O O . ASN B 1 135 ? -9.633 -15.219 -9.039 1 94.06 135 ASN B O 1
ATOM 2832 N N . MET B 1 136 ? -11.57 -14.93 -7.938 1 94.69 136 MET B N 1
ATOM 2833 C CA . MET B 1 136 ? -10.977 -14.328 -6.746 1 94.69 136 MET B CA 1
ATOM 2834 C C . MET B 1 136 ? -9.984 -15.281 -6.09 1 94.69 136 MET B C 1
ATOM 2836 O O . MET B 1 136 ? -8.945 -14.859 -5.582 1 94.69 136 MET B O 1
ATOM 2840 N N . MET B 1 137 ? -10.305 -16.547 -6.117 1 95.12 137 MET B N 1
ATOM 2841 C CA . MET B 1 137 ? -9.438 -17.531 -5.465 1 95.12 137 MET B CA 1
ATOM 2842 C C . MET B 1 137 ? -8.086 -17.625 -6.172 1 95.12 137 MET B C 1
ATOM 2844 O O . MET B 1 137 ? -7.051 -17.781 -5.523 1 95.12 137 MET B O 1
ATOM 2848 N N . VAL B 1 138 ? -8.156 -17.547 -7.465 1 96.62 138 VAL B N 1
ATOM 2849 C CA . VAL B 1 138 ? -6.926 -17.562 -8.242 1 96.62 138 VAL B CA 1
ATOM 2850 C C . VAL B 1 138 ? -6.121 -16.297 -7.957 1 96.62 138 VAL B C 1
ATOM 2852 O O . VAL B 1 138 ? -4.91 -16.359 -7.73 1 96.62 138 VAL B O 1
ATOM 2855 N N . LYS B 1 139 ? -6.809 -15.094 -7.918 1 97.19 139 LYS B N 1
ATOM 2856 C CA . LYS B 1 139 ? -6.137 -13.844 -7.586 1 97.19 139 LYS B CA 1
ATOM 2857 C C . LYS B 1 139 ? -5.465 -13.922 -6.215 1 97.19 139 LYS B C 1
ATOM 2859 O O . LYS B 1 139 ? -4.324 -13.492 -6.051 1 97.19 139 LYS B O 1
ATOM 2864 N N . MET B 1 140 ? -6.188 -14.539 -5.285 1 96.44 140 MET B N 1
ATOM 2865 C CA . MET B 1 140 ? -5.672 -14.695 -3.93 1 96.44 140 MET B CA 1
ATOM 2866 C C . MET B 1 140 ? -4.375 -15.5 -3.928 1 96.44 140 MET B C 1
ATOM 2868 O O . MET B 1 140 ? -3.393 -15.102 -3.299 1 96.44 140 MET B O 1
ATOM 2872 N N . GLU B 1 141 ? -4.395 -16.547 -4.648 1 95.81 141 GLU B N 1
ATOM 2873 C CA . GLU B 1 141 ? -3.219 -17.406 -4.703 1 95.81 141 GLU B CA 1
ATOM 2874 C C . GLU B 1 141 ? -2.053 -16.719 -5.398 1 95.81 141 GLU B C 1
ATOM 2876 O O . GLU B 1 141 ? -0.901 -16.844 -4.977 1 95.81 141 GLU B O 1
ATOM 2881 N N . VAL B 1 142 ? -2.328 -16.016 -6.449 1 97.88 142 VAL B N 1
ATOM 2882 C CA . VAL B 1 142 ? -1.279 -15.305 -7.176 1 97.88 142 VAL B CA 1
ATOM 2883 C C . VAL B 1 142 ? -0.643 -14.25 -6.27 1 97.88 142 VAL B C 1
ATOM 2885 O O . VAL B 1 142 ? 0.583 -14.133 -6.219 1 97.88 142 VAL B O 1
ATOM 2888 N N . PHE B 1 143 ? -1.423 -13.5 -5.496 1 96.31 143 PHE B N 1
ATOM 2889 C CA . PHE B 1 143 ? -0.887 -12.508 -4.578 1 96.31 143 PHE B CA 1
ATOM 2890 C C . PHE B 1 143 ? -0.064 -13.172 -3.479 1 96.31 143 PHE B C 1
ATOM 2892 O O . PHE B 1 143 ? 0.961 -12.633 -3.055 1 96.31 143 PHE B O 1
ATOM 2899 N N . ARG B 1 144 ? -0.518 -14.305 -3.039 1 93.25 144 ARG B N 1
ATOM 2900 C CA . ARG B 1 144 ? 0.253 -15.047 -2.045 1 93.25 144 ARG B CA 1
ATOM 2901 C C . ARG B 1 144 ? 1.621 -15.438 -2.594 1 93.25 144 ARG B C 1
ATOM 2903 O O . ARG B 1 144 ? 2.639 -15.266 -1.922 1 93.25 144 ARG B O 1
ATOM 2910 N N . LEU B 1 145 ? 1.615 -15.898 -3.773 1 94.94 145 LEU B N 1
ATOM 2911 C CA . LEU B 1 145 ? 2.859 -16.297 -4.422 1 94.94 145 LEU B CA 1
ATOM 2912 C C . LEU B 1 145 ? 3.777 -15.102 -4.625 1 94.94 145 LEU B C 1
ATOM 2914 O O . LEU B 1 145 ? 4.977 -15.18 -4.355 1 94.94 145 LEU B O 1
ATOM 2918 N N . LEU B 1 146 ? 3.205 -14.008 -5.047 1 95.31 146 LEU B N 1
ATOM 2919 C CA . LEU B 1 146 ? 3.984 -12.789 -5.23 1 95.31 146 LEU B CA 1
ATOM 2920 C C . LEU B 1 146 ? 4.578 -12.32 -3.908 1 95.31 146 LEU B C 1
ATOM 2922 O O . LEU B 1 146 ? 5.723 -11.867 -3.863 1 95.31 146 LEU B O 1
ATOM 2926 N N . SER B 1 147 ? 3.768 -12.43 -2.846 1 91.12 147 SER B N 1
ATOM 2927 C CA . SER B 1 147 ? 4.27 -12.07 -1.524 1 91.12 147 SER B CA 1
ATOM 2928 C C . SER B 1 147 ? 5.457 -12.945 -1.13 1 91.12 147 SER B C 1
ATOM 2930 O O . SER B 1 147 ? 6.461 -12.445 -0.616 1 91.12 147 SER B O 1
ATOM 2932 N N . CYS B 1 148 ? 5.348 -14.195 -1.41 1 87.94 148 CYS B N 1
ATOM 2933 C CA . CYS B 1 148 ? 6.422 -15.141 -1.11 1 87.94 148 CYS B CA 1
ATOM 2934 C C . CYS B 1 148 ? 7.68 -14.797 -1.901 1 87.94 148 CYS B C 1
ATOM 2936 O O . CYS B 1 148 ? 8.781 -14.781 -1.348 1 87.94 148 CYS B O 1
ATOM 2938 N N . ILE B 1 149 ? 7.547 -14.555 -3.121 1 90.62 149 ILE B N 1
ATOM 2939 C CA . ILE B 1 149 ? 8.648 -14.18 -4 1 90.62 149 ILE B CA 1
ATOM 2940 C C . ILE B 1 149 ? 9.32 -12.906 -3.482 1 90.62 149 ILE B C 1
ATOM 2942 O O . ILE B 1 149 ? 10.547 -12.828 -3.408 1 90.62 149 ILE B O 1
ATOM 2946 N N . THR B 1 150 ? 8.516 -11.93 -3.072 1 88.75 150 THR B N 1
ATOM 2947 C CA . THR B 1 150 ? 8.984 -10.633 -2.592 1 88.75 150 THR B CA 1
ATOM 2948 C C . THR B 1 150 ? 9.836 -10.797 -1.332 1 88.75 150 THR B C 1
ATOM 2950 O O . THR B 1 150 ? 10.82 -10.078 -1.144 1 88.75 150 THR B O 1
ATOM 2953 N N . LEU B 1 151 ? 9.508 -11.703 -0.494 1 81.94 151 LEU B N 1
ATOM 2954 C CA . LEU B 1 151 ? 10.156 -11.883 0.799 1 81.94 151 LEU B CA 1
ATOM 2955 C C . LEU B 1 151 ? 11.383 -12.789 0.672 1 81.94 151 LEU B C 1
ATOM 2957 O O . LEU B 1 151 ? 12.227 -12.828 1.57 1 81.94 151 LEU B O 1
ATOM 2961 N N . TYR B 1 152 ? 11.484 -13.539 -0.403 1 82.38 152 TYR B N 1
ATOM 2962 C CA . TYR B 1 152 ? 12.477 -14.602 -0.523 1 82.38 152 TYR B CA 1
ATOM 2963 C C . TYR B 1 152 ? 13.875 -14.016 -0.664 1 82.38 152 TYR B C 1
ATOM 2965 O O . TYR B 1 152 ? 14.797 -14.406 0.064 1 82.38 152 TYR B O 1
ATOM 2973 N N . LYS B 1 153 ? 14.055 -13.125 -1.61 1 80.94 153 LYS B N 1
ATOM 2974 C CA . LYS B 1 153 ? 15.305 -12.422 -1.879 1 80.94 153 LYS B CA 1
ATOM 2975 C C . LYS B 1 153 ? 15.055 -11.008 -2.383 1 80.94 153 LYS B C 1
ATOM 2977 O O . LYS B 1 153 ? 13.938 -10.68 -2.787 1 80.94 153 LYS B O 1
ATOM 2982 N N . LEU B 1 154 ? 16.078 -10.188 -2.344 1 83.81 154 LEU B N 1
ATOM 2983 C CA . LEU B 1 154 ? 15.992 -8.82 -2.85 1 83.81 154 LEU B CA 1
ATOM 2984 C C . LEU B 1 154 ? 15.602 -8.812 -4.32 1 83.81 154 LEU B C 1
ATOM 2986 O O . LEU B 1 154 ? 14.789 -7.984 -4.746 1 83.81 154 LEU B O 1
ATOM 2990 N N . SER B 1 155 ? 16.203 -9.766 -5.059 1 87 155 SER B N 1
ATOM 2991 C CA . SER B 1 155 ? 15.859 -9.844 -6.477 1 87 155 SER B CA 1
ATOM 2992 C C . SER B 1 155 ? 14.383 -10.164 -6.668 1 87 155 SER B C 1
ATOM 2994 O O . SER B 1 155 ? 13.766 -9.711 -7.637 1 87 155 SER B O 1
ATOM 2996 N N . GLY B 1 156 ? 13.828 -10.969 -5.734 1 89.88 156 GLY B N 1
ATOM 2997 C CA . GLY B 1 156 ? 12.406 -11.273 -5.781 1 89.88 156 GLY B CA 1
ATOM 2998 C C . GLY B 1 156 ? 11.531 -10.039 -5.625 1 89.88 156 GLY B C 1
ATOM 2999 O O . GLY B 1 156 ? 10.547 -9.875 -6.344 1 89.88 156 GLY B O 1
ATOM 3000 N N . HIS B 1 157 ? 11.93 -9.172 -4.691 1 87.25 157 HIS B N 1
ATOM 3001 C CA . HIS B 1 157 ? 11.219 -7.914 -4.504 1 87.25 157 HIS B CA 1
ATOM 3002 C C . HIS B 1 157 ? 11.25 -7.07 -5.773 1 87.25 157 HIS B C 1
ATOM 3004 O O . HIS B 1 157 ? 10.203 -6.586 -6.223 1 87.25 157 HIS B O 1
ATOM 3010 N N . GLN B 1 158 ? 12.406 -6.965 -6.355 1 88.12 158 GLN B N 1
ATOM 3011 C CA . GLN B 1 158 ? 12.586 -6.16 -7.559 1 88.12 158 GLN B CA 1
ATOM 3012 C C . GLN B 1 158 ? 11.773 -6.719 -8.719 1 88.12 158 GLN B C 1
ATOM 3014 O O . GLN B 1 158 ? 11.133 -5.969 -9.461 1 88.12 158 GLN B O 1
ATOM 3019 N N . GLN B 1 159 ? 11.812 -8.023 -8.836 1 93.31 159 GLN B N 1
ATOM 3020 C CA . GLN B 1 159 ? 11.086 -8.656 -9.93 1 93.31 159 GLN B CA 1
ATOM 3021 C C . GLN B 1 159 ? 9.578 -8.516 -9.742 1 93.31 159 GLN B C 1
ATOM 3023 O O . GLN B 1 159 ? 8.836 -8.391 -10.719 1 93.31 159 GLN B O 1
ATOM 3028 N N . THR B 1 160 ? 9.102 -8.578 -8.508 1 93.44 160 THR B N 1
ATOM 3029 C CA . THR B 1 160 ? 7.676 -8.406 -8.234 1 93.44 160 THR B CA 1
ATOM 3030 C C . THR B 1 160 ? 7.227 -6.992 -8.586 1 93.44 160 THR B C 1
ATOM 3032 O O . THR B 1 160 ? 6.199 -6.809 -9.242 1 93.44 160 THR B O 1
ATOM 3035 N N . VAL B 1 161 ? 8 -6 -8.211 1 89.12 161 VAL B N 1
ATOM 3036 C CA . VAL B 1 161 ? 7.688 -4.609 -8.523 1 89.12 161 VAL B CA 1
ATOM 3037 C C . VAL B 1 161 ? 7.676 -4.406 -10.039 1 89.12 161 VAL B C 1
ATOM 3039 O O . VAL B 1 161 ? 6.77 -3.77 -10.578 1 89.12 161 VAL B O 1
ATOM 3042 N N . ASP B 1 162 ? 8.68 -4.949 -10.672 1 92.5 162 ASP B N 1
ATOM 3043 C CA . ASP B 1 162 ? 8.75 -4.879 -12.133 1 92.5 162 ASP B CA 1
ATOM 3044 C C . ASP B 1 162 ? 7.543 -5.551 -12.773 1 92.5 162 ASP B C 1
ATOM 3046 O O . ASP B 1 162 ? 6.996 -5.047 -13.758 1 92.5 162 ASP B O 1
ATOM 3050 N N . ALA B 1 163 ? 7.16 -6.688 -12.258 1 96.31 163 ALA B N 1
ATOM 3051 C CA . ALA B 1 163 ? 6.016 -7.426 -12.781 1 96.31 163 ALA B CA 1
ATOM 3052 C C . ALA B 1 163 ? 4.73 -6.609 -12.648 1 96.31 163 ALA B C 1
ATOM 3054 O O . ALA B 1 163 ? 3.91 -6.582 -13.57 1 96.31 163 ALA B O 1
ATOM 3055 N N . LEU B 1 164 ? 4.559 -5.93 -11.555 1 93.44 164 LEU B N 1
ATOM 3056 C CA . LEU B 1 164 ? 3.381 -5.102 -11.328 1 93.44 164 LEU B CA 1
ATOM 3057 C C . LEU B 1 164 ? 3.396 -3.873 -12.227 1 93.44 164 LEU B C 1
ATOM 3059 O O . LEU B 1 164 ? 2.346 -3.43 -12.695 1 93.44 164 LEU B O 1
ATOM 3063 N N . GLU B 1 165 ? 4.617 -3.346 -12.453 1 90.31 165 GLU B N 1
ATOM 3064 C CA . GLU B 1 165 ? 4.758 -2.252 -13.406 1 90.31 165 GLU B CA 1
ATOM 3065 C C . GLU B 1 165 ? 4.352 -2.693 -14.812 1 90.31 165 GLU B C 1
ATOM 3067 O O . GLU B 1 165 ? 3.656 -1.961 -15.523 1 90.31 165 GLU B O 1
ATOM 3072 N N . HIS B 1 166 ? 4.871 -3.789 -15.156 1 94.94 166 HIS B N 1
ATOM 3073 C CA . HIS B 1 166 ? 4.508 -4.34 -16.453 1 94.94 166 HIS B CA 1
ATOM 3074 C C . HIS B 1 166 ? 3.002 -4.566 -16.562 1 94.94 166 HIS B C 1
ATOM 3076 O O . HIS B 1 166 ? 2.387 -4.23 -17.578 1 94.94 166 HIS B O 1
ATOM 3082 N N . TYR B 1 167 ? 2.445 -5.121 -15.539 1 95.44 167 TYR B N 1
ATOM 3083 C CA . TYR B 1 167 ? 1.006 -5.359 -15.5 1 95.44 167 TYR B CA 1
ATOM 3084 C C . TYR B 1 167 ? 0.233 -4.055 -15.664 1 95.44 167 TYR B C 1
ATOM 3086 O O . TYR B 1 167 ? -0.762 -4.004 -16.391 1 95.44 167 TYR B O 1
ATOM 3094 N N . LYS B 1 168 ? 0.669 -3.025 -14.914 1 90.94 168 LYS B N 1
ATOM 3095 C CA . LYS B 1 168 ? 0.083 -1.692 -15.016 1 90.94 168 LYS B CA 1
ATOM 3096 C C . LYS B 1 168 ? 0.034 -1.224 -16.469 1 90.94 168 LYS B C 1
ATOM 3098 O O . LYS B 1 168 ? -0.988 -0.707 -16.922 1 90.94 168 LYS B O 1
ATOM 3103 N N . SER B 1 169 ? 1.164 -1.355 -17.172 1 93.88 169 SER B N 1
ATOM 3104 C CA . SER B 1 169 ? 1.264 -0.928 -18.562 1 93.88 169 SER B CA 1
ATOM 3105 C C . SER B 1 169 ? 0.336 -1.741 -19.453 1 93.88 169 SER B C 1
ATOM 3107 O O . SER B 1 169 ? -0.372 -1.182 -20.297 1 93.88 169 SER B O 1
ATOM 3109 N N . LEU B 1 170 ? 0.295 -3.02 -19.281 1 92.44 170 LEU B N 1
ATOM 3110 C CA . LEU B 1 170 ? -0.528 -3.912 -20.094 1 92.44 170 LEU B CA 1
ATOM 3111 C C . LEU B 1 170 ? -2.01 -3.592 -19.906 1 92.44 170 LEU B C 1
ATOM 3113 O O . LEU B 1 170 ? -2.775 -3.629 -20.875 1 92.44 170 LEU B O 1
ATOM 3117 N N . LYS B 1 171 ? -2.391 -3.305 -18.688 1 93.38 171 LYS B N 1
ATOM 3118 C CA . LYS B 1 171 ? -3.803 -3.1 -18.375 1 93.38 171 LYS B CA 1
ATOM 3119 C C . LYS B 1 171 ? -4.148 -1.612 -18.359 1 93.38 171 LYS B C 1
ATOM 3121 O O . LYS B 1 171 ? -5.266 -1.234 -18 1 93.38 171 LYS B O 1
ATOM 3126 N N . LYS B 1 172 ? -3.146 -0.696 -18.641 1 91.75 172 LYS B N 1
ATOM 3127 C CA . LYS B 1 172 ? -3.312 0.75 -18.75 1 91.75 172 LYS B CA 1
ATOM 3128 C C . LYS B 1 172 ? -3.838 1.336 -17.438 1 91.75 172 LYS B C 1
ATOM 3130 O O . LYS B 1 172 ? -4.797 2.109 -17.438 1 91.75 172 LYS B O 1
ATOM 3135 N N . GLN B 1 173 ? -3.252 0.855 -16.391 1 87.19 173 GLN B N 1
ATOM 3136 C CA . GLN B 1 173 ? -3.611 1.374 -15.078 1 87.19 173 GLN B CA 1
ATOM 3137 C C . GLN B 1 173 ? -2.762 2.59 -14.719 1 87.19 173 GLN B C 1
ATOM 3139 O O . GLN B 1 173 ? -1.72 2.83 -15.336 1 87.19 173 GLN B O 1
ATOM 3144 N N . GLN B 1 174 ? -3.207 3.354 -13.805 1 77.31 174 GLN B N 1
ATOM 3145 C CA . GLN B 1 174 ? -2.594 4.629 -13.453 1 77.31 174 GLN B CA 1
ATOM 3146 C C . GLN B 1 174 ? -1.317 4.422 -12.641 1 77.31 174 GLN B C 1
ATOM 3148 O O . GLN B 1 174 ? -0.32 5.113 -12.859 1 77.31 174 GLN B O 1
ATOM 3153 N N . TYR B 1 175 ? -1.402 3.443 -11.695 1 77.69 175 TYR B N 1
ATOM 3154 C CA . TYR B 1 175 ? -0.27 3.215 -10.805 1 77.69 175 TYR B CA 1
ATOM 3155 C C . TYR B 1 175 ? 0.183 1.761 -10.859 1 77.69 175 TYR B C 1
ATOM 3157 O O . TYR B 1 175 ? -0.608 0.869 -11.172 1 77.69 175 TYR B O 1
ATOM 3165 N N . ARG B 1 176 ? 1.433 1.503 -10.641 1 81.5 176 ARG B N 1
ATOM 3166 C CA . ARG B 1 176 ? 1.996 0.158 -10.68 1 81.5 176 ARG B CA 1
ATOM 3167 C C . ARG B 1 176 ? 1.313 -0.752 -9.664 1 81.5 176 ARG B C 1
ATOM 3169 O O . ARG B 1 176 ? 1.27 -1.971 -9.844 1 81.5 176 ARG B O 1
ATOM 3176 N N . PHE B 1 177 ? 0.709 -0.112 -8.57 1 84.44 177 PHE B N 1
ATOM 3177 C CA . PHE B 1 177 ? 0.095 -0.946 -7.547 1 84.44 177 PHE B CA 1
ATOM 3178 C C . PHE B 1 177 ? -1.425 -0.846 -7.605 1 84.44 177 PHE B C 1
ATOM 3180 O O . PHE B 1 177 ? -2.115 -1.262 -6.676 1 84.44 177 PHE B O 1
ATOM 3187 N N . SER B 1 178 ? -1.903 -0.29 -8.688 1 87.5 178 SER B N 1
ATOM 3188 C CA . SER B 1 178 ? -3.34 -0.109 -8.867 1 87.5 178 SER B CA 1
ATOM 3189 C C . SER B 1 178 ? -4.086 -1.433 -8.727 1 87.5 178 SER B C 1
ATOM 3191 O O . SER B 1 178 ? -5.172 -1.481 -8.148 1 87.5 178 SER B O 1
ATOM 3193 N N . VAL B 1 179 ? -3.498 -2.482 -9.25 1 93.44 179 VAL B N 1
ATOM 3194 C CA . VAL B 1 179 ? -4.188 -3.77 -9.242 1 93.44 179 VAL B CA 1
ATOM 3195 C C . VAL B 1 179 ? -4.473 -4.191 -7.801 1 93.44 179 VAL B C 1
ATOM 3197 O O . VAL B 1 179 ? -5.555 -4.699 -7.5 1 93.44 179 VAL B O 1
ATOM 3200 N N . ILE B 1 180 ? -3.537 -3.982 -6.895 1 93.12 180 ILE B N 1
ATOM 3201 C CA . ILE B 1 180 ? -3.695 -4.336 -5.488 1 93.12 180 ILE B CA 1
ATOM 3202 C C . ILE B 1 180 ? -4.727 -3.416 -4.836 1 93.12 180 ILE B C 1
ATOM 3204 O O . ILE B 1 180 ? -5.629 -3.881 -4.141 1 93.12 180 ILE B O 1
ATOM 3208 N N . MET B 1 181 ? -4.641 -2.141 -5.156 1 87.81 181 MET B N 1
ATOM 3209 C CA . MET B 1 181 ? -5.496 -1.129 -4.543 1 87.81 181 MET B CA 1
ATOM 3210 C C . MET B 1 181 ? -6.949 -1.313 -4.969 1 87.81 181 MET B C 1
ATOM 3212 O O . MET B 1 181 ? -7.859 -1.183 -4.152 1 87.81 181 MET B O 1
ATOM 3216 N N . ASN B 1 182 ? -7.078 -1.571 -6.25 1 90.62 182 ASN B N 1
ATOM 3217 C CA . ASN B 1 182 ? -8.422 -1.802 -6.77 1 90.62 182 ASN B CA 1
ATOM 3218 C C . ASN B 1 182 ? -9.07 -3.021 -6.121 1 90.62 182 ASN B C 1
ATOM 3220 O O . ASN B 1 182 ? -10.25 -2.984 -5.754 1 90.62 182 ASN B O 1
ATOM 3224 N N . GLU B 1 183 ? -8.312 -4.117 -5.953 1 93.75 183 GLU B N 1
ATOM 3225 C CA . GLU B 1 183 ? -8.828 -5.324 -5.316 1 93.75 183 GLU B CA 1
ATOM 3226 C C . GLU B 1 183 ? -9.156 -5.074 -3.846 1 93.75 183 GLU B C 1
ATOM 3228 O O . GLU B 1 183 ? -10.18 -5.551 -3.344 1 93.75 183 GLU B O 1
ATOM 3233 N N . LEU B 1 184 ? -8.273 -4.352 -3.191 1 89.75 184 LEU B N 1
ATOM 3234 C CA . LEU B 1 184 ? -8.469 -4.012 -1.787 1 89.75 184 LEU B CA 1
ATOM 3235 C C . LEU B 1 184 ? -9.758 -3.211 -1.599 1 89.75 184 LEU B C 1
ATOM 3237 O O . LEU B 1 184 ? -10.516 -3.461 -0.66 1 89.75 184 LEU B O 1
ATOM 3241 N N . HIS B 1 185 ? -9.984 -2.279 -2.449 1 89.75 185 HIS B N 1
ATOM 3242 C CA . HIS B 1 185 ? -11.148 -1.402 -2.379 1 89.75 185 HIS B CA 1
ATOM 3243 C C . HIS B 1 185 ? -12.438 -2.168 -2.672 1 89.75 185 HIS B C 1
ATOM 3245 O O . HIS B 1 185 ? -13.484 -1.885 -2.078 1 89.75 185 HIS B O 1
ATOM 3251 N N . ALA B 1 186 ? -12.344 -3.121 -3.564 1 91.62 186 ALA B N 1
ATOM 3252 C CA . ALA B 1 186 ? -13.539 -3.744 -4.117 1 91.62 186 ALA B CA 1
ATOM 3253 C C . ALA B 1 186 ? -13.953 -4.961 -3.299 1 91.62 186 ALA B C 1
ATOM 3255 O O . ALA B 1 186 ? -15.117 -5.375 -3.334 1 91.62 186 ALA B O 1
ATOM 3256 N N . THR B 1 187 ? -13.109 -5.598 -2.537 1 92.81 187 THR B N 1
ATOM 3257 C CA . THR B 1 187 ? -13.398 -6.922 -1.993 1 92.81 187 THR B CA 1
ATOM 3258 C C . THR B 1 187 ? -14.133 -6.812 -0.66 1 92.81 187 THR B C 1
ATOM 3260 O O . THR B 1 187 ? -13.844 -5.918 0.141 1 92.81 187 THR B O 1
ATOM 3263 N N . ASP B 1 188 ? -15.016 -7.676 -0.425 1 91.69 188 ASP B N 1
ATOM 3264 C CA . ASP B 1 188 ? -15.68 -7.828 0.866 1 91.69 188 ASP B CA 1
ATOM 3265 C C . ASP B 1 188 ? -15.305 -9.156 1.523 1 91.69 188 ASP B C 1
ATOM 3267 O O . ASP B 1 188 ? -15.805 -9.477 2.604 1 91.69 188 ASP B O 1
ATOM 3271 N N . ASN B 1 189 ? -14.461 -9.922 0.814 1 93.75 189 ASN B N 1
ATOM 3272 C CA . ASN B 1 189 ? -13.992 -11.195 1.348 1 93.75 189 ASN B CA 1
ATOM 3273 C C . ASN B 1 189 ? -12.828 -11.008 2.318 1 93.75 189 ASN B C 1
ATOM 3275 O O . ASN B 1 189 ? -11.773 -10.492 1.938 1 93.75 189 ASN B O 1
ATOM 3279 N N . VAL B 1 190 ? -12.961 -11.422 3.539 1 90.62 190 VAL B N 1
ATOM 3280 C CA . VAL B 1 190 ? -12.016 -11.148 4.617 1 90.62 190 VAL B CA 1
ATOM 3281 C C . VAL B 1 190 ? -10.688 -11.844 4.332 1 90.62 190 VAL B C 1
ATOM 3283 O O . VAL B 1 190 ? -9.617 -11.266 4.539 1 90.62 190 VAL B O 1
ATOM 3286 N N . ASP B 1 191 ? -10.766 -13.078 3.848 1 91.75 191 ASP B N 1
ATOM 3287 C CA . ASP B 1 191 ? -9.547 -13.82 3.541 1 91.75 191 ASP B CA 1
ATOM 3288 C C . ASP B 1 191 ? -8.75 -13.133 2.434 1 91.75 191 ASP B C 1
ATOM 3290 O O . ASP B 1 191 ? -7.527 -13.023 2.52 1 91.75 191 ASP B O 1
ATOM 3294 N N . TYR B 1 192 ? -9.508 -12.75 1.404 1 93.88 192 TYR B N 1
ATOM 3295 C CA . TYR B 1 192 ? -8.859 -12.055 0.299 1 93.88 192 TYR B CA 1
ATOM 3296 C C . TYR B 1 192 ? -8.297 -10.711 0.756 1 93.88 192 TYR B C 1
ATOM 3298 O O . TYR B 1 192 ? -7.18 -10.344 0.393 1 93.88 192 TYR B O 1
ATOM 3306 N N . LEU B 1 193 ? -9.047 -10.008 1.618 1 89.69 193 LEU B N 1
ATOM 3307 C CA . LEU B 1 193 ? -8.594 -8.742 2.197 1 89.69 193 LEU B CA 1
ATOM 3308 C C . LEU B 1 193 ? -7.289 -8.93 2.959 1 89.69 193 LEU B C 1
ATOM 3310 O O . LEU B 1 193 ? -6.348 -8.156 2.783 1 89.69 193 LEU B O 1
ATOM 3314 N N . GLU B 1 194 ? -7.172 -9.914 3.748 1 87 194 GLU B N 1
ATOM 3315 C CA . GLU B 1 194 ? -5.973 -10.188 4.531 1 87 194 GLU B CA 1
ATOM 3316 C C . GLU B 1 194 ? -4.773 -10.469 3.629 1 87 194 GLU B C 1
ATOM 3318 O O . GLU B 1 194 ? -3.662 -10.016 3.904 1 87 194 GLU B O 1
ATOM 3323 N N . THR B 1 195 ? -5.035 -11.219 2.572 1 91.62 195 THR B N 1
ATOM 3324 C CA . THR B 1 195 ? -3.98 -11.523 1.613 1 91.62 195 THR B CA 1
ATOM 3325 C C . THR B 1 195 ? -3.438 -10.25 0.98 1 91.62 195 THR B C 1
ATOM 3327 O O . THR B 1 195 ? -2.223 -10.07 0.879 1 91.62 195 THR B O 1
ATOM 3330 N N . LEU B 1 196 ? -4.391 -9.352 0.599 1 92.19 196 LEU B N 1
ATOM 3331 C CA . LEU B 1 196 ? -4.008 -8.094 -0.031 1 92.19 196 LEU B CA 1
ATOM 3332 C C . LEU B 1 196 ? -3.252 -7.203 0.949 1 92.19 196 LEU B C 1
ATOM 3334 O O . LEU B 1 196 ? -2.244 -6.59 0.588 1 92.19 196 LEU B O 1
ATOM 3338 N N . MET B 1 197 ? -3.709 -7.168 2.201 1 85.19 197 MET B N 1
ATOM 3339 C CA . MET B 1 197 ? -3.014 -6.406 3.236 1 85.19 197 MET B CA 1
ATOM 3340 C C . MET B 1 197 ? -1.607 -6.953 3.463 1 85.19 197 MET B C 1
ATOM 3342 O O . MET B 1 197 ? -0.653 -6.188 3.598 1 85.19 197 MET B O 1
ATOM 3346 N N . GLY B 1 198 ? -1.551 -8.234 3.447 1 84.25 198 GLY B N 1
ATOM 3347 C CA . GLY B 1 198 ? -0.253 -8.883 3.561 1 84.25 198 GLY B CA 1
ATOM 3348 C C . GLY B 1 198 ? 0.684 -8.539 2.416 1 84.25 198 GLY B C 1
ATOM 3349 O O . GLY B 1 198 ? 1.865 -8.266 2.637 1 84.25 198 GLY B O 1
ATOM 3350 N N . MET B 1 199 ? 0.182 -8.469 1.243 1 89.81 199 MET B N 1
ATOM 3351 C CA . MET B 1 199 ? 0.958 -8.148 0.049 1 89.81 199 MET B CA 1
ATOM 3352 C C . MET B 1 199 ? 1.509 -6.73 0.126 1 89.81 199 MET B C 1
ATOM 3354 O O . MET B 1 199 ? 2.693 -6.504 -0.128 1 89.81 199 MET B O 1
ATOM 3358 N N . VAL B 1 200 ? 0.685 -5.785 0.496 1 87.06 200 VAL B N 1
ATOM 3359 C CA . VAL B 1 200 ? 1.098 -4.395 0.63 1 87.06 200 VAL B CA 1
ATOM 3360 C C . VAL B 1 200 ? 2.186 -4.277 1.695 1 87.06 200 VAL B C 1
ATOM 3362 O O . VAL B 1 200 ? 3.193 -3.598 1.49 1 87.06 200 VAL B O 1
ATOM 3365 N N . ASN B 1 201 ? 1.974 -4.941 2.799 1 79.81 201 ASN B N 1
ATOM 3366 C CA . ASN B 1 201 ? 2.945 -4.914 3.887 1 79.81 201 ASN B CA 1
ATOM 3367 C C . ASN B 1 201 ? 4.289 -5.496 3.453 1 79.81 201 ASN B C 1
ATOM 3369 O O . ASN B 1 201 ? 5.344 -4.953 3.787 1 79.81 201 ASN B O 1
ATOM 3373 N N . THR B 1 202 ? 4.207 -6.566 2.719 1 83.94 202 THR B N 1
ATOM 3374 C CA . THR B 1 202 ? 5.426 -7.207 2.236 1 83.94 202 THR B CA 1
ATOM 3375 C C . THR B 1 202 ? 6.164 -6.301 1.256 1 83.94 202 THR B C 1
ATOM 3377 O O . THR B 1 202 ? 7.395 -6.219 1.279 1 83.94 202 THR B O 1
ATOM 3380 N N . LEU B 1 203 ? 5.516 -5.648 0.346 1 86.44 203 LEU B N 1
ATOM 3381 C CA . LEU B 1 203 ? 6.105 -4.742 -0.631 1 86.44 203 LEU B CA 1
ATOM 3382 C C . LEU B 1 203 ? 6.793 -3.57 0.062 1 86.44 203 LEU B C 1
ATOM 3384 O O . LEU B 1 203 ? 7.844 -3.105 -0.391 1 86.44 203 LEU B O 1
ATOM 3388 N N . LEU B 1 204 ? 6.199 -3.062 1.106 1 77.75 204 LEU B N 1
ATOM 3389 C CA . LEU B 1 204 ? 6.703 -1.894 1.82 1 77.75 204 LEU B CA 1
ATOM 3390 C C . LEU B 1 204 ? 7.898 -2.26 2.691 1 77.75 204 LEU B C 1
ATOM 3392 O O . LEU B 1 204 ? 8.766 -1.422 2.949 1 77.75 204 LEU B O 1
ATOM 3396 N N . HIS B 1 205 ? 7.973 -3.42 3.152 1 69.19 205 HIS B N 1
ATOM 3397 C CA . HIS B 1 205 ? 9.078 -3.877 3.982 1 69.19 205 HIS B CA 1
ATOM 3398 C C . HIS B 1 205 ? 10.344 -4.094 3.15 1 69.19 205 HIS B C 1
ATOM 3400 O O . HIS B 1 205 ? 11.453 -4.035 3.676 1 69.19 205 HIS B O 1
ATOM 3406 N N . GLY B 1 206 ? 10.211 -4.434 2.012 1 60 206 GLY B N 1
ATOM 3407 C CA . GLY B 1 206 ? 11.359 -4.574 1.131 1 60 206 GLY B CA 1
ATOM 3408 C C . GLY B 1 206 ? 12.242 -3.336 1.102 1 60 206 GLY B C 1
ATOM 3409 O O . GLY B 1 206 ? 13.398 -3.402 0.683 1 60 206 GLY B O 1
ATOM 3410 N N . LEU B 1 207 ? 11.664 -2.207 1.497 1 56.62 207 LEU B N 1
ATOM 3411 C CA . LEU B 1 207 ? 12.406 -0.954 1.547 1 56.62 207 LEU B CA 1
ATOM 3412 C C . LEU B 1 207 ? 13.297 -0.897 2.787 1 56.62 207 LEU B C 1
ATOM 3414 O O . LEU B 1 207 ? 14.234 -0.106 2.846 1 56.62 207 LEU B O 1
ATOM 3418 N N . ASP B 1 208 ? 12.945 -1.616 3.842 1 55.22 208 ASP B N 1
ATOM 3419 C CA . ASP B 1 208 ? 13.719 -1.595 5.082 1 55.22 208 ASP B CA 1
ATOM 3420 C C . ASP B 1 208 ? 14.977 -2.443 4.953 1 55.22 208 ASP B C 1
ATOM 3422 O O . ASP B 1 208 ? 15.086 -3.271 4.047 1 55.22 208 ASP B O 1
ATOM 3426 N N . ASP B 1 209 ? 16.109 -2.074 5.797 1 53.03 209 ASP B N 1
ATOM 3427 C CA . ASP B 1 209 ? 17.344 -2.859 5.914 1 53.03 209 ASP B CA 1
ATOM 3428 C C . ASP B 1 209 ? 17.031 -4.355 5.902 1 53.03 209 ASP B C 1
ATOM 3430 O O . ASP B 1 209 ? 15.898 -4.766 6.156 1 53.03 209 ASP B O 1
ATOM 3434 N N . LEU B 1 210 ? 18.125 -5.277 5.418 1 46.75 210 LEU B N 1
ATOM 3435 C CA . LEU B 1 210 ? 18.188 -6.73 5.316 1 46.75 210 LEU B CA 1
ATOM 3436 C C . LEU B 1 210 ? 17.609 -7.395 6.555 1 46.75 210 LEU B C 1
ATOM 3438 O O . LEU B 1 210 ? 16.953 -8.438 6.457 1 46.75 210 LEU B O 1
ATOM 3442 N N . ARG B 1 211 ? 17.781 -6.773 7.598 1 46.19 211 ARG B N 1
ATOM 3443 C CA . ARG B 1 211 ? 17.406 -7.414 8.859 1 46.19 211 ARG B CA 1
ATOM 3444 C C . ARG B 1 211 ? 15.898 -7.43 9.047 1 46.19 211 ARG B C 1
ATOM 3446 O O . ARG B 1 211 ? 15.328 -8.438 9.469 1 46.19 211 ARG B O 1
ATOM 3453 N N . LYS B 1 212 ? 15.195 -6.41 8.883 1 46.41 212 LYS B N 1
ATOM 3454 C CA . LYS B 1 212 ? 13.758 -6.348 9.109 1 46.41 212 LYS B CA 1
ATOM 3455 C C . LYS B 1 212 ? 13 -7.164 8.07 1 46.41 212 LYS B C 1
ATOM 3457 O O . LYS B 1 212 ? 11.977 -7.789 8.383 1 46.41 212 LYS B O 1
ATOM 3462 N N . ARG B 1 213 ? 13.484 -7.254 6.891 1 45.41 213 ARG B N 1
ATOM 3463 C CA . ARG B 1 213 ? 12.977 -8.188 5.891 1 45.41 213 ARG B CA 1
ATOM 3464 C C . ARG B 1 213 ? 12.953 -9.609 6.441 1 45.41 213 ARG B C 1
ATOM 3466 O O . ARG B 1 213 ? 12 -10.359 6.199 1 45.41 213 ARG B O 1
ATOM 3473 N N . ASP B 1 214 ? 13.969 -9.93 7.125 1 45.41 214 ASP B N 1
ATOM 3474 C CA . ASP B 1 214 ? 14.07 -11.258 7.723 1 45.41 214 ASP B CA 1
ATOM 3475 C C . ASP B 1 214 ? 12.93 -11.5 8.711 1 45.41 214 ASP B C 1
ATOM 3477 O O . ASP B 1 214 ? 12.359 -12.594 8.742 1 45.41 214 ASP B O 1
ATOM 3481 N N . LYS B 1 215 ? 12.68 -10.516 9.508 1 44.47 215 LYS B N 1
ATOM 3482 C CA . LYS B 1 215 ? 11.609 -10.648 10.5 1 44.47 215 LYS B CA 1
ATOM 3483 C C . LYS B 1 215 ? 10.25 -10.805 9.82 1 44.47 215 LYS B C 1
ATOM 3485 O O . LYS B 1 215 ? 9.453 -11.656 10.211 1 44.47 215 LYS B O 1
ATOM 3490 N N . LEU B 1 216 ? 10.031 -10.039 8.953 1 42 216 LEU B N 1
ATOM 3491 C CA . LEU B 1 216 ? 8.758 -10.062 8.242 1 42 216 LEU B CA 1
ATOM 3492 C C . LEU B 1 216 ? 8.594 -11.359 7.461 1 42 216 LEU B C 1
ATOM 3494 O O . LEU B 1 216 ? 7.496 -11.914 7.391 1 42 216 LEU B O 1
ATOM 3498 N N . ARG B 1 217 ? 9.719 -11.789 6.77 1 42.5 217 ARG B N 1
ATOM 3499 C CA . ARG B 1 217 ? 9.688 -13.094 6.113 1 42.5 217 ARG B CA 1
ATOM 3500 C C . ARG B 1 217 ? 9.234 -14.18 7.074 1 42.5 217 ARG B C 1
ATOM 3502 O O . ARG B 1 217 ? 8.414 -15.031 6.719 1 42.5 217 ARG B O 1
ATOM 3509 N N . LYS B 1 218 ? 9.75 -14.016 8.219 1 41.56 218 LYS B N 1
ATOM 3510 C CA . LYS B 1 218 ? 9.367 -15.008 9.227 1 41.56 218 LYS B CA 1
ATOM 3511 C C . LYS B 1 218 ? 7.891 -14.891 9.578 1 41.56 218 LYS B C 1
ATOM 3513 O O . LYS B 1 218 ? 7.215 -15.906 9.781 1 41.56 218 LYS B O 1
ATOM 3518 N N . GLU B 1 219 ? 7.531 -13.734 9.648 1 39.44 219 GLU B N 1
ATOM 3519 C CA . GLU B 1 219 ? 6.133 -13.508 10 1 39.44 219 GLU B CA 1
ATOM 3520 C C . GLU B 1 219 ? 5.203 -13.922 8.859 1 39.44 219 GLU B C 1
ATOM 3522 O O . GLU B 1 219 ? 4.121 -14.461 9.102 1 39.44 219 GLU B O 1
ATOM 3527 N N . PHE B 1 220 ? 5.555 -13.391 7.773 1 34.59 220 PHE B N 1
ATOM 3528 C CA . PHE B 1 220 ? 4.75 -13.68 6.594 1 34.59 220 PHE B CA 1
ATOM 3529 C C . PHE B 1 220 ? 4.859 -15.148 6.203 1 34.59 220 PHE B C 1
ATOM 3531 O O . PHE B 1 220 ? 3.859 -15.781 5.855 1 34.59 220 PHE B O 1
ATOM 3538 N N . ILE B 1 221 ? 6.113 -15.641 5.988 1 37.12 221 ILE B N 1
ATOM 3539 C CA . ILE B 1 221 ? 6.301 -17.047 5.625 1 37.12 221 ILE B CA 1
ATOM 3540 C C . ILE B 1 221 ? 5.629 -17.938 6.66 1 37.12 221 ILE B C 1
ATOM 3542 O O . ILE B 1 221 ? 5.023 -18.953 6.312 1 37.12 221 ILE B O 1
ATOM 3546 N N . GLY B 1 222 ? 5.887 -17.484 7.836 1 32.22 222 GLY B N 1
ATOM 3547 C CA . GLY B 1 222 ? 5.219 -18.312 8.828 1 32.22 222 GLY B CA 1
ATOM 3548 C C . GLY B 1 222 ? 3.711 -18.328 8.672 1 32.22 222 GLY B C 1
ATOM 3549 O O . GLY B 1 222 ? 3.072 -19.359 8.914 1 32.22 222 GLY B O 1
ATOM 3550 N N . HIS B 1 223 ? 3.197 -17.281 8.414 1 32.75 223 HIS B N 1
ATOM 3551 C CA . HIS B 1 223 ? 1.744 -17.281 8.297 1 32.75 223 HIS B CA 1
ATOM 3552 C C . HIS B 1 223 ? 1.283 -18.016 7.043 1 32.75 223 HIS B C 1
ATOM 3554 O O . HIS B 1 223 ? 0.237 -18.656 7.047 1 32.75 223 HIS B O 1
ATOM 3560 N N . TYR B 1 224 ? 1.928 -17.828 5.969 1 32.25 224 TYR B N 1
ATOM 3561 C CA . TYR B 1 224 ? 1.456 -18.453 4.742 1 32.25 224 TYR B CA 1
ATOM 3562 C C . TYR B 1 224 ? 1.861 -19.922 4.699 1 32.25 224 TYR B C 1
ATOM 3564 O O . TYR B 1 224 ? 1.295 -20.703 3.93 1 32.25 224 TYR B O 1
ATOM 3572 N N . GLN B 1 225 ? 2.938 -20.281 5.301 1 30.42 225 GLN B N 1
ATOM 3573 C CA . GLN B 1 225 ? 3.256 -21.703 5.301 1 30.42 225 GLN B CA 1
ATOM 3574 C C . GLN B 1 225 ? 2.189 -22.516 6.039 1 30.42 225 GLN B C 1
ATOM 3576 O O . GLN B 1 225 ? 2.072 -23.719 5.848 1 30.42 225 GLN B O 1
ATOM 3581 N N . TYR B 1 226 ? 1.594 -21.891 6.953 1 29.25 226 TYR B N 1
ATOM 3582 C CA . TYR B 1 226 ? 0.702 -22.719 7.754 1 29.25 226 TYR B CA 1
ATOM 3583 C C . TYR B 1 226 ? -0.688 -22.781 7.133 1 29.25 226 TYR B C 1
ATOM 3585 O O . TYR B 1 226 ? -1.575 -23.469 7.652 1 29.25 226 TYR B O 1
ATOM 3593 N N . TYR B 1 227 ? -0.903 -21.953 6.211 1 27.09 227 TYR B N 1
ATOM 3594 C CA . TYR B 1 227 ? -2.182 -22.297 5.598 1 27.09 227 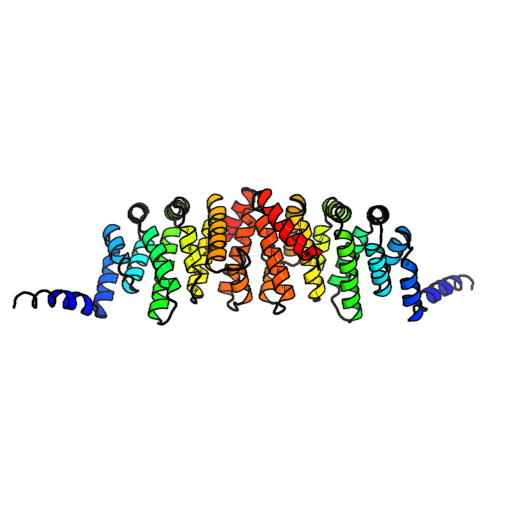TYR B CA 1
ATOM 3595 C C . TYR B 1 227 ? -1.978 -23.094 4.316 1 27.09 227 TYR B C 1
ATOM 3597 O O . TYR B 1 227 ? -0.998 -22.891 3.598 1 27.09 227 TYR B O 1
#

Organism: Gadus morhua (NCBI:txid8049)

Solvent-accessible surface area (backbone atoms only — not comparable to full-atom values): 24332 Å² total; per-residue (Å²): 130,73,83,70,60,70,70,62,66,66,59,62,71,69,70,63,68,45,81,66,49,46,55,54,53,37,70,55,28,74,77,51,52,49,70,60,50,51,59,43,64,74,48,88,40,54,48,46,34,49,22,48,34,54,29,55,68,70,50,52,71,70,52,49,51,51,25,47,74,72,41,39,57,60,52,49,38,52,49,37,29,53,51,21,63,70,44,66,90,47,71,67,46,48,48,32,43,46,35,42,51,48,34,52,48,50,45,50,73,35,71,68,37,44,49,54,45,68,71,37,87,55,48,51,35,40,46,54,51,31,54,52,41,82,52,62,69,48,38,45,51,48,46,50,50,46,36,50,40,33,50,70,39,72,67,29,34,53,44,44,55,50,17,32,39,51,45,15,61,76,69,69,48,92,40,52,58,39,71,59,51,52,49,43,42,68,55,84,49,65,71,53,45,50,51,50,53,48,33,54,52,49,61,49,35,67,54,46,62,76,64,57,34,52,53,46,29,52,52,49,50,50,52,55,68,72,99,128,73,80,72,59,69,65,60,67,62,57,62,69,68,69,62,69,45,81,67,51,47,55,54,53,37,70,54,27,76,78,52,50,48,69,59,51,52,59,42,63,74,48,88,41,55,49,46,35,48,22,48,34,55,28,55,72,69,50,52,70,69,51,52,51,50,25,47,74,70,39,40,58,59,52,49,39,51,48,36,30,54,50,19,63,71,45,66,89,46,68,66,46,47,49,31,42,45,36,41,51,48,35,52,47,49,46,49,73,36,70,67,38,43,51,54,45,68,71,36,87,55,48,52,36,39,48,52,50,32,55,52,42,84,52,62,68,50,37,45,49,46,46,52,50,48,37,50,40,33,53,71,39,71,68,29,35,53,42,45,53,50,16,31,39,50,45,16,61,76,69,68,46,93,41,51,59,38,70,60,52,52,50,44,43,69,54,85,49,65,70,53,43,52,51,50,53,48,32,54,53,47,60,48,37,68,52,48,63,78,65,58,35,51,53,47,31,50,53,48,48,50,54,55,68,71,97

Nearest PDB structures (foldseek):
  4ydh-assembly1_C  TM=8.155E-01  e=1.704E-05  Homo sapiens
  4yc7-assembly1_B  TM=7.849E-01  e=5.075E-05  Homo sapiens
  3o4x-assembly2_B  TM=8.070E-01  e=1.099E-04  Mus musculus
  6xf2-assembly2_D  TM=5.984E-01  e=5.238E-03  Homo sapiens
  3dad-assembly2_B  TM=5.976E-01  e=7.536E-03  Homo sapiens

Radius of gyration: 29.96 Å; Cα contacts (8 Å, |Δi|>4): 545; chains: 2; bounding box: 38×87×105 Å

Sequence (454 aa):
MAARAKWGTAKDLVTSSGPDADAQLDANLEDADPELCIRLLQVPTVTNYSGLLRRLQSSTTAWKVQFLELRGLDLLLEALERVSGRGCLHITDALLQLKCVACVRAVMNSKTGLDFMLDNQGYVRTLAQALDTSNMMVKMEVFRLLSCITLYKLSGHQQTVDALEHYKSLKKQQYRFSVIMNELHATDNVDYLETLMGMVNTLLHGLDDLRKRDKLRKEFIGHYQYYMAARAKWGTAKDLVTSSGPDADAQLDANLEDADPELCIRLLQVPTVTNYSGLLRRLQSSTTAWKVQFLELRGLDLLLEALERVSGRGCLHITDALLQLKCVACVRAVMNSKTGLDFMLDNQGYVRTLAQALDTSNMMVKMEVFRLLSCITLYKLSGHQQTVDALEHYKSLKKQQYRFSVIMNELHATDNVDYLETLMGMVNTLLHGLDDLRKRDKLRKEFIGHYQYY